Protein AF-0000000084611705 (afdb_homodimer)

Secondary structure (DSSP, 8-state):
----HHHHHHHHTT-GGGHHHHHHHHHHHHHHHHHHTB-STT-S-----HHHHHHHHHHHSSHHHHHHHHHHHHHT--SSEEEEEEEETTS-EEEEEEETT-BTTBGGG-GGG-TT--------TT----------------------TTS----TT-SEEEEEEEE-SGGGTHHHH-TT-HHHHHHHHGGGB-HHHHHHHHHHHHHH-/----HHHHHHHHTT-GGGHHHHHHHHHHHHHHHHHHTB-STT-S-----HHHHHHHHHHHSSHHHHHHHHHHHHHT--SSEEEEEEEETTS-EEEEEEETT-BTTBGGG-GGG-TT--------TT----------------------TTS----TT-SEEEEEEEE-SGGGTHHHH-TT-HHHHHHHHGGGB-HHHHHHHHHHHHHH-

Foldseek 3Di:
DPQQLLNQLVVQVPPPVCVVSNLVSLQVVVVVQAVVFWAPFQPAPPPCLVPVQVLCCVQQVHPVSVLVVQLLLLVLDDAWWKWFFWQFPVRHTDIAIAGRSDDLLDCPRSCPPPVSRDRDPPPPVRPPPDDDDPDPDDDDDDDDPPDPCSVPDSPPDRRIQTQHMDGSHCVVPCVPQNPPRSSVSSVSRVRTGNVVSSSVSSVVVVVVD/DPQQLLNQLVVQVPPPVCVVSNLVSLQVVVVVQAVVFWAPFQPAPPPCLVPVQVLCCVQQVHPVSVLVVQLLLLVLDDAWWKWFFWQFPVRHTDIAIAGRSDDLLDCPRSCPPPVSRDRDPPPPVPPPPDDDDPDPDDDDDDDPPPDPCSVPDSPPDRRIQTQHMDGSHCVVPCVPQNPPRSSVVSVSRVRTGNVVSSSVSSVVVVVVD

pLDDT: mean 72.91, std 26.92, range [18.22, 98.38]

Nearest PDB structures (foldseek):
  1isc-assembly1_B  TM=8.490E-01  e=1.105E-11  Escherichia coli
  2awp-assembly1_B  TM=8.761E-01  e=2.090E-11  Plasmodium knowlesi
  2a03-assembly1_A  TM=9.076E-01  e=9.429E-11  Plasmodium berghei
  2goj-assembly1_A  TM=8.507E-01  e=4.440E-11  Plasmodium falciparum HB3
  1uer-assembly1_B  TM=7.569E-01  e=3.004E-10  Porphyromonas gingivalis

Structure (mmCIF, N/CA/C/O backbone):
data_AF-0000000084611705-model_v1
#
loop_
_entity.id
_entity.type
_entity.pdbx_description
1 polymer 'Manganese/iron superoxide dismutase C-terminal domain-containing protein'
#
loop_
_atom_site.group_PDB
_atom_site.id
_atom_site.type_symbol
_atom_site.label_atom_id
_atom_site.label_alt_id
_atom_site.label_comp_id
_atom_site.label_asym_id
_atom_site.label_entity_id
_atom_site.label_seq_id
_atom_site.pdbx_PDB_ins_code
_atom_site.Cartn_x
_atom_site.Cartn_y
_atom_site.Cartn_z
_atom_site.occupancy
_atom_site.B_iso_or_equiv
_atom_site.auth_seq_id
_atom_site.auth_comp_id
_atom_site.auth_asym_id
_atom_site.auth_atom_id
_atom_site.pdbx_PDB_model_num
ATOM 1 N N . MET A 1 1 ? -28.859 6.301 13.805 1 31.84 1 MET A N 1
ATOM 2 C CA . MET A 1 1 ? -27.906 7.238 14.375 1 31.84 1 MET A CA 1
ATOM 3 C C . MET A 1 1 ? -26.75 7.504 13.406 1 31.84 1 MET A C 1
ATOM 5 O O . MET A 1 1 ? -26.156 6.566 12.883 1 31.84 1 MET A O 1
ATOM 9 N N . ASP A 1 2 ? -26.844 8.5 12.531 1 41.88 2 ASP A N 1
ATOM 10 C CA . ASP A 1 2 ? -25.922 8.922 11.469 1 41.88 2 ASP A CA 1
ATOM 11 C C . ASP A 1 2 ? -24.484 8.938 11.969 1 41.88 2 ASP A C 1
ATOM 13 O O . ASP A 1 2 ? -24.094 9.828 12.727 1 41.88 2 ASP A O 1
ATOM 17 N N . ASN A 1 3 ? -23.891 7.922 12.266 1 60.72 3 ASN A N 1
ATOM 18 C CA . ASN A 1 3 ? -22.516 7.883 12.773 1 60.72 3 ASN A CA 1
ATOM 19 C C . ASN A 1 3 ? -21.578 8.711 11.898 1 60.72 3 ASN A C 1
ATOM 21 O O . ASN A 1 3 ? -21.641 8.641 10.672 1 60.72 3 ASN A O 1
ATOM 25 N N . THR A 1 4 ? -21.047 9.812 12.555 1 83.38 4 THR A N 1
ATOM 26 C CA . THR A 1 4 ? -20.062 10.633 11.867 1 83.38 4 THR A CA 1
ATOM 27 C C . THR A 1 4 ? -18.891 9.781 11.383 1 83.38 4 THR A C 1
ATOM 29 O O . THR A 1 4 ? -18.75 8.625 11.797 1 83.38 4 THR A O 1
ATOM 32 N N . ILE A 1 5 ? -18.359 10.125 10.391 1 87.12 5 ILE A N 1
ATOM 33 C CA . ILE A 1 5 ? -17.188 9.445 9.836 1 87.12 5 ILE A CA 1
ATOM 34 C C . ILE A 1 5 ? -16.188 9.141 10.961 1 87.12 5 ILE A C 1
ATOM 36 O O . ILE A 1 5 ? -15.547 8.094 10.953 1 87.12 5 ILE A O 1
ATOM 40 N N . PHE A 1 6 ? -16.188 9.977 11.961 1 84.75 6 PHE A N 1
ATOM 41 C CA . PHE A 1 6 ? -15.281 9.789 13.086 1 84.75 6 PHE A CA 1
ATOM 42 C C . PHE A 1 6 ? -15.703 8.586 13.922 1 84.75 6 PHE A C 1
ATOM 44 O O . PHE A 1 6 ? -14.867 7.773 14.32 1 84.75 6 PHE A O 1
ATOM 51 N N . GLU A 1 7 ? -16.922 8.57 14.164 1 85.19 7 GLU A N 1
ATOM 52 C CA . GLU A 1 7 ? -17.453 7.453 14.945 1 85.19 7 GLU A CA 1
ATOM 53 C C . GLU A 1 7 ? -17.266 6.129 14.211 1 85.19 7 GLU A C 1
ATOM 55 O O . GLU A 1 7 ? -16.953 5.113 14.828 1 85.19 7 GLU A O 1
ATOM 60 N N . LEU A 1 8 ? -17.547 6.219 12.961 1 87.94 8 LEU A N 1
ATOM 61 C CA . LEU A 1 8 ? -17.375 5.02 12.141 1 87.94 8 LEU A CA 1
ATOM 62 C C . LEU A 1 8 ? -15.922 4.531 12.195 1 87.94 8 LEU A C 1
ATOM 64 O O . LEU A 1 8 ? -15.672 3.338 12.367 1 87.94 8 LEU A O 1
ATOM 68 N N . ILE A 1 9 ? -14.992 5.414 12.078 1 87.5 9 ILE A N 1
ATOM 69 C CA . ILE A 1 9 ? -13.57 5.078 12.109 1 87.5 9 ILE A CA 1
ATOM 70 C C . ILE A 1 9 ? -13.211 4.496 13.477 1 87.5 9 ILE A C 1
ATOM 72 O O . ILE A 1 9 ? -12.562 3.447 13.562 1 87.5 9 ILE A O 1
ATOM 76 N N . ASP A 1 10 ? -13.703 5.094 14.469 1 84 10 ASP A N 1
ATOM 77 C CA . ASP A 1 10 ? -13.383 4.668 15.828 1 84 10 ASP A CA 1
ATOM 78 C C . ASP A 1 10 ? -13.938 3.273 16.109 1 84 10 ASP A C 1
ATOM 80 O O . ASP A 1 10 ? -13.234 2.424 16.672 1 84 10 ASP A O 1
ATOM 84 N N . LYS A 1 11 ? -15.102 3.023 15.672 1 84.38 11 LYS A N 1
ATOM 85 C CA . LYS A 1 11 ? -15.797 1.781 15.992 1 84.38 11 LYS A CA 1
ATOM 86 C C . LYS A 1 11 ? -15.219 0.609 15.203 1 84.38 11 LYS A C 1
ATOM 88 O O . LYS A 1 11 ? -15.305 -0.541 15.641 1 84.38 11 LYS A O 1
ATOM 93 N N . THR A 1 12 ? -14.641 0.922 14.188 1 85.38 12 THR A N 1
ATOM 94 C CA . THR A 1 12 ? -14.266 -0.167 13.289 1 85.38 12 THR A CA 1
ATOM 95 C C . THR A 1 12 ? -12.75 -0.373 13.289 1 85.38 12 THR A C 1
ATOM 97 O O . THR A 1 12 ? -12.266 -1.406 12.828 1 85.38 12 THR A O 1
ATOM 100 N N . ALA A 1 13 ? -11.961 0.511 13.836 1 78.81 13 ALA A N 1
ATOM 101 C CA . ALA A 1 13 ? -10.5 0.505 13.75 1 78.81 13 ALA A CA 1
ATOM 102 C C . ALA A 1 13 ? -9.922 -0.761 14.375 1 78.81 13 ALA A C 1
ATOM 104 O O . ALA A 1 13 ? -8.922 -1.294 13.891 1 78.81 13 ALA A O 1
ATOM 105 N N . GLN A 1 14 ? -10.562 -1.332 15.297 1 74.88 14 GLN A N 1
ATOM 106 C CA . GLN A 1 14 ? -9.961 -2.465 16 1 74.88 14 GLN A CA 1
ATOM 107 C C . GLN A 1 14 ? -10.805 -3.725 15.828 1 74.88 14 GLN A C 1
ATOM 109 O O . GLN A 1 14 ? -10.75 -4.637 16.656 1 74.88 14 GLN A O 1
ATOM 114 N N . VAL A 1 15 ? -11.609 -3.758 14.82 1 74.94 15 VAL A N 1
ATOM 115 C CA . VAL A 1 15 ? -12.469 -4.898 14.547 1 74.94 15 VAL A CA 1
ATOM 116 C C . VAL A 1 15 ? -12.141 -5.477 13.172 1 74.94 15 VAL A C 1
ATOM 118 O O . VAL A 1 15 ? -12.625 -4.977 12.148 1 74.94 15 VAL A O 1
ATOM 121 N N . PRO A 1 16 ? -11.398 -6.527 13.18 1 73.88 16 PRO A N 1
ATOM 122 C CA . PRO A 1 16 ? -10.938 -7.094 11.914 1 73.88 16 PRO A CA 1
ATOM 123 C C . PRO A 1 16 ? -12.078 -7.375 10.945 1 73.88 16 PRO A C 1
ATOM 125 O O . PRO A 1 16 ? -11.922 -7.191 9.734 1 73.88 16 PRO A O 1
ATOM 128 N N . GLU A 1 17 ? -13.234 -7.719 11.469 1 76.81 17 GLU A N 1
ATOM 129 C CA . GLU A 1 17 ? -14.383 -8.039 10.625 1 76.81 17 GLU A CA 1
ATOM 130 C C . GLU A 1 17 ? -14.906 -6.797 9.906 1 76.81 17 GLU A C 1
ATOM 132 O O . GLU A 1 17 ? -15.641 -6.906 8.922 1 76.81 17 GLU A O 1
ATOM 137 N N . ASN A 1 18 ? -14.516 -5.691 10.469 1 82.25 18 ASN A N 1
ATOM 138 C CA . ASN A 1 18 ? -15 -4.441 9.891 1 82.25 18 ASN A CA 1
ATOM 139 C C . ASN A 1 18 ? -13.891 -3.705 9.148 1 82.25 18 ASN A C 1
ATOM 141 O O . ASN A 1 18 ? -13.969 -2.49 8.945 1 82.25 18 ASN A O 1
ATOM 145 N N . ALA A 1 19 ? -12.938 -4.418 8.688 1 82 19 ALA A N 1
ATOM 146 C CA . ALA A 1 19 ? -11.773 -3.807 8.062 1 82 19 ALA A CA 1
ATOM 147 C C . ALA A 1 19 ? -12.164 -3.025 6.812 1 82 19 ALA A C 1
ATOM 149 O O . ALA A 1 19 ? -11.641 -1.936 6.562 1 82 19 ALA A O 1
ATOM 150 N N . LEU A 1 20 ? -13.055 -3.562 6.098 1 84.69 20 LEU A N 1
ATOM 151 C CA . LEU A 1 20 ? -13.477 -2.906 4.863 1 84.69 20 LEU A CA 1
ATOM 152 C C . LEU A 1 20 ? -14.148 -1.569 5.156 1 84.69 20 LEU A C 1
ATOM 154 O O . LEU A 1 20 ? -13.875 -0.573 4.48 1 84.69 20 LEU A O 1
ATOM 158 N N . ILE A 1 21 ? -14.992 -1.549 6.145 1 88.19 21 ILE A N 1
ATOM 159 C CA . ILE A 1 21 ? -15.688 -0.323 6.527 1 88.19 21 ILE A CA 1
ATOM 160 C C . ILE A 1 21 ? -14.672 0.708 7.023 1 88.19 21 ILE A C 1
ATOM 162 O O . ILE A 1 21 ? -14.734 1.879 6.641 1 88.19 21 ILE A O 1
ATOM 166 N N . PHE A 1 22 ? -13.734 0.317 7.852 1 87.31 22 PHE A N 1
ATOM 167 C CA . PHE A 1 22 ? -12.688 1.205 8.344 1 87.31 22 PHE A CA 1
ATOM 168 C C . PHE A 1 22 ? -11.906 1.812 7.184 1 87.31 22 PHE A C 1
ATOM 170 O O . PHE A 1 22 ? -11.703 3.027 7.137 1 87.31 22 PHE A O 1
ATOM 177 N N . ASN A 1 23 ? -11.492 0.878 6.273 1 90.25 23 ASN A N 1
ATOM 178 C CA . ASN A 1 23 ? -10.656 1.319 5.16 1 90.25 23 ASN A CA 1
ATOM 179 C C . ASN A 1 23 ? -11.352 2.408 4.34 1 90.25 23 ASN A C 1
ATOM 181 O O . ASN A 1 23 ? -10.742 3.43 4.023 1 90.25 23 ASN A O 1
ATOM 185 N N . HIS A 1 24 ? -12.57 2.221 4.059 1 92 24 HIS A N 1
ATOM 186 C CA . HIS A 1 24 ? -13.289 3.195 3.246 1 92 24 HIS A CA 1
ATOM 187 C C . HIS A 1 24 ? -13.547 4.477 4.027 1 92 24 HIS A C 1
ATOM 189 O O . HIS A 1 24 ? -13.383 5.578 3.498 1 92 24 HIS A O 1
ATOM 195 N N . ALA A 1 25 ? -13.953 4.32 5.27 1 91.94 25 ALA A N 1
ATOM 196 C CA . ALA A 1 25 ? -14.234 5.492 6.09 1 91.94 25 ALA A CA 1
ATOM 197 C C . ALA A 1 25 ? -12.977 6.332 6.312 1 91.94 25 ALA A C 1
ATOM 199 O O . ALA A 1 25 ? -13.008 7.555 6.176 1 91.94 25 ALA A O 1
ATOM 200 N N . SER A 1 26 ? -11.914 5.664 6.652 1 91.44 26 SER A N 1
ATOM 201 C CA . SER A 1 26 ? -10.664 6.367 6.902 1 91.44 26 SER A CA 1
ATOM 202 C C . SER A 1 26 ? -10.141 7.035 5.633 1 91.44 26 SER A C 1
ATOM 204 O O . SER A 1 26 ? -9.664 8.172 5.676 1 91.44 26 SER A O 1
ATOM 206 N N . GLN A 1 27 ? -10.258 6.371 4.527 1 94.69 27 GLN A N 1
ATOM 207 C CA . GLN A 1 27 ? -9.781 6.934 3.27 1 94.69 27 GLN A CA 1
ATOM 208 C C . GLN A 1 27 ? -10.609 8.156 2.867 1 94.69 27 GLN A C 1
ATOM 210 O O . GLN A 1 27 ? -10.07 9.117 2.316 1 94.69 27 GLN A O 1
ATOM 215 N N . ILE A 1 28 ? -11.875 8.086 3.109 1 95.38 28 ILE A N 1
ATOM 216 C CA . ILE A 1 28 ? -12.727 9.242 2.836 1 95.38 28 ILE A CA 1
ATOM 217 C C . ILE A 1 28 ? -12.25 10.438 3.65 1 95.38 28 ILE A C 1
ATOM 219 O O . ILE A 1 28 ? -12.078 11.539 3.113 1 95.38 28 ILE A O 1
ATOM 223 N N . TRP A 1 29 ? -12.016 10.18 4.844 1 93.5 29 TRP A N 1
ATOM 224 C CA . TRP A 1 29 ? -11.578 11.266 5.719 1 93.5 29 TRP A CA 1
ATOM 225 C C . TRP A 1 29 ? -10.203 11.773 5.316 1 93.5 29 TRP A C 1
ATOM 227 O O . TRP A 1 29 ? -9.984 12.984 5.211 1 93.5 29 TRP A O 1
ATOM 237 N N . ASN A 1 30 ? -9.234 10.852 5.109 1 95.19 30 ASN A N 1
ATOM 238 C CA . ASN A 1 30 ? -7.879 11.227 4.719 1 95.19 30 ASN A CA 1
ATOM 239 C C . ASN A 1 30 ? -7.879 12.094 3.465 1 95.19 30 ASN A C 1
ATOM 241 O O . ASN A 1 30 ? -7.195 13.117 3.412 1 95.19 30 ASN A O 1
ATOM 245 N N . ASN A 1 31 ? -8.609 11.664 2.486 1 97.06 31 ASN A N 1
ATOM 246 C CA . ASN A 1 31 ? -8.641 12.383 1.218 1 97.06 31 ASN A CA 1
ATOM 247 C C . ASN A 1 31 ? -9.281 13.758 1.374 1 97.06 31 ASN A C 1
ATOM 249 O O . ASN A 1 31 ? -8.781 14.742 0.824 1 97.06 31 ASN A O 1
ATOM 253 N N . ASP A 1 32 ? -10.367 13.773 2.057 1 96 32 ASP A N 1
ATOM 254 C CA . ASP A 1 32 ? -11.008 15.062 2.297 1 96 32 ASP A CA 1
ATOM 255 C C . ASP A 1 32 ? -10.047 16.031 2.994 1 96 32 ASP A C 1
ATOM 257 O O . ASP A 1 32 ? -9.914 17.188 2.586 1 96 32 ASP A O 1
ATOM 261 N N . PHE A 1 33 ? -9.438 15.531 4.027 1 95 33 PHE A N 1
ATOM 262 C CA . PHE A 1 33 ? -8.469 16.328 4.77 1 95 33 PHE A CA 1
ATOM 263 C C . PHE A 1 33 ? -7.355 16.828 3.852 1 95 33 PHE A C 1
ATOM 265 O O . PHE A 1 33 ? -6.984 18 3.896 1 95 33 PHE A O 1
ATOM 272 N N . PHE A 1 34 ? -6.863 16.016 3.008 1 97.62 34 PHE A N 1
ATOM 273 C CA . PHE A 1 34 ? -5.797 16.328 2.059 1 97.62 34 PHE A CA 1
ATOM 274 C C . PHE A 1 34 ? -6.234 17.391 1.07 1 97.62 34 PHE A C 1
ATOM 276 O O . PHE A 1 34 ? -5.539 18.391 0.881 1 97.62 34 PHE A O 1
ATOM 283 N N . PHE A 1 35 ? -7.359 17.25 0.519 1 96.62 35 PHE A N 1
ATOM 284 C CA . PHE A 1 35 ? -7.82 18.156 -0.527 1 96.62 35 PHE A CA 1
ATOM 285 C C . PHE A 1 35 ? -8.117 19.531 0.046 1 96.62 35 PHE A C 1
ATOM 287 O O . PHE A 1 35 ? -7.918 20.547 -0.625 1 96.62 35 PHE A O 1
ATOM 294 N N . GLN A 1 36 ? -8.523 19.562 1.278 1 95.25 36 GLN A N 1
ATOM 295 C CA . GLN A 1 36 ? -8.836 20.828 1.922 1 95.25 36 GLN A CA 1
ATOM 296 C C . GLN A 1 36 ? -7.586 21.688 2.088 1 95.25 36 GLN A C 1
ATOM 298 O O . GLN A 1 36 ? -7.68 22.906 2.232 1 95.25 36 GLN A O 1
ATOM 303 N N . SER A 1 37 ? -6.461 21.047 2.047 1 95.06 37 SER A N 1
ATOM 304 C CA . SER A 1 37 ? -5.23 21.781 2.311 1 95.06 37 SER A CA 1
ATOM 305 C C . SER A 1 37 ? -4.547 22.188 1.013 1 95.06 37 SER A C 1
ATOM 307 O O . SER A 1 37 ? -3.416 22.688 1.031 1 95.06 37 SER A O 1
ATOM 309 N N . LEU A 1 38 ? -5.18 21.984 -0.08 1 95.5 38 LEU A N 1
ATOM 310 C CA . LEU A 1 38 ? -4.559 22.281 -1.361 1 95.5 38 LEU A CA 1
ATOM 311 C C . LEU A 1 38 ? -5.145 23.562 -1.96 1 95.5 38 LEU A C 1
ATOM 313 O O . LEU A 1 38 ? -6.301 23.906 -1.702 1 95.5 38 LEU A O 1
ATOM 317 N N . THR A 1 39 ? -4.301 24.234 -2.629 1 93.19 39 THR A N 1
ATOM 318 C CA . THR A 1 39 ? -4.68 25.406 -3.416 1 93.19 39 THR A CA 1
ATOM 319 C C . THR A 1 39 ? -3.959 25.406 -4.762 1 93.19 39 THR A C 1
ATOM 321 O O . THR A 1 39 ? -3.066 24.594 -4.996 1 93.19 39 THR A O 1
ATOM 324 N N . LYS A 1 40 ? -4.43 26.281 -5.645 1 88.75 40 LYS A N 1
ATOM 325 C CA . LYS A 1 40 ? -3.742 26.391 -6.926 1 88.75 40 LYS A CA 1
ATOM 326 C C . LYS A 1 40 ? -2.289 26.828 -6.734 1 88.75 40 LYS A C 1
ATOM 328 O O . LYS A 1 40 ? -1.979 27.594 -5.828 1 88.75 40 LYS A O 1
ATOM 333 N N . LYS A 1 41 ? -1.57 26.312 -7.645 1 83.62 41 LYS A N 1
ATOM 334 C CA . LYS A 1 41 ? -0.136 26.562 -7.543 1 83.62 41 LYS A CA 1
ATOM 335 C C . LYS A 1 41 ? 0.15 28.047 -7.395 1 83.62 41 LYS A C 1
ATOM 337 O O . LYS A 1 41 ? -0.38 28.875 -8.148 1 83.62 41 LYS A O 1
ATOM 342 N N . ASN A 1 42 ? 0.944 28.344 -6.445 1 71 42 ASN A N 1
ATOM 343 C CA . ASN A 1 42 ? 1.454 29.688 -6.191 1 71 42 ASN A CA 1
ATOM 344 C C . ASN A 1 42 ? 0.326 30.672 -5.859 1 71 42 ASN A C 1
ATOM 346 O O . ASN A 1 42 ? 0.43 31.859 -6.137 1 71 42 ASN A O 1
ATOM 350 N N . SER A 1 43 ? -0.825 30.078 -5.559 1 70.62 43 SER A N 1
ATOM 351 C CA . SER A 1 43 ? -1.938 30.969 -5.23 1 70.62 43 SER A CA 1
ATOM 352 C C . SER A 1 43 ? -1.98 31.281 -3.734 1 70.62 43 SER A C 1
ATOM 354 O O . SER A 1 43 ? -2.746 32.125 -3.293 1 70.62 43 SER A O 1
ATOM 356 N N . SER A 1 44 ? -1.24 30.438 -3.053 1 64.69 44 SER A N 1
ATOM 357 C CA . SER A 1 44 ? -1.304 30.688 -1.618 1 64.69 44 SER A CA 1
ATOM 358 C C . SER A 1 44 ? -0.72 32.062 -1.273 1 64.69 44 SER A C 1
ATOM 360 O O . SER A 1 44 ? 0.311 32.438 -1.821 1 64.69 44 SER A O 1
ATOM 362 N N . LYS A 1 45 ? -1.598 32.844 -0.754 1 57.66 45 LYS A N 1
ATOM 363 C CA . LYS A 1 45 ? -1.2 34.188 -0.334 1 57.66 45 LYS A CA 1
ATOM 364 C C . LYS A 1 45 ? -0.15 34.125 0.771 1 57.66 45 LYS A C 1
ATOM 366 O O . LYS A 1 45 ? -0.125 33.156 1.562 1 57.66 45 LYS A O 1
ATOM 371 N N . GLU A 1 46 ? 0.951 34.812 0.474 1 52.62 46 GLU A N 1
ATOM 372 C CA . GLU A 1 46 ? 1.934 35.031 1.529 1 52.62 46 GLU A CA 1
ATOM 373 C C . GLU A 1 46 ? 1.254 35.375 2.852 1 52.62 46 GLU A C 1
ATOM 375 O O . GLU A 1 46 ? 0.891 36.531 3.084 1 52.62 46 GLU A O 1
ATOM 380 N N . VAL A 1 47 ? 0.219 34.594 3.168 1 53.84 47 VAL A N 1
ATOM 381 C CA . VAL A 1 47 ? -0.359 34.969 4.461 1 53.84 47 VAL A CA 1
ATOM 382 C C . VAL A 1 47 ? 0.706 34.844 5.551 1 53.84 47 VAL A C 1
ATOM 384 O O . VAL A 1 47 ? 1.659 34.062 5.418 1 53.84 47 VAL A O 1
ATOM 387 N N . ASP A 1 48 ? 0.666 35.844 6.406 1 61.69 48 ASP A N 1
ATOM 388 C CA . ASP A 1 48 ? 1.527 35.906 7.582 1 61.69 48 ASP A CA 1
ATOM 389 C C . ASP A 1 48 ? 1.39 34.656 8.422 1 61.69 48 ASP A C 1
ATOM 391 O O . ASP A 1 48 ? 0.521 34.562 9.297 1 61.69 48 ASP A O 1
ATOM 395 N N . ILE A 1 49 ? 1.917 33.562 7.988 1 69.94 49 ILE A N 1
ATOM 396 C CA . ILE A 1 49 ? 1.923 32.281 8.664 1 69.94 49 ILE A CA 1
ATOM 397 C C . ILE A 1 49 ? 3.041 32.25 9.711 1 69.94 49 ILE A C 1
ATOM 399 O O . ILE A 1 49 ? 3.67 31.219 9.922 1 69.94 49 ILE A O 1
ATOM 403 N N . MET A 1 50 ? 3.104 33.531 10.32 1 72.38 50 MET A N 1
ATOM 404 C CA . MET A 1 50 ? 4.227 33.719 11.227 1 72.38 50 MET A CA 1
ATOM 405 C C . MET A 1 50 ? 4.172 32.75 12.391 1 72.38 50 MET A C 1
ATOM 407 O O . MET A 1 50 ? 5.188 32.156 12.766 1 72.38 50 MET A O 1
ATOM 411 N N . ASP A 1 51 ? 2.977 32.5 12.883 1 83.31 51 ASP A N 1
ATOM 412 C CA . ASP A 1 51 ? 2.873 31.625 14.047 1 83.31 51 ASP A CA 1
ATOM 413 C C . ASP A 1 51 ? 3.289 30.188 13.703 1 83.31 51 ASP A C 1
ATOM 415 O O . ASP A 1 51 ? 4.145 29.609 14.375 1 83.31 51 ASP A O 1
ATOM 419 N N . LEU A 1 52 ? 2.783 29.734 12.586 1 90 52 LEU A N 1
ATOM 420 C CA . LEU A 1 52 ? 3.127 28.375 12.188 1 90 52 LEU A CA 1
ATOM 421 C C . LEU A 1 52 ? 4.605 28.266 11.828 1 90 52 LEU A C 1
ATOM 423 O O . LEU A 1 52 ? 5.273 27.297 12.203 1 90 52 LEU A O 1
ATOM 427 N N . ASN A 1 53 ? 5.074 29.266 11.172 1 91 53 ASN A N 1
ATOM 428 C CA . ASN A 1 53 ? 6.488 29.281 10.812 1 91 53 ASN A CA 1
ATOM 429 C C . ASN A 1 53 ? 7.383 29.25 12.047 1 91 53 ASN A C 1
ATOM 431 O O . ASN A 1 53 ? 8.391 28.531 12.07 1 91 53 ASN A O 1
ATOM 435 N N . GLU A 1 54 ? 7.023 30.047 12.992 1 91.75 54 GLU A N 1
ATOM 436 C CA . GLU A 1 54 ? 7.797 30.078 14.234 1 91.75 54 GLU A CA 1
ATOM 437 C C . GLU A 1 54 ? 7.758 28.734 14.945 1 91.75 54 GLU A C 1
ATOM 439 O O . GLU A 1 54 ? 8.766 28.281 15.477 1 91.75 54 GLU A O 1
ATOM 444 N N . ARG A 1 55 ? 6.633 28.109 14.906 1 92 55 ARG A N 1
ATOM 445 C CA . ARG A 1 55 ? 6.492 26.797 15.531 1 92 55 ARG A CA 1
ATOM 446 C C . ARG A 1 55 ? 7.336 25.75 14.805 1 92 55 ARG A C 1
ATOM 448 O O . ARG A 1 55 ? 7.977 24.922 15.438 1 92 55 ARG A O 1
ATOM 455 N N . ILE A 1 56 ? 7.332 25.812 13.547 1 93.94 56 ILE A N 1
ATOM 456 C CA . ILE A 1 56 ? 8.117 24.891 12.734 1 93.94 56 ILE A CA 1
ATOM 457 C C . ILE A 1 56 ? 9.609 25.094 13.016 1 93.94 56 ILE A C 1
ATOM 459 O O . ILE A 1 56 ? 10.352 24.125 13.203 1 93.94 56 ILE A O 1
ATOM 463 N N . LYS A 1 57 ? 9.992 26.359 13.062 1 94.19 57 LYS A N 1
ATOM 464 C CA . LYS A 1 57 ? 11.398 26.656 13.352 1 94.19 57 LYS A CA 1
ATOM 465 C C . LYS A 1 57 ? 11.781 26.172 14.75 1 94.19 57 LYS A C 1
ATOM 467 O O . LYS A 1 57 ? 12.891 25.656 14.945 1 94.19 57 LYS A O 1
ATOM 472 N N . LYS A 1 58 ? 10.906 26.344 15.625 1 93.56 58 LYS A N 1
ATOM 473 C CA . LYS A 1 58 ? 11.148 25.906 17 1 93.56 58 LYS A CA 1
ATOM 474 C C . LYS A 1 58 ? 11.344 24.391 17.062 1 93.56 58 LYS A C 1
ATOM 476 O O . LYS A 1 58 ? 12.297 23.922 17.688 1 93.56 58 LYS A O 1
ATOM 481 N N . ASP A 1 59 ? 10.508 23.641 16.406 1 93.31 59 ASP A N 1
ATOM 482 C CA . ASP A 1 59 ? 10.469 22.188 16.594 1 93.31 59 ASP A CA 1
ATOM 483 C C . ASP A 1 59 ? 11.414 21.484 15.617 1 93.31 59 ASP A C 1
ATOM 485 O O . ASP A 1 59 ? 11.938 20.406 15.914 1 93.31 59 ASP A O 1
ATOM 489 N N . PHE A 1 60 ? 11.719 22.141 14.422 1 94.88 60 PHE A N 1
ATOM 490 C CA . PHE A 1 60 ? 12.531 21.469 13.406 1 94.88 60 PHE A CA 1
ATOM 491 C C . PHE A 1 60 ? 13.812 22.25 13.133 1 94.88 60 PHE A C 1
ATOM 493 O O . PHE A 1 60 ? 14.672 21.797 12.375 1 94.88 60 PHE A O 1
ATOM 500 N N . GLY A 1 61 ? 13.953 23.391 13.742 1 92.62 61 GLY A N 1
ATOM 501 C CA . GLY A 1 61 ? 15.148 24.219 13.594 1 92.62 61 GLY A CA 1
ATOM 502 C C . GLY A 1 61 ? 15.023 25.234 12.469 1 92.62 61 GLY A C 1
ATOM 503 O O . GLY A 1 61 ? 15.32 26.422 12.664 1 92.62 61 GLY A O 1
ATOM 504 N N . ALA A 1 62 ? 14.633 24.766 11.305 1 94.31 62 ALA A N 1
ATOM 505 C CA . ALA A 1 62 ? 14.445 25.609 10.125 1 94.31 62 ALA A CA 1
ATOM 506 C C . ALA A 1 62 ? 13.336 25.062 9.234 1 94.31 62 ALA A C 1
ATOM 508 O O . ALA A 1 62 ? 13.023 23.875 9.289 1 94.31 62 ALA A O 1
ATOM 509 N N . ILE A 1 63 ? 12.812 26 8.484 1 94 63 ILE A N 1
ATOM 510 C CA . ILE A 1 63 ? 11.758 25.594 7.559 1 94 63 ILE A CA 1
ATOM 511 C C . ILE A 1 63 ? 12.312 24.562 6.574 1 94 63 ILE A C 1
ATOM 513 O O . ILE A 1 63 ? 11.656 23.562 6.281 1 94 63 ILE A O 1
ATOM 517 N N . ASP A 1 64 ? 13.484 24.781 6.07 1 95.12 64 ASP A N 1
ATOM 518 C CA . ASP A 1 64 ? 14.102 23.859 5.125 1 95.12 64 ASP A CA 1
ATOM 519 C C . ASP A 1 64 ? 14.336 22.5 5.766 1 95.12 64 ASP A C 1
ATOM 521 O O . ASP A 1 64 ? 14.18 21.469 5.113 1 95.12 64 ASP A O 1
ATOM 525 N N . ASN A 1 65 ? 14.75 22.5 7.004 1 95 65 ASN A N 1
ATOM 526 C CA . ASN A 1 65 ? 14.906 21.25 7.734 1 95 65 ASN A CA 1
ATOM 527 C C . ASN A 1 65 ? 13.594 20.484 7.82 1 95 65 ASN A C 1
ATOM 529 O O . ASN A 1 65 ? 13.57 19.266 7.656 1 95 65 ASN A O 1
ATOM 533 N N . PHE A 1 66 ? 12.57 21.219 8.086 1 95.38 66 PHE A N 1
ATOM 534 C CA . PHE A 1 66 ? 11.242 20.625 8.156 1 95.38 66 PHE A CA 1
ATOM 535 C C . PHE A 1 66 ? 10.859 19.984 6.82 1 95.38 66 PHE A C 1
ATOM 537 O O . PHE A 1 66 ? 10.461 18.812 6.777 1 95.38 66 PHE A O 1
ATOM 544 N N . LYS A 1 67 ? 10.992 20.672 5.785 1 96.25 67 LYS A N 1
ATOM 545 C CA . LYS A 1 67 ? 10.625 20.188 4.461 1 96.25 67 LYS A CA 1
ATOM 546 C C . LYS A 1 67 ? 11.43 18.953 4.086 1 96.25 67 LYS A C 1
ATOM 548 O O . LYS A 1 67 ? 10.891 17.984 3.525 1 96.25 67 LYS A O 1
ATOM 553 N N . GLU A 1 68 ? 12.68 19 4.379 1 95.69 68 GLU A N 1
ATOM 554 C CA . GLU A 1 68 ? 13.547 17.859 4.094 1 95.69 68 GLU A CA 1
ATOM 555 C C . GLU A 1 68 ? 13.133 16.641 4.914 1 95.69 68 GLU A C 1
ATOM 557 O O . GLU A 1 68 ? 13.055 15.523 4.387 1 95.69 68 GLU A O 1
ATOM 562 N N . HIS A 1 69 ? 12.914 16.844 6.168 1 94.88 69 HIS A N 1
ATOM 563 C CA . HIS A 1 69 ? 12.461 15.766 7.039 1 94.88 69 HIS A CA 1
ATOM 564 C C . HIS A 1 69 ? 11.148 15.172 6.547 1 94.88 69 HIS A C 1
ATOM 566 O O . HIS A 1 69 ? 11.016 13.945 6.449 1 94.88 69 HIS A O 1
ATOM 572 N N . PHE A 1 70 ? 10.234 16.047 6.25 1 95.94 70 PHE A N 1
ATOM 573 C CA . PHE A 1 70 ? 8.938 15.625 5.727 1 95.94 70 PHE A CA 1
ATOM 574 C C . PHE A 1 70 ? 9.117 14.805 4.453 1 95.94 70 PHE A C 1
ATOM 576 O O . PHE A 1 70 ? 8.508 13.742 4.309 1 95.94 70 PHE A O 1
ATOM 583 N N . LYS A 1 71 ? 9.953 15.242 3.604 1 95.94 71 LYS A N 1
ATOM 584 C CA . LYS A 1 71 ? 10.227 14.547 2.352 1 95.94 71 LYS A CA 1
ATOM 585 C C . LYS A 1 71 ? 10.828 13.164 2.611 1 95.94 71 LYS A C 1
ATOM 587 O O . LYS A 1 71 ? 10.406 12.18 2.008 1 95.94 71 LYS A O 1
ATOM 592 N N . ASN A 1 72 ? 11.766 13.133 3.475 1 94.25 72 ASN A N 1
ATOM 593 C CA . ASN A 1 72 ? 12.398 11.852 3.799 1 94.25 72 ASN A CA 1
ATOM 594 C C . ASN A 1 72 ? 11.391 10.859 4.367 1 94.25 72 ASN A C 1
ATOM 596 O O . ASN A 1 72 ? 11.414 9.68 4.02 1 94.25 72 ASN A O 1
ATOM 600 N N . MET A 1 73 ? 10.539 11.328 5.227 1 93.88 73 MET A N 1
ATOM 601 C CA . MET A 1 73 ? 9.5 10.469 5.789 1 93.88 73 MET A CA 1
ATOM 602 C C . MET A 1 73 ? 8.562 9.961 4.695 1 93.88 73 MET A C 1
ATOM 604 O O . MET A 1 73 ? 8.219 8.781 4.664 1 93.88 73 MET A O 1
ATOM 608 N N . ALA A 1 74 ? 8.195 10.828 3.834 1 95.75 74 ALA A N 1
ATOM 609 C CA . ALA A 1 74 ? 7.309 10.453 2.736 1 95.75 74 ALA A CA 1
ATOM 610 C C . ALA A 1 74 ? 7.973 9.438 1.817 1 95.75 74 ALA A C 1
ATOM 612 O O . ALA A 1 74 ? 7.352 8.438 1.434 1 95.75 74 ALA A O 1
ATOM 613 N N . LEU A 1 75 ? 9.242 9.672 1.495 1 93.5 75 LEU A N 1
ATOM 614 C CA . LEU A 1 75 ? 9.984 8.766 0.629 1 93.5 75 LEU A CA 1
ATOM 615 C C . LEU A 1 75 ? 10.156 7.402 1.292 1 93.5 75 LEU A C 1
ATOM 617 O O . LEU A 1 75 ? 10.336 6.395 0.608 1 93.5 75 LEU A O 1
ATOM 621 N N . GLY A 1 76 ? 10.102 7.43 2.551 1 89.69 76 GLY A N 1
ATOM 622 C CA . GLY A 1 76 ? 10.312 6.207 3.309 1 89.69 76 GLY A CA 1
ATOM 623 C C . GLY A 1 76 ? 9.125 5.266 3.27 1 89.69 76 GLY A C 1
ATOM 624 O O . GLY A 1 76 ? 9.234 4.098 3.643 1 89.69 76 GLY A O 1
ATOM 625 N N . ILE A 1 77 ? 8.031 5.637 2.84 1 89.69 77 ILE A N 1
ATOM 626 C CA . ILE A 1 77 ? 6.852 4.789 2.748 1 89.69 77 ILE A CA 1
ATOM 627 C C . ILE A 1 77 ? 7.023 3.783 1.611 1 89.69 77 ILE A C 1
ATOM 629 O O . ILE A 1 77 ? 7.156 4.172 0.448 1 89.69 77 ILE A O 1
ATOM 633 N N . PHE A 1 78 ? 7.133 2.568 1.979 1 88.25 78 PHE A N 1
ATOM 634 C CA . PHE A 1 78 ? 7.078 1.495 0.992 1 88.25 78 PHE A CA 1
ATOM 635 C C . PHE A 1 78 ? 5.648 1.001 0.804 1 88.25 78 PHE A C 1
ATOM 637 O O . PHE A 1 78 ? 5.031 0.502 1.747 1 88.25 78 PHE A O 1
ATOM 644 N N . GLY A 1 79 ? 5.156 1.128 -0.411 1 88.94 79 GLY A N 1
ATOM 645 C CA . GLY A 1 79 ? 3.752 0.846 -0.662 1 88.94 79 GLY A CA 1
ATOM 646 C C . GLY A 1 79 ? 2.859 2.061 -0.496 1 88.94 79 GLY A C 1
ATOM 647 O O . GLY A 1 79 ? 3.238 3.172 -0.871 1 88.94 79 GLY A O 1
ATOM 648 N N . SER A 1 80 ? 1.628 1.846 0.044 1 91.62 80 SER A N 1
ATOM 649 C CA . SER A 1 80 ? 0.625 2.9 0.148 1 91.62 80 SER A CA 1
ATOM 650 C C . SER A 1 80 ? 0.569 3.473 1.561 1 91.62 80 SER A C 1
ATOM 652 O O . SER A 1 80 ? 0.72 2.738 2.539 1 91.62 80 SER A O 1
ATOM 654 N N . GLY A 1 81 ? 0.33 4.812 1.594 1 93 81 GLY A N 1
ATOM 655 C CA . GLY A 1 81 ? 0.195 5.438 2.9 1 93 81 GLY A CA 1
ATOM 656 C C . GLY A 1 81 ? 0.049 6.945 2.83 1 93 81 GLY A C 1
ATOM 657 O O . GLY A 1 81 ? -0.39 7.484 1.812 1 93 81 GLY A O 1
ATOM 658 N N . TRP A 1 82 ? 0.328 7.504 3.99 1 94.19 82 TRP A N 1
ATOM 659 C CA . TRP A 1 82 ? 0.162 8.938 4.172 1 94.19 82 TRP A CA 1
ATOM 660 C C . TRP A 1 82 ? 1.272 9.516 5.043 1 94.19 82 TRP A C 1
ATOM 662 O O . TRP A 1 82 ? 1.697 8.875 6.012 1 94.19 82 TRP A O 1
ATOM 672 N N . THR A 1 83 ? 1.731 10.664 4.723 1 95.69 83 THR A N 1
ATOM 673 C CA . THR A 1 83 ? 2.654 11.406 5.578 1 95.69 83 THR A CA 1
ATOM 674 C C . THR A 1 83 ? 1.97 12.625 6.176 1 95.69 83 THR A C 1
ATOM 676 O O . THR A 1 83 ? 1.339 13.406 5.461 1 95.69 83 THR A O 1
ATOM 679 N N . TRP A 1 84 ? 2.146 12.766 7.508 1 95.19 84 TRP A N 1
ATOM 680 C CA . TRP A 1 84 ? 1.379 13.781 8.219 1 95.19 84 TRP A CA 1
ATOM 681 C C . TRP A 1 84 ? 2.303 14.727 8.984 1 95.19 84 TRP A C 1
ATOM 683 O O . TRP A 1 84 ? 3.281 14.289 9.594 1 95.19 84 TRP A O 1
ATOM 693 N N . LEU A 1 85 ? 1.985 16.047 8.914 1 95.62 85 LEU A N 1
ATOM 694 C CA . LEU A 1 85 ? 2.377 16.969 9.977 1 95.62 85 LEU A CA 1
ATOM 695 C C . LEU A 1 85 ? 1.316 17.016 11.07 1 95.62 85 LEU A C 1
ATOM 697 O O . LEU A 1 85 ? 0.152 17.312 10.805 1 95.62 85 LEU A O 1
ATOM 701 N N . VAL A 1 86 ? 1.709 16.656 12.273 1 92.5 86 VAL A N 1
ATOM 702 C CA . VAL A 1 86 ? 0.751 16.625 13.375 1 92.5 86 VAL A CA 1
ATOM 703 C C . VAL A 1 86 ? 1.279 17.438 14.547 1 92.5 86 VAL A C 1
ATOM 705 O O . VAL A 1 86 ? 2.477 17.719 14.625 1 92.5 86 VAL A O 1
ATOM 708 N N . GLU A 1 87 ? 0.388 17.891 15.312 1 90.31 87 GLU A N 1
ATOM 709 C CA . GLU A 1 87 ? 0.717 18.438 16.625 1 90.31 87 GLU A CA 1
ATOM 710 C C . GLU A 1 87 ? 0.375 17.438 17.734 1 90.31 87 GLU A C 1
ATOM 712 O O . GLU A 1 87 ? -0.744 16.922 17.781 1 90.31 87 GLU A O 1
ATOM 717 N N . THR A 1 88 ? 1.379 17.203 18.594 1 83.94 88 THR A N 1
ATOM 718 C CA . THR A 1 88 ? 1.157 16.25 19.672 1 83.94 88 THR A CA 1
ATOM 719 C C . THR A 1 88 ? 0.386 16.906 20.812 1 83.94 88 THR A C 1
ATOM 721 O O . THR A 1 88 ? 0.137 18.109 20.797 1 83.94 88 THR A O 1
ATOM 724 N N . GLU A 1 89 ? 0.057 16.062 21.797 1 78.44 89 GLU A N 1
ATOM 725 C CA . GLU A 1 89 ? -0.644 16.562 22.969 1 78.44 89 GLU A CA 1
ATOM 726 C C . GLU A 1 89 ? 0.226 17.531 23.766 1 78.44 89 GLU A C 1
ATOM 728 O O . GLU A 1 89 ? -0.284 18.328 24.562 1 78.44 89 GLU A O 1
ATOM 733 N N . PHE A 1 90 ? 1.505 17.531 23.5 1 81.44 90 PHE A N 1
ATOM 734 C CA . PHE A 1 90 ? 2.439 18.406 24.188 1 81.44 90 PHE A CA 1
ATOM 735 C C . PHE A 1 90 ? 2.768 19.625 23.344 1 81.44 90 PHE A C 1
ATOM 737 O O . PHE A 1 90 ? 3.775 20.297 23.578 1 81.44 90 PHE A O 1
ATOM 744 N N . HIS A 1 91 ? 2.033 19.766 22.266 1 86.5 91 HIS A N 1
ATOM 745 C CA . HIS A 1 91 ? 2.127 20.938 21.406 1 86.5 91 HIS A CA 1
ATOM 746 C C . HIS A 1 91 ? 3.449 20.953 20.641 1 86.5 91 HIS A C 1
ATOM 748 O O . HIS A 1 91 ? 4.016 22.016 20.391 1 86.5 91 HIS A O 1
ATOM 754 N N . ILE A 1 92 ? 3.918 19.75 20.438 1 87.44 92 ILE A N 1
ATOM 755 C CA . ILE A 1 92 ? 5.109 19.578 19.609 1 87.44 92 ILE A CA 1
ATOM 756 C C . ILE A 1 92 ? 4.707 19.109 18.203 1 87.44 92 ILE A C 1
ATOM 758 O O . ILE A 1 92 ? 3.836 18.25 18.062 1 87.44 92 ILE A O 1
ATOM 762 N N . LEU A 1 93 ? 5.324 19.75 17.234 1 92.75 93 LEU A N 1
ATOM 763 C CA . LEU A 1 93 ? 5.07 19.328 15.859 1 92.75 93 LEU A CA 1
ATOM 764 C C . LEU A 1 93 ? 5.91 18.094 15.508 1 92.75 93 LEU A C 1
ATOM 766 O O . LEU A 1 93 ? 7.082 18.016 15.875 1 92.75 93 LEU A O 1
ATOM 770 N N . ARG A 1 94 ? 5.266 17.125 14.875 1 91.75 94 ARG A N 1
ATOM 771 C CA . ARG A 1 94 ? 5.934 15.906 14.422 1 91.75 94 ARG A CA 1
ATOM 772 C C . ARG A 1 94 ? 5.445 15.5 13.039 1 91.75 94 ARG A C 1
ATOM 774 O O . ARG A 1 94 ? 4.344 15.867 12.625 1 91.75 94 ARG A O 1
ATOM 781 N N . VAL A 1 95 ? 6.324 14.812 12.375 1 94 95 VAL A N 1
ATOM 782 C CA . VAL A 1 95 ? 5.93 14.156 11.133 1 94 95 VAL A CA 1
ATOM 783 C C . VAL A 1 95 ? 5.746 12.664 11.367 1 94 95 VAL A C 1
ATOM 785 O O . VAL A 1 95 ? 6.605 12.008 11.961 1 94 95 VAL A O 1
ATOM 788 N N . VAL A 1 96 ? 4.582 12.148 10.945 1 90.19 96 VAL A N 1
ATOM 789 C CA . VAL A 1 96 ? 4.316 10.727 11.148 1 90.19 96 VAL A CA 1
ATOM 790 C C . VAL A 1 96 ? 3.783 10.109 9.852 1 90.19 96 VAL A C 1
ATOM 792 O O . VAL A 1 96 ? 3.18 10.805 9.031 1 90.19 96 VAL A O 1
ATOM 795 N N . ASN A 1 97 ? 4.102 8.836 9.688 1 90 97 ASN A N 1
ATOM 796 C CA . ASN A 1 97 ? 3.541 8.086 8.57 1 90 97 ASN A CA 1
ATOM 797 C C . ASN A 1 97 ? 2.451 7.125 9.031 1 90 97 ASN A C 1
ATOM 799 O O . ASN A 1 97 ? 2.537 6.555 10.117 1 90 97 ASN A O 1
ATOM 803 N N . THR A 1 98 ? 1.393 7.055 8.289 1 88.5 98 THR A N 1
ATOM 804 C CA . THR A 1 98 ? 0.424 5.973 8.398 1 88.5 98 THR A CA 1
ATOM 805 C C . THR A 1 98 ? 0.365 5.16 7.109 1 88.5 98 THR A C 1
ATOM 807 O O . THR A 1 98 ? 0.616 5.688 6.027 1 88.5 98 THR A O 1
ATOM 810 N N . TYR A 1 99 ? 0.067 3.953 7.23 1 85.44 99 TYR A N 1
ATOM 811 C CA . TYR A 1 99 ? 0.151 3.07 6.074 1 85.44 99 TYR A CA 1
ATOM 812 C C . TYR A 1 99 ? -1.235 2.629 5.621 1 85.44 99 TYR A C 1
ATOM 814 O O . TYR A 1 99 ? -2.16 2.541 6.434 1 85.44 99 TYR A O 1
ATOM 822 N N . ASN A 1 100 ? -1.336 2.381 4.297 1 89.06 100 ASN A N 1
ATOM 823 C CA . ASN A 1 100 ? -2.621 2.053 3.689 1 89.06 100 ASN A CA 1
ATOM 824 C C . ASN A 1 100 ? -3.707 3.037 4.113 1 89.06 100 ASN A C 1
ATOM 826 O O . ASN A 1 100 ? -3.561 4.246 3.934 1 89.06 100 ASN A O 1
ATOM 830 N N . ALA A 1 101 ? -4.758 2.498 4.805 1 89.88 101 ALA A N 1
ATOM 831 C CA . ALA A 1 101 ? -5.863 3.383 5.168 1 89.88 101 ALA A CA 1
ATOM 832 C C . ALA A 1 101 ? -5.668 3.955 6.57 1 89.88 101 ALA A C 1
ATOM 834 O O . ALA A 1 101 ? -6.586 4.555 7.133 1 89.88 101 ALA A O 1
ATOM 835 N N . GLY A 1 102 ? -4.48 3.775 7.082 1 88.56 102 GLY A N 1
ATOM 836 C CA . GLY A 1 102 ? -4.207 4.34 8.398 1 88.56 102 GLY A CA 1
ATOM 837 C C . GLY A 1 102 ? -4.414 5.84 8.453 1 88.56 102 GLY A C 1
ATOM 838 O O . GLY A 1 102 ? -4.16 6.547 7.477 1 88.56 102 GLY A O 1
ATOM 839 N N . THR A 1 103 ? -4.82 6.285 9.641 1 91.12 103 THR A N 1
ATOM 840 C CA . THR A 1 103 ? -5.094 7.703 9.836 1 91.12 103 THR A CA 1
ATOM 841 C C . THR A 1 103 ? -4.641 8.148 11.227 1 91.12 103 THR A C 1
ATOM 843 O O . THR A 1 103 ? -4.422 7.324 12.109 1 91.12 103 THR A O 1
ATOM 846 N N . THR A 1 104 ? -4.469 9.398 11.383 1 88.69 104 THR A N 1
ATOM 847 C CA . THR A 1 104 ? -4.004 9.938 12.656 1 88.69 104 THR A CA 1
ATOM 848 C C . THR A 1 104 ? -5.117 9.891 13.695 1 88.69 104 THR A C 1
ATOM 850 O O . THR A 1 104 ? -4.867 10.062 14.891 1 88.69 104 THR A O 1
ATOM 853 N N . LEU A 1 105 ? -6.328 9.617 13.258 1 84.19 105 LEU A N 1
ATOM 854 C CA . LEU A 1 105 ? -7.465 9.531 14.164 1 84.19 105 LEU A CA 1
ATOM 855 C C . LEU A 1 105 ? -7.406 8.25 14.984 1 84.19 105 LEU A C 1
ATOM 857 O O . LEU A 1 105 ? -8.062 8.141 16.031 1 84.19 105 LEU A O 1
ATOM 861 N N . ASP A 1 106 ? -6.812 7.262 14.414 1 72.94 106 ASP A N 1
ATOM 862 C CA . ASP A 1 106 ? -6.613 5.996 15.117 1 72.94 106 ASP A CA 1
ATOM 863 C C . ASP A 1 106 ? -5.18 5.492 14.945 1 72.94 106 ASP A C 1
ATOM 865 O O . ASP A 1 106 ? -4.758 5.168 13.836 1 72.94 106 ASP A O 1
ATOM 869 N N . VAL A 1 107 ? -4.48 5.609 16.094 1 58.22 107 VAL A N 1
ATOM 870 C CA . VAL A 1 107 ? -3.055 5.305 16.016 1 58.22 107 VAL A CA 1
ATOM 871 C C . VAL A 1 107 ? -2.846 3.793 16.094 1 58.22 107 VAL A C 1
ATOM 873 O O . VAL A 1 107 ? -1.708 3.316 16.078 1 58.22 107 VAL A O 1
ATOM 876 N N . THR A 1 108 ? -3.914 3.105 16.219 1 55.94 108 THR A N 1
ATOM 877 C CA . THR A 1 108 ? -3.734 1.674 16.438 1 55.94 108 THR A CA 1
ATOM 878 C C . THR A 1 108 ? -3.225 0.997 15.164 1 55.94 108 THR A C 1
ATOM 880 O O . THR A 1 108 ? -2.65 -0.094 15.227 1 55.94 108 THR A O 1
ATOM 883 N N . ARG A 1 109 ? -3.59 1.559 14.117 1 50.56 109 ARG A N 1
ATOM 884 C CA . ARG A 1 109 ? -3.119 0.938 12.883 1 50.56 109 ARG A CA 1
ATOM 885 C C . ARG A 1 109 ? -1.82 1.581 12.406 1 50.56 109 ARG A C 1
ATOM 887 O O . ARG A 1 109 ? -1.423 1.41 11.258 1 50.56 109 ARG A O 1
ATOM 894 N N . THR A 1 110 ? -1.377 2.721 13.195 1 42.66 110 THR A N 1
ATOM 895 C CA . THR A 1 110 ? -0.068 3.26 12.844 1 42.66 110 THR A CA 1
ATOM 896 C C . THR A 1 110 ? 0.96 2.139 12.711 1 42.66 110 THR A C 1
ATOM 898 O O . THR A 1 110 ? 1.11 1.318 13.617 1 42.66 110 THR A O 1
ATOM 901 N N . GLN A 1 111 ? 0.758 1.313 11.758 1 41.03 111 GLN A N 1
ATOM 902 C CA . GLN A 1 111 ? 1.772 0.277 11.594 1 41.03 111 GLN A CA 1
ATOM 903 C C . GLN A 1 111 ? 3.146 0.781 12.023 1 41.03 111 GLN A C 1
ATOM 905 O O . GLN A 1 111 ? 3.865 1.396 11.234 1 41.03 111 GLN A O 1
ATOM 910 N N . GLU A 1 112 ? 3.311 1.482 13.18 1 37.69 112 GLU A N 1
ATOM 911 C CA . GLU A 1 112 ? 4.688 1.631 13.641 1 37.69 112 GLU A CA 1
ATOM 912 C C . GLU A 1 112 ? 5.559 0.474 13.156 1 37.69 112 GLU A C 1
ATOM 914 O O . GLU A 1 112 ? 6.742 0.659 12.875 1 37.69 112 GLU A O 1
ATOM 919 N N . LYS A 1 113 ? 4.988 -0.719 13.219 1 38.12 113 LYS A N 1
ATOM 920 C CA . LYS A 1 113 ? 5.887 -1.834 12.93 1 38.12 113 LYS A CA 1
ATOM 921 C C . LYS A 1 113 ? 5.68 -2.359 11.516 1 38.12 113 LYS A C 1
ATOM 923 O O . LYS A 1 113 ? 4.906 -3.293 11.305 1 38.12 113 LYS A O 1
ATOM 928 N N . ASP A 1 114 ? 5.164 -1.578 10.75 1 38.66 114 ASP A N 1
ATOM 929 C CA . ASP A 1 114 ? 5.328 -2.219 9.453 1 38.66 114 ASP A CA 1
ATOM 930 C C . ASP A 1 114 ? 6.797 -2.51 9.164 1 38.66 114 ASP A C 1
ATOM 932 O O . ASP A 1 114 ? 7.598 -1.586 9 1 38.66 114 ASP A O 1
ATOM 936 N N . PRO A 1 115 ? 7.191 -3.623 9.602 1 37.78 115 PRO A N 1
ATOM 937 C CA . PRO A 1 115 ? 8.609 -3.951 9.453 1 37.78 115 PRO A CA 1
ATOM 938 C C . PRO A 1 115 ? 9.195 -3.471 8.125 1 37.78 115 PRO A C 1
ATOM 940 O O . PRO A 1 115 ? 10.414 -3.453 7.949 1 37.78 115 PRO A O 1
ATOM 943 N N . ASN A 1 116 ? 8.242 -3.156 7.305 1 38.41 116 ASN A N 1
ATOM 944 C CA . ASN A 1 116 ? 8.758 -2.795 5.992 1 38.41 116 ASN A CA 1
ATOM 945 C C . ASN A 1 116 ? 9.125 -1.316 5.918 1 38.41 116 ASN A C 1
ATOM 947 O O . ASN A 1 116 ? 9.695 -0.861 4.926 1 38.41 116 ASN A O 1
ATOM 951 N N . ASN A 1 117 ? 8.586 -0.563 6.93 1 38.59 117 ASN A N 1
ATOM 952 C CA . ASN A 1 117 ? 8.797 0.88 6.906 1 38.59 117 ASN A CA 1
ATOM 953 C C . ASN A 1 117 ? 9.641 1.346 8.086 1 38.59 117 ASN A C 1
ATOM 955 O O . ASN A 1 117 ? 9.32 1.061 9.242 1 38.59 117 ASN A O 1
ATOM 959 N N . HIS A 1 118 ? 10.93 1.066 8.164 1 35.16 118 HIS A N 1
ATOM 960 C CA . HIS A 1 118 ? 11.695 1.661 9.25 1 35.16 118 HIS A CA 1
ATOM 961 C C . HIS A 1 118 ? 12.289 3.006 8.836 1 35.16 118 HIS A C 1
ATOM 963 O O . HIS A 1 118 ? 13.117 3.072 7.926 1 35.16 118 HIS A O 1
ATOM 969 N N . PRO A 1 119 ? 11.578 4.094 9.148 1 33.72 119 PRO A N 1
ATOM 970 C CA . PRO A 1 119 ? 12.438 5.266 8.953 1 33.72 119 PRO A CA 1
ATOM 971 C C . PRO A 1 119 ? 13.812 5.109 9.609 1 33.72 119 PRO A C 1
ATOM 973 O O . PRO A 1 119 ? 13.945 4.398 10.609 1 33.72 119 PRO A O 1
ATOM 976 N N . MET A 1 120 ? 14.812 5.176 8.945 1 32.25 120 MET A N 1
ATOM 977 C CA . MET A 1 120 ? 16.062 5.336 9.672 1 32.25 120 MET A CA 1
ATOM 978 C C . MET A 1 120 ? 15.891 6.254 10.875 1 32.25 120 MET A C 1
ATOM 980 O O . MET A 1 120 ? 15.172 7.254 10.797 1 32.25 120 MET A O 1
ATOM 984 N N . PRO A 1 121 ? 16.219 5.719 12.023 1 29.47 121 PRO A N 1
ATOM 985 C CA . PRO A 1 121 ? 16.25 6.641 13.164 1 29.47 121 PRO A CA 1
ATOM 986 C C . PRO A 1 121 ? 16.922 7.973 12.82 1 29.47 121 PRO A C 1
ATOM 988 O O . PRO A 1 121 ? 18.047 7.996 12.32 1 29.47 121 PRO A O 1
ATOM 991 N N . TYR A 1 122 ? 16.391 8.852 12.203 1 27.7 122 TYR A N 1
ATOM 992 C CA . TYR A 1 122 ? 17.062 10.133 12.398 1 27.7 122 TYR A CA 1
ATOM 993 C C . TYR A 1 122 ? 17.312 10.398 13.883 1 27.7 122 TYR A C 1
ATOM 995 O O . TYR A 1 122 ? 16.391 10.281 14.695 1 27.7 122 TYR A O 1
ATOM 1003 N N . ASN A 1 123 ? 18.453 10.102 14.352 1 28.06 123 ASN A N 1
ATOM 1004 C CA . ASN A 1 123 ? 18.922 10.742 15.578 1 28.06 123 ASN A CA 1
ATOM 1005 C C . ASN A 1 123 ? 18.547 12.219 15.625 1 28.06 123 ASN A C 1
ATOM 1007 O O . ASN A 1 123 ? 19.188 13.055 14.977 1 28.06 123 ASN A O 1
ATOM 1011 N N . SER A 1 124 ? 17.422 12.602 15.305 1 26.81 124 SER A N 1
ATOM 1012 C CA . SER A 1 124 ? 17.297 13.992 15.734 1 26.81 124 SER A CA 1
ATOM 1013 C C . SER A 1 124 ? 17.516 14.125 17.234 1 26.81 124 SER A C 1
ATOM 1015 O O . SER A 1 124 ? 16.891 13.422 18.031 1 26.81 124 SER A O 1
ATOM 1017 N N . PRO A 1 125 ? 18.609 14.703 17.656 1 25.55 125 PRO A N 1
ATOM 1018 C CA . PRO A 1 125 ? 18.828 15.148 19.031 1 25.55 125 PRO A CA 1
ATOM 1019 C C . PRO A 1 125 ? 17.594 15.828 19.625 1 25.55 125 PRO A C 1
ATOM 1021 O O . PRO A 1 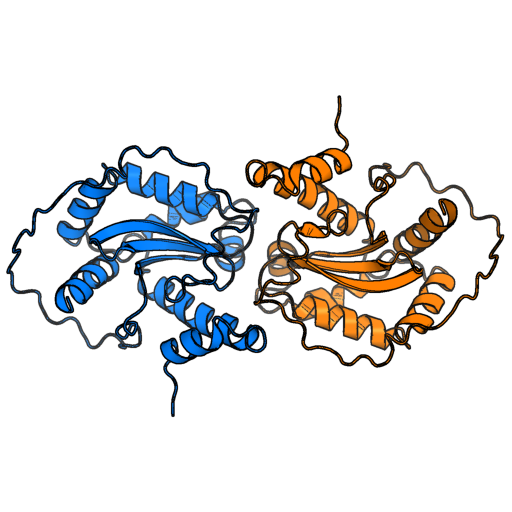125 ? 17.578 16.141 20.828 1 25.55 125 PRO A O 1
ATOM 1024 N N . PHE A 1 126 ? 16.812 16.438 18.672 1 25.39 126 PHE A N 1
ATOM 1025 C CA . PHE A 1 126 ? 15.977 17.484 19.266 1 25.39 126 PHE A CA 1
ATOM 1026 C C . PHE A 1 126 ? 14.828 16.875 20.062 1 25.39 126 PHE A C 1
ATOM 1028 O O . PHE A 1 126 ? 13.953 17.594 20.547 1 25.39 126 PHE A O 1
ATOM 1035 N N . LEU A 1 127 ? 14.578 15.57 19.938 1 27.5 127 LEU A N 1
ATOM 1036 C CA . LEU A 1 127 ? 13.516 15.188 20.859 1 27.5 127 LEU A CA 1
ATOM 1037 C C . LEU A 1 127 ? 13.914 15.461 22.312 1 27.5 127 LEU A C 1
ATOM 1039 O O . LEU A 1 127 ? 13.5 14.742 23.219 1 27.5 127 LEU A O 1
ATOM 1043 N N . THR A 1 128 ? 14.852 16.422 22.375 1 20.95 128 THR A N 1
ATOM 1044 C CA . THR A 1 128 ? 15.008 16.703 23.797 1 20.95 128 THR A CA 1
ATOM 1045 C C . THR A 1 128 ? 13.734 17.312 24.375 1 20.95 128 THR A C 1
ATOM 1047 O O . THR A 1 128 ? 13.039 18.062 23.688 1 20.95 128 THR A O 1
ATOM 1050 N N . SER A 1 129 ? 13.117 16.781 25.312 1 22.36 129 SER A N 1
ATOM 1051 C CA . SER A 1 129 ? 12.031 17.109 26.219 1 22.36 129 SER A CA 1
ATOM 1052 C C . SER A 1 129 ? 12.125 18.562 26.688 1 22.36 129 SER A C 1
ATOM 1054 O O . SER A 1 129 ? 11.695 18.891 27.797 1 22.36 129 SER A O 1
ATOM 1056 N N . SER A 1 130 ? 12.367 19.578 25.75 1 20.92 130 SER A N 1
ATOM 1057 C CA . SER A 1 130 ? 12.445 20.812 26.516 1 20.92 130 SER A CA 1
ATOM 1058 C C . SER A 1 130 ? 11.102 21.156 27.156 1 20.92 130 SER A C 1
ATOM 1060 O O . SER A 1 130 ? 10.047 20.797 26.641 1 20.92 130 SER A O 1
ATOM 1062 N N . LYS A 1 131 ? 11.078 21.844 28.422 1 21.27 131 LYS A N 1
ATOM 1063 C CA . LYS A 1 131 ? 10.227 22.281 29.516 1 21.27 131 LYS A CA 1
ATOM 1064 C C . LYS A 1 131 ? 9.109 23.188 29 1 21.27 131 LYS A C 1
ATOM 1066 O O . LYS A 1 131 ? 9.164 23.672 27.859 1 21.27 131 LYS A O 1
ATOM 1071 N N . ASN A 1 132 ? 8.469 24.188 29.797 1 18.81 132 ASN A N 1
ATOM 1072 C CA . ASN A 1 132 ? 7.277 24.766 30.422 1 18.81 132 ASN A CA 1
ATOM 1073 C C . ASN A 1 132 ? 6.773 25.984 29.641 1 18.81 132 ASN A C 1
ATOM 1075 O O . ASN 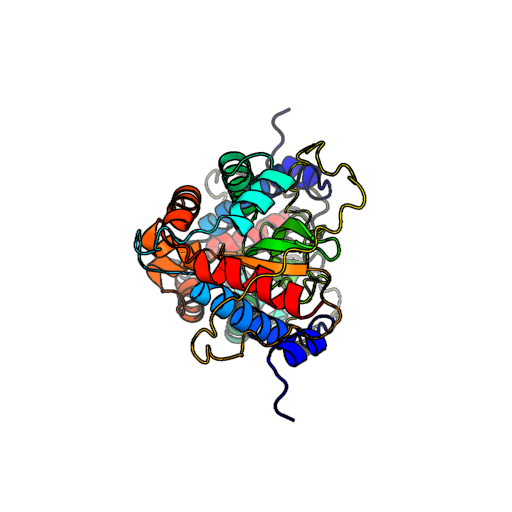A 1 132 ? 5.805 26.625 30.047 1 18.81 132 ASN A O 1
ATOM 1079 N N . ASN A 1 133 ? 7.434 26.641 28.625 1 18.22 133 ASN A N 1
ATOM 1080 C CA . ASN A 1 133 ? 7.023 28.031 28.734 1 18.22 133 ASN A CA 1
ATOM 1081 C C . ASN A 1 133 ? 5.695 28.297 28.031 1 18.22 133 ASN A C 1
ATOM 1083 O O . ASN A 1 133 ? 5.574 28.047 26.828 1 18.22 133 ASN A O 1
ATOM 1087 N N . VAL A 1 134 ? 4.484 28.422 28.688 1 19.86 134 VAL A N 1
ATOM 1088 C CA . VAL A 1 134 ? 3.072 28.75 28.531 1 19.86 134 VAL A CA 1
ATOM 1089 C C . VAL A 1 134 ? 2.93 30.125 27.875 1 19.86 134 VAL A C 1
ATOM 1091 O O . VAL A 1 134 ? 3.176 31.141 28.516 1 19.86 134 VAL A O 1
ATOM 1094 N N . LEU A 1 135 ? 3.516 30.438 26.703 1 19.91 135 LEU A N 1
ATOM 1095 C CA . LEU A 1 135 ? 3.279 31.844 26.406 1 19.91 135 LEU A CA 1
ATOM 1096 C C . LEU A 1 135 ? 1.81 32.094 26.078 1 19.91 135 LEU A C 1
ATOM 1098 O O . LEU A 1 135 ? 1.163 31.25 25.438 1 19.91 135 LEU A O 1
ATOM 1102 N N . ASP A 1 136 ? 1.014 33.062 26.547 1 19.03 136 ASP A N 1
ATOM 1103 C CA . ASP A 1 136 ? -0.278 33.719 26.703 1 19.03 136 ASP A CA 1
ATOM 1104 C C . ASP A 1 136 ? -0.693 34.406 25.406 1 19.03 136 ASP A C 1
ATOM 1106 O O . ASP A 1 136 ? -1.157 35.562 25.422 1 19.03 136 ASP A O 1
ATOM 1110 N N . VAL A 1 137 ? -0.498 33.906 24.188 1 19.77 137 VAL A N 1
ATOM 1111 C CA . VAL A 1 137 ? -0.684 34.906 23.141 1 19.77 137 VAL A CA 1
ATOM 1112 C C . VAL A 1 137 ? -2.172 35.188 22.953 1 19.77 137 VAL A C 1
ATOM 1114 O O . VAL A 1 137 ? -2.973 34.25 22.812 1 19.77 137 VAL A O 1
ATOM 1117 N N . GLY A 1 138 ? -2.912 36.312 23.141 1 19.44 138 GLY A N 1
ATOM 1118 C CA . GLY A 1 138 ? -4.195 37 23.266 1 19.44 138 GLY A CA 1
ATOM 1119 C C . GLY A 1 138 ? -4.945 37.094 21.953 1 19.44 138 GLY A C 1
ATOM 1120 O O . GLY A 1 138 ? -6.176 37.188 21.938 1 19.44 138 GLY A O 1
ATOM 1121 N N . ALA A 1 139 ? -4.453 37.5 20.688 1 23.44 139 ALA A N 1
ATOM 1122 C CA . ALA A 1 139 ? -5.191 38.531 20 1 23.44 139 ALA A CA 1
ATOM 1123 C C . ALA A 1 139 ? -6.375 37.969 19.219 1 23.44 139 ALA A C 1
ATOM 1125 O O . ALA A 1 139 ? -6.43 36.75 18.969 1 23.44 139 ALA A O 1
ATOM 1126 N N . ASN A 1 140 ? -7.258 38.719 18.344 1 20.73 140 ASN A N 1
ATOM 1127 C CA . ASN A 1 140 ? -8.562 39.031 17.781 1 20.73 140 ASN A CA 1
ATOM 1128 C C . ASN A 1 140 ? -8.781 38.344 16.438 1 20.73 140 ASN A C 1
ATOM 1130 O O . ASN A 1 140 ? -8.312 38.812 15.398 1 20.73 140 ASN A O 1
ATOM 1134 N N . LYS A 1 141 ? -8.719 37.094 16.156 1 25.12 141 LYS A N 1
ATOM 1135 C CA . LYS A 1 141 ? -8.648 36.531 14.812 1 25.12 141 LYS A CA 1
ATOM 1136 C C . LYS A 1 141 ? -10.023 36.531 14.156 1 25.12 141 LYS A C 1
ATOM 1138 O O . LYS A 1 141 ? -11.008 36.094 14.766 1 25.12 141 LYS A O 1
ATOM 1143 N N . PRO A 1 142 ? -10.266 36.969 12.961 1 23.12 142 PRO A N 1
ATOM 1144 C CA . PRO A 1 142 ? -11.547 37.125 12.266 1 23.12 142 PRO A CA 1
ATOM 1145 C C . PRO A 1 142 ? -12.148 35.781 11.836 1 23.12 142 PRO A C 1
ATOM 1147 O O . PRO A 1 142 ? -11.414 34.812 11.664 1 23.12 142 PRO A O 1
ATOM 1150 N N . SER A 1 143 ? -13.578 35.562 11.781 1 24.09 143 SER A N 1
ATOM 1151 C CA . SER A 1 143 ? -14.508 34.438 11.719 1 24.09 143 SER A CA 1
ATOM 1152 C C . SER A 1 143 ? -14.492 33.781 10.344 1 24.09 143 SER A C 1
ATOM 1154 O O . SER A 1 143 ? -14.773 34.438 9.336 1 24.09 143 SER A O 1
ATOM 1156 N N . PRO A 1 144 ? -13.672 33 9.836 1 26.22 144 PRO A N 1
ATOM 1157 C CA . PRO A 1 144 ? -13.734 32.531 8.445 1 26.22 144 PRO A CA 1
ATOM 1158 C C . PRO A 1 144 ? -15.062 31.859 8.094 1 26.22 144 PRO A C 1
ATOM 1160 O O . PRO A 1 144 ? -15.789 31.422 8.992 1 26.22 144 PRO A O 1
ATOM 1163 N N . PRO A 1 145 ? -15.531 31.875 6.82 1 26.08 145 PRO A N 1
ATOM 1164 C CA . PRO A 1 145 ? -16.844 31.391 6.363 1 26.08 145 PRO A CA 1
ATOM 1165 C C . PRO A 1 145 ? -17.109 29.938 6.758 1 26.08 145 PRO A C 1
ATOM 1167 O O . PRO A 1 145 ? -16.172 29.188 7.008 1 26.08 145 PRO A O 1
ATOM 1170 N N . PRO A 1 146 ? -18.453 29.469 6.887 1 25.41 146 PRO A N 1
ATOM 1171 C CA . PRO A 1 146 ? -18.891 28.188 7.438 1 25.41 146 PRO A CA 1
ATOM 1172 C C . PRO A 1 146 ? -18.25 26.984 6.734 1 25.41 146 PRO A C 1
ATOM 1174 O O . PRO A 1 146 ? -18.484 26.781 5.543 1 25.41 146 PRO A O 1
ATOM 1177 N N . PHE A 1 147 ? -17.094 26.828 6.621 1 28.06 147 PHE A N 1
ATOM 1178 C CA . PHE A 1 147 ? -16.297 25.703 6.145 1 28.06 147 PHE A CA 1
ATOM 1179 C C . PHE A 1 147 ? -16.906 24.391 6.617 1 28.06 147 PHE A C 1
ATOM 1181 O O . PHE A 1 147 ? -17.344 24.266 7.762 1 28.06 147 PHE A O 1
ATOM 1188 N N . ILE A 1 148 ? -17.562 23.703 5.73 1 28.27 148 ILE A N 1
ATOM 1189 C CA . ILE A 1 148 ? -18.203 22.438 6.039 1 28.27 148 ILE A CA 1
ATOM 1190 C C . ILE A 1 148 ? -17.406 21.688 7.094 1 28.27 148 ILE A C 1
ATOM 1192 O O . ILE A 1 148 ? -16.219 21.422 6.895 1 28.27 148 ILE A O 1
ATOM 1196 N N . LYS A 1 149 ? -17.766 21.766 8.344 1 31.5 149 LYS A N 1
ATOM 1197 C CA . LYS A 1 149 ? -17.406 21.25 9.664 1 31.5 149 LYS A CA 1
ATOM 1198 C C . LYS A 1 149 ? -17.031 19.766 9.602 1 31.5 149 LYS A C 1
ATOM 1200 O O . LYS A 1 149 ? -17.141 19.062 10.602 1 31.5 149 LYS A O 1
ATOM 1205 N N . LEU A 1 150 ? -17.141 19.25 8.43 1 31.59 150 LEU A N 1
ATOM 1206 C CA . LEU A 1 150 ? -16.812 17.844 8.594 1 31.59 150 LEU A CA 1
ATOM 1207 C C . LEU A 1 150 ? -15.492 17.672 9.336 1 31.59 150 LEU A C 1
ATOM 1209 O O . LEU A 1 150 ? -15.055 16.547 9.594 1 31.59 150 LEU A O 1
ATOM 1213 N N . ALA A 1 151 ? -14.547 18.625 9.031 1 35.75 151 ALA A N 1
ATOM 1214 C CA . ALA A 1 151 ? -13.352 18.562 9.859 1 35.75 151 ALA A CA 1
ATOM 1215 C C . ALA A 1 151 ? -13.703 18.625 11.344 1 35.75 151 ALA A C 1
ATOM 1217 O O . ALA A 1 151 ? -13.438 19.641 12.008 1 35.75 151 ALA A O 1
ATOM 1218 N N . LEU A 1 152 ? -15.008 18.375 11.664 1 34.84 152 LEU A N 1
ATOM 1219 C CA . LEU A 1 152 ? -15.461 18.422 13.047 1 34.84 152 LEU A CA 1
ATOM 1220 C C . LEU A 1 152 ? -14.406 17.844 13.984 1 34.84 152 LEU A C 1
ATOM 1222 O O . LEU A 1 152 ? -13.539 17.078 13.555 1 34.84 152 LEU A O 1
ATOM 1226 N N . GLN A 1 153 ? -14.375 18.375 15.289 1 36.78 153 GLN A N 1
ATOM 1227 C CA . GLN A 1 153 ? -13.555 18.078 16.453 1 36.78 153 GLN A CA 1
ATOM 1228 C C . GLN A 1 153 ? -13.32 16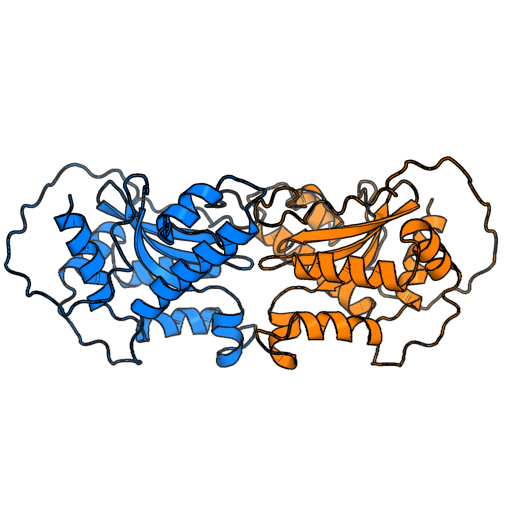.578 16.594 1 36.78 153 GLN A C 1
ATOM 1230 O O . GLN A 1 153 ? -14.273 15.797 16.656 1 36.78 153 GLN A O 1
ATOM 1235 N N . PRO A 1 154 ? -12.305 16.062 15.961 1 41.5 154 PRO A N 1
ATOM 1236 C CA . PRO A 1 154 ? -12.031 14.672 16.359 1 41.5 154 PRO A CA 1
ATOM 1237 C C . PRO A 1 154 ? -12.477 14.375 17.781 1 41.5 154 PRO A C 1
ATOM 1239 O O . PRO A 1 154 ? -12.406 15.242 18.656 1 41.5 154 PRO A O 1
ATOM 1242 N N . SER A 1 155 ? -13.492 13.758 18.062 1 38.28 155 SER A N 1
ATOM 1243 C CA . SER A 1 155 ? -13.688 13.406 19.469 1 38.28 155 SER A CA 1
ATOM 1244 C C . SER A 1 155 ? -12.359 13.32 20.203 1 38.28 155 SER A C 1
ATOM 1246 O O . SER A 1 155 ? -11.297 13.266 19.578 1 38.28 155 SER A O 1
ATOM 1248 N N . HIS A 1 156 ? -12.234 12.977 21.578 1 39.88 156 HIS A N 1
ATOM 1249 C CA . HIS A 1 156 ? -11.25 12.93 22.656 1 39.88 156 HIS A CA 1
ATOM 1250 C C . HIS A 1 156 ? -9.938 12.312 22.172 1 39.88 156 HIS A C 1
ATOM 1252 O O . HIS A 1 156 ? -8.867 12.891 22.359 1 39.88 156 HIS A O 1
ATOM 1258 N N . LYS A 1 157 ? -9.875 10.938 21.922 1 46.78 157 LYS A N 1
ATOM 1259 C CA . LYS A 1 157 ? -8.719 10.125 22.297 1 46.78 157 LYS A CA 1
ATOM 1260 C C . LYS A 1 157 ? -7.613 10.234 21.25 1 46.78 157 LYS A C 1
ATOM 1262 O O . LYS A 1 157 ? -6.695 9.414 21.219 1 46.78 157 LYS A O 1
ATOM 1267 N N . SER A 1 158 ? -7.742 11.234 20.297 1 57.72 158 SER A N 1
ATOM 1268 C CA . SER A 1 158 ? -6.633 11.133 19.359 1 57.72 158 SER A CA 1
ATOM 1269 C C . SER A 1 158 ? -5.387 11.828 19.891 1 57.72 158 SER A C 1
ATOM 1271 O O . SER A 1 158 ? -5.453 12.984 20.312 1 57.72 158 SER A O 1
ATOM 1273 N N . ARG A 1 159 ? -4.309 11.164 20.047 1 65.12 159 ARG A N 1
ATOM 1274 C CA . ARG A 1 159 ? -3 11.609 20.531 1 65.12 159 ARG A CA 1
ATOM 1275 C C . ARG A 1 159 ? -2.393 12.641 19.578 1 65.12 159 ARG A C 1
ATOM 1277 O O . ARG A 1 159 ? -1.627 13.508 20.016 1 65.12 159 ARG A O 1
ATOM 1284 N N . PHE A 1 160 ? -2.92 12.734 18.281 1 81.56 160 PHE A N 1
ATOM 1285 C CA . PHE A 1 160 ? -2.336 13.656 17.312 1 81.56 160 PHE A CA 1
ATOM 1286 C C . PHE A 1 160 ? -3.396 14.602 16.75 1 81.56 160 PHE A C 1
ATOM 1288 O O . PHE A 1 160 ? -4.527 14.18 16.5 1 81.56 160 PHE A O 1
ATOM 1295 N N . ASN A 1 161 ? -3.129 15.875 16.766 1 89.56 161 ASN A N 1
ATOM 1296 C CA . ASN A 1 161 ? -3.885 16.828 15.969 1 89.56 161 ASN A CA 1
ATOM 1297 C C . ASN A 1 161 ? -3.299 16.984 14.57 1 89.56 161 ASN A C 1
ATOM 1299 O O . ASN A 1 161 ? -2.238 17.578 14.398 1 89.56 161 ASN A O 1
ATOM 1303 N N . PRO A 1 162 ? -3.967 16.469 13.539 1 94.12 162 PRO A N 1
ATOM 1304 C CA . PRO A 1 162 ? -3.41 16.578 12.188 1 94.12 162 PRO A CA 1
ATOM 1305 C C . PRO A 1 162 ? -3.467 18 11.648 1 94.12 162 PRO A C 1
ATOM 1307 O O . PRO A 1 162 ? -4.469 18.703 11.828 1 94.12 162 PRO A O 1
ATOM 1310 N N . LEU A 1 163 ? -2.41 18.438 10.961 1 95.31 163 LEU A N 1
ATOM 1311 C CA . LEU A 1 163 ? -2.33 19.781 10.414 1 95.31 163 LEU A CA 1
ATOM 1312 C C . LEU A 1 163 ? -2.223 19.75 8.891 1 95.31 163 LEU A C 1
ATOM 1314 O O . LEU A 1 163 ? -2.811 20.578 8.203 1 95.31 163 LEU A O 1
ATOM 1318 N N . LEU A 1 164 ? -1.462 18.859 8.391 1 96.62 164 LEU A N 1
ATOM 1319 C CA . LEU A 1 164 ? -1.177 18.688 6.973 1 96.62 164 LEU A CA 1
ATOM 1320 C C . LEU A 1 164 ? -0.93 17.219 6.633 1 96.62 164 LEU A C 1
ATOM 1322 O O . LEU A 1 164 ? -0.395 16.469 7.453 1 96.62 164 LEU A O 1
ATOM 1326 N N . CYS A 1 165 ? -1.332 16.766 5.43 1 97.5 165 CYS A N 1
ATOM 1327 C CA . CYS A 1 165 ? -0.962 15.414 5.027 1 97.5 165 CYS A CA 1
ATOM 1328 C C . CYS A 1 165 ? -0.701 15.344 3.529 1 97.5 165 CYS A C 1
ATOM 1330 O O . CYS A 1 165 ? -1.183 16.188 2.768 1 97.5 165 CYS A O 1
ATOM 1332 N N . LEU A 1 166 ? 0.081 14.453 3.17 1 98.31 166 LEU A N 1
ATOM 1333 C CA . LEU A 1 166 ? 0.394 14.141 1.778 1 98.31 166 LEU A CA 1
ATOM 1334 C C . LEU A 1 166 ? -0.031 12.719 1.433 1 98.31 166 LEU A C 1
ATOM 1336 O O . LEU A 1 166 ? 0.317 11.773 2.143 1 98.31 166 LEU A O 1
ATOM 1340 N N . ASN A 1 167 ? -0.881 12.617 0.402 1 98.38 167 ASN A N 1
ATOM 1341 C CA . ASN A 1 167 ? -1.29 11.32 -0.125 1 98.38 167 ASN A CA 1
ATOM 1342 C C . ASN A 1 167 ? -0.147 10.625 -0.863 1 98.38 167 ASN A C 1
ATOM 1344 O O . ASN A 1 167 ? 0.303 11.109 -1.906 1 98.38 167 ASN A O 1
ATOM 1348 N N . MET A 1 168 ? 0.29 9.445 -0.371 1 96.38 168 MET A N 1
ATOM 1349 C CA . MET A 1 168 ? 1.439 8.773 -0.965 1 96.38 168 MET A CA 1
ATOM 1350 C C . MET A 1 168 ? 1.009 7.496 -1.686 1 96.38 168 MET A C 1
ATOM 1352 O O . MET A 1 168 ? 1.84 6.641 -1.988 1 96.38 168 MET A O 1
ATOM 1356 N N . TRP A 1 169 ? -0.244 7.398 -1.966 1 95.94 169 TRP A N 1
ATOM 1357 C CA . TRP A 1 169 ? -0.71 6.336 -2.852 1 95.94 169 TRP A CA 1
ATOM 1358 C C . TRP A 1 169 ? -0.255 6.582 -4.285 1 95.94 169 TRP A C 1
ATOM 1360 O O . TRP A 1 169 ? -0.229 7.727 -4.746 1 95.94 169 TRP A O 1
ATOM 1370 N N . GLU A 1 170 ? -0.048 5.469 -4.984 1 95.12 170 GLU A N 1
ATOM 1371 C CA . GLU A 1 170 ? 0.487 5.59 -6.336 1 95.12 170 GLU A CA 1
ATOM 1372 C C . GLU A 1 170 ? -0.48 6.344 -7.246 1 95.12 170 GLU A C 1
ATOM 1374 O O . GLU A 1 170 ? -0.055 7.105 -8.117 1 95.12 170 GLU A O 1
ATOM 1379 N N . HIS A 1 171 ? -1.731 6.168 -7.062 1 94.88 171 HIS A N 1
ATOM 1380 C CA . HIS A 1 171 ? -2.691 6.824 -7.945 1 94.88 171 HIS A CA 1
ATOM 1381 C C . HIS A 1 171 ? -2.664 8.336 -7.758 1 94.88 171 HIS A C 1
ATOM 1383 O O . HIS A 1 171 ? -3.217 9.078 -8.57 1 94.88 171 HIS A O 1
ATOM 1389 N N . ALA A 1 172 ? -2.096 8.797 -6.699 1 95.44 172 ALA A N 1
ATOM 1390 C CA . ALA A 1 172 ? -2.039 10.227 -6.434 1 95.44 172 ALA A CA 1
ATOM 1391 C C . ALA A 1 172 ? -1.021 10.914 -7.34 1 95.44 172 ALA A C 1
ATOM 1393 O O . ALA A 1 172 ? -1.109 12.125 -7.582 1 95.44 172 ALA A O 1
ATOM 1394 N N . TYR A 1 173 ? -0.037 10.148 -7.875 1 94.62 173 TYR A N 1
ATOM 1395 C CA . TYR A 1 173 ? 1.018 10.914 -8.531 1 94.62 173 TYR A CA 1
ATOM 1396 C C . TYR A 1 173 ? 1.442 10.242 -9.836 1 94.62 173 TYR A C 1
ATOM 1398 O O . TYR A 1 173 ? 2.084 10.875 -10.68 1 94.62 173 TYR A O 1
ATOM 1406 N N . ILE A 1 174 ? 1.078 9.016 -10.07 1 92.44 174 ILE A N 1
ATOM 1407 C CA . ILE A 1 174 ? 1.624 8.289 -11.211 1 92.44 174 ILE A CA 1
ATOM 1408 C C . ILE A 1 174 ? 1.127 8.914 -12.516 1 92.44 174 ILE A C 1
ATOM 1410 O O . ILE A 1 174 ? 1.869 8.992 -13.492 1 92.44 174 ILE A O 1
ATOM 1414 N N . LYS A 1 175 ? -0.054 9.328 -12.516 1 89.38 175 LYS A N 1
ATOM 1415 C CA . LYS A 1 175 ? -0.61 9.898 -13.742 1 89.38 175 LYS A CA 1
ATOM 1416 C C . LYS A 1 175 ? 0.167 11.133 -14.18 1 89.38 175 LYS A C 1
ATOM 1418 O O . LYS A 1 175 ? 0.513 11.273 -15.359 1 89.38 175 LYS A O 1
ATOM 1423 N N . ASP A 1 176 ? 0.495 11.953 -13.297 1 90.56 176 ASP A N 1
ATOM 1424 C CA . ASP A 1 176 ? 1.098 13.242 -13.609 1 90.56 176 ASP A CA 1
ATOM 1425 C C . ASP A 1 176 ? 2.621 13.156 -13.602 1 90.56 176 ASP A C 1
ATOM 1427 O O . ASP A 1 176 ? 3.291 13.836 -14.391 1 90.56 176 ASP A O 1
ATOM 1431 N N . PHE A 1 177 ? 3.176 12.227 -12.789 1 94 177 PHE A N 1
ATOM 1432 C CA . PHE A 1 177 ? 4.617 12.281 -12.562 1 94 177 PHE A CA 1
ATOM 1433 C C . PHE A 1 177 ? 5.285 10.992 -13.008 1 94 177 PHE A C 1
ATOM 1435 O O . PHE A 1 177 ? 6.512 10.93 -13.125 1 94 177 PHE A O 1
ATOM 1442 N N . GLY A 1 178 ? 4.504 9.938 -13.273 1 90.81 178 GLY A N 1
ATOM 1443 C CA . GLY A 1 178 ? 5.062 8.664 -13.688 1 90.81 178 GLY A CA 1
ATOM 1444 C C . GLY A 1 178 ? 5.457 7.781 -12.516 1 90.81 178 GLY A C 1
ATOM 1445 O O . GLY A 1 178 ? 5.441 8.219 -11.367 1 90.81 178 GLY A O 1
ATOM 1446 N N . ILE A 1 179 ? 5.91 6.547 -12.758 1 88.94 179 ILE A N 1
ATOM 1447 C CA . ILE A 1 179 ? 6.219 5.523 -11.766 1 88.94 179 ILE A CA 1
ATOM 1448 C C . ILE A 1 179 ? 7.457 5.934 -10.969 1 88.94 179 ILE A C 1
ATOM 1450 O O . ILE A 1 179 ? 7.578 5.609 -9.789 1 88.94 179 ILE A O 1
ATOM 1454 N N . ARG A 1 180 ? 8.344 6.738 -11.602 1 89.06 180 ARG A N 1
ATOM 1455 C CA . ARG A 1 180 ? 9.57 7.172 -10.93 1 89.06 180 ARG A CA 1
ATOM 1456 C C . ARG A 1 180 ? 9.445 8.617 -10.453 1 89.06 180 ARG A C 1
ATOM 1458 O O . ARG A 1 180 ? 10.453 9.258 -10.156 1 89.06 180 ARG A O 1
ATOM 1465 N N . GLY A 1 181 ? 8.227 9.164 -10.406 1 94.25 181 GLY A N 1
ATOM 1466 C CA . GLY A 1 181 ? 8.047 10.586 -10.164 1 94.25 181 GLY A CA 1
ATOM 1467 C C . GLY A 1 181 ? 7.695 10.906 -8.727 1 94.25 181 GLY A C 1
ATOM 1468 O O . GLY A 1 181 ? 7.191 11.992 -8.43 1 94.25 181 GLY A O 1
ATOM 1469 N N . LYS A 1 182 ? 7.91 9.961 -7.863 1 94.44 182 LYS A N 1
ATOM 1470 C CA . LYS A 1 182 ? 7.559 10.102 -6.453 1 94.44 182 LYS A CA 1
ATOM 1471 C C . LYS A 1 182 ? 8.242 11.32 -5.84 1 94.44 182 LYS A C 1
ATOM 1473 O O . LYS A 1 182 ? 7.59 12.141 -5.184 1 94.44 182 LYS A O 1
ATOM 1478 N N . GLU A 1 183 ? 9.508 11.461 -6.074 1 96.44 183 GLU A N 1
ATOM 1479 C CA . GLU A 1 183 ? 10.266 12.57 -5.512 1 96.44 183 GLU A CA 1
ATOM 1480 C C . GLU A 1 183 ? 9.773 13.906 -6.062 1 96.44 183 GLU A C 1
ATOM 1482 O O . GLU A 1 183 ? 9.578 14.859 -5.305 1 96.44 183 GLU A O 1
ATOM 1487 N N . ASP A 1 184 ? 9.531 14.008 -7.336 1 96.94 184 ASP A N 1
ATOM 1488 C CA . ASP A 1 184 ? 9.039 15.227 -7.969 1 96.94 184 ASP A CA 1
ATOM 1489 C C . ASP A 1 184 ? 7.652 15.602 -7.438 1 96.94 184 ASP A C 1
ATOM 1491 O O . ASP A 1 184 ? 7.344 16.781 -7.254 1 96.94 184 ASP A O 1
ATOM 1495 N N . TYR A 1 185 ? 6.848 14.641 -7.258 1 97.44 185 TYR A N 1
ATOM 1496 C CA . TYR A 1 185 ? 5.516 14.82 -6.699 1 97.44 185 TYR A CA 1
ATOM 1497 C C . TYR A 1 185 ? 5.586 15.461 -5.316 1 97.44 185 TYR A C 1
ATOM 1499 O O . TYR A 1 185 ? 4.898 16.453 -5.047 1 97.44 185 TYR A O 1
ATOM 1507 N N . ILE A 1 186 ? 6.508 14.969 -4.449 1 97.25 186 ILE A N 1
ATOM 1508 C CA . ILE A 1 186 ? 6.664 15.492 -3.096 1 97.25 186 ILE A CA 1
ATOM 1509 C C . ILE A 1 186 ? 7.176 16.938 -3.152 1 97.25 186 ILE A C 1
ATOM 1511 O O . ILE A 1 186 ? 6.676 17.797 -2.438 1 97.25 186 ILE A O 1
ATOM 1515 N N . ASP A 1 187 ? 8.102 17.141 -4.039 1 96.25 187 ASP A N 1
ATOM 1516 C CA . ASP A 1 187 ? 8.672 18.484 -4.168 1 96.25 187 ASP A CA 1
ATOM 1517 C C . ASP A 1 187 ? 7.621 19.469 -4.672 1 96.25 187 ASP A C 1
ATOM 1519 O O . ASP A 1 187 ? 7.594 20.625 -4.238 1 96.25 187 ASP A O 1
ATOM 1523 N N . GLY A 1 188 ? 6.801 19.047 -5.562 1 94.75 188 GLY A N 1
ATOM 1524 C CA . GLY A 1 188 ? 5.758 19.906 -6.105 1 94.75 188 GLY A CA 1
ATOM 1525 C C . GLY A 1 188 ? 4.641 20.188 -5.121 1 94.75 188 GLY A C 1
ATOM 1526 O O . GLY A 1 188 ? 3.891 21.156 -5.281 1 94.75 188 GLY A O 1
ATOM 1527 N N . PHE A 1 189 ? 4.52 19.391 -4.164 1 95.88 189 PHE A N 1
ATOM 1528 C CA . PHE A 1 189 ? 3.48 19.484 -3.143 1 95.88 189 PHE A CA 1
ATOM 1529 C C . PHE A 1 189 ? 3.559 20.828 -2.42 1 95.88 189 PHE A C 1
ATOM 1531 O O . PHE A 1 189 ? 2.533 21.453 -2.164 1 95.88 189 PHE A O 1
ATOM 1538 N N . TRP A 1 190 ? 4.727 21.391 -2.17 1 94.12 190 TRP A N 1
ATOM 1539 C CA . TRP A 1 190 ? 4.945 22.578 -1.354 1 94.12 190 TRP A CA 1
ATOM 1540 C C . TRP A 1 190 ? 4.375 23.812 -2.035 1 94.12 190 TRP A C 1
ATOM 1542 O O . TRP A 1 190 ? 3.988 24.781 -1.366 1 94.12 190 TRP A O 1
ATOM 1552 N N . ASP A 1 191 ? 4.223 23.688 -3.324 1 92.5 191 ASP A N 1
ATOM 1553 C CA . ASP A 1 191 ? 3.736 24.828 -4.086 1 92.5 191 ASP A CA 1
ATOM 1554 C C . ASP A 1 191 ? 2.211 24.859 -4.129 1 92.5 191 ASP A C 1
ATOM 1556 O O . ASP A 1 191 ? 1.611 25.828 -4.578 1 92.5 191 ASP A O 1
ATOM 1560 N N . CYS A 1 192 ? 1.61 23.844 -3.59 1 94.81 192 CYS A N 1
ATOM 1561 C CA . CYS A 1 192 ? 0.165 23.719 -3.738 1 94.81 192 CYS A CA 1
ATOM 1562 C C . CYS A 1 192 ? -0.526 23.734 -2.381 1 94.81 192 CYS A C 1
ATOM 1564 O O . CYS A 1 192 ? -1.733 23.5 -2.291 1 94.81 192 CYS A O 1
ATOM 1566 N N . ILE A 1 193 ? 0.18 24 -1.338 1 94.94 193 ILE A N 1
ATOM 1567 C CA . ILE A 1 193 ? -0.387 23.938 0.005 1 94.94 193 ILE A CA 1
ATOM 1568 C C . ILE A 1 193 ? -1.062 25.266 0.338 1 94.94 193 ILE A C 1
ATOM 1570 O O . ILE A 1 193 ? -0.489 26.344 0.112 1 94.94 193 ILE A O 1
ATOM 1574 N N . ASN A 1 194 ? -2.246 25.203 0.87 1 93.25 194 ASN A N 1
ATOM 1575 C CA . ASN A 1 194 ? -2.92 26.344 1.485 1 93.25 194 ASN A CA 1
ATOM 1576 C C . ASN A 1 194 ? -2.531 26.484 2.953 1 93.25 194 ASN A C 1
ATOM 1578 O O . ASN A 1 194 ? -3.221 25.984 3.84 1 93.25 194 ASN A O 1
ATOM 1582 N N . TRP A 1 195 ? -1.605 27.266 3.156 1 91.88 195 TRP A N 1
ATOM 1583 C CA . TRP A 1 195 ? -1.015 27.359 4.488 1 91.88 195 TRP A CA 1
ATOM 1584 C C . TRP A 1 195 ? -1.965 28.062 5.453 1 91.88 195 TRP A C 1
ATOM 1586 O O . TRP A 1 195 ? -1.823 27.938 6.672 1 91.88 195 TRP A O 1
ATOM 1596 N N . GLU A 1 196 ? -2.869 28.828 4.969 1 89.19 196 GLU A N 1
ATOM 1597 C CA . GLU A 1 196 ? -3.881 29.438 5.832 1 89.19 196 GLU A CA 1
ATOM 1598 C C . GLU A 1 196 ? -4.727 28.359 6.52 1 89.19 196 GLU A C 1
ATOM 1600 O O . GLU A 1 196 ? -5.02 28.469 7.711 1 89.19 196 GLU A O 1
ATOM 1605 N N . VAL A 1 197 ? -5.07 27.422 5.723 1 91.69 197 VAL A N 1
ATOM 1606 C CA . VAL A 1 197 ? -5.863 26.312 6.262 1 91.69 197 VAL A CA 1
ATOM 1607 C C . VAL A 1 197 ? -5.051 25.562 7.309 1 91.69 197 VAL A C 1
ATOM 1609 O O . VAL A 1 197 ? -5.566 25.219 8.375 1 91.69 197 VAL A O 1
ATOM 1612 N N . VAL A 1 198 ? -3.805 25.312 7.047 1 93.44 198 VAL A N 1
ATOM 1613 C CA . VAL A 1 198 ? -2.932 24.578 7.953 1 93.44 198 VAL A CA 1
ATOM 1614 C C . VAL A 1 198 ? -2.783 25.344 9.266 1 93.44 198 VAL A C 1
ATOM 1616 O O . VAL A 1 198 ? -2.887 24.75 10.352 1 93.44 198 VAL A O 1
ATOM 1619 N N . GLN A 1 199 ? -2.615 26.656 9.172 1 90.5 199 GLN A N 1
ATOM 1620 C CA . GLN A 1 199 ? -2.451 27.484 10.359 1 90.5 199 GLN A CA 1
ATOM 1621 C C . GLN A 1 199 ? -3.732 27.516 11.195 1 90.5 199 GLN A C 1
ATOM 1623 O O . GLN A 1 199 ? -3.678 27.5 12.422 1 90.5 199 GLN A O 1
ATOM 1628 N N . ARG A 1 200 ? -4.828 27.578 10.508 1 89.12 200 ARG A N 1
ATOM 1629 C CA . ARG A 1 200 ? -6.109 27.609 11.195 1 89.12 200 ARG A CA 1
ATOM 1630 C C . ARG A 1 200 ? -6.316 26.344 12.031 1 89.12 200 ARG A C 1
ATOM 1632 O O . ARG A 1 200 ? -6.918 26.391 13.109 1 89.12 200 ARG A O 1
ATOM 1639 N N . ARG A 1 201 ? -5.758 25.25 11.625 1 90.12 201 ARG A N 1
ATOM 1640 C CA . ARG A 1 201 ? -5.922 23.984 12.336 1 90.12 201 ARG A CA 1
ATOM 1641 C C . ARG A 1 201 ? -5.121 23.984 13.633 1 90.12 201 ARG A C 1
ATOM 1643 O O . ARG A 1 201 ? -5.434 23.219 14.555 1 90.12 201 ARG A O 1
ATOM 1650 N N . ILE A 1 202 ? -4.129 24.75 13.672 1 83.69 202 ILE A N 1
ATOM 1651 C CA . ILE A 1 202 ? -3.348 24.891 14.898 1 83.69 202 ILE A CA 1
ATOM 1652 C C . ILE A 1 202 ? -4.117 25.734 15.906 1 83.69 202 ILE A C 1
ATOM 1654 O O . ILE A 1 202 ? -4.156 25.406 17.094 1 83.69 202 ILE A O 1
ATOM 1658 N N . ILE A 1 203 ? -4.703 26.828 15.398 1 74.44 203 ILE A N 1
ATOM 1659 C CA . ILE A 1 203 ? -5.379 27.797 16.25 1 74.44 203 ILE A CA 1
ATOM 1660 C C . ILE A 1 203 ? -6.664 27.203 16.812 1 74.44 203 ILE A C 1
ATOM 1662 O O . ILE A 1 203 ? -7.008 27.422 17.969 1 74.44 203 ILE A O 1
ATOM 1666 N N . GLN A 1 204 ? -7.387 26.453 15.977 1 64.75 204 GLN A N 1
ATOM 1667 C CA . GLN A 1 204 ? -8.656 25.875 16.406 1 64.75 204 GLN A CA 1
ATOM 1668 C C . GLN A 1 204 ? -8.453 24.922 17.594 1 64.75 204 GLN A C 1
ATOM 1670 O O . GLN A 1 204 ? -9.281 24.891 18.5 1 64.75 204 GLN A O 1
ATOM 1675 N N . ARG A 1 205 ? -7.516 24.109 17.547 1 60.62 205 ARG A N 1
ATOM 1676 C CA . ARG A 1 205 ? -7.344 23.219 18.688 1 60.62 205 ARG A CA 1
ATOM 1677 C C . ARG A 1 205 ? -6.879 23.984 19.922 1 60.62 205 ARG A C 1
ATOM 1679 O O . ARG A 1 205 ? -7.293 23.688 21.047 1 60.62 205 ARG A O 1
ATOM 1686 N N . ASN A 1 206 ? -5.973 24.953 19.672 1 50.22 206 ASN A N 1
ATOM 1687 C CA . ASN A 1 206 ? -5.562 25.734 20.828 1 50.22 206 ASN A CA 1
ATOM 1688 C C . ASN A 1 206 ? -6.742 26.469 21.453 1 50.22 206 ASN A C 1
ATOM 1690 O O . ASN A 1 206 ? -6.723 26.781 22.656 1 50.22 206 ASN A O 1
ATOM 1694 N N . SER A 1 207 ? -7.711 26.641 20.547 1 43.22 207 SER A N 1
ATOM 1695 C CA . SER A 1 207 ? -8.875 27.281 21.125 1 43.22 207 SER A CA 1
ATOM 1696 C C . SER A 1 207 ? -9.719 26.297 21.938 1 43.22 207 SER A C 1
ATOM 1698 O O . SER A 1 207 ? -10.555 26.703 22.734 1 43.22 207 SER A O 1
ATOM 1700 N N . PHE A 1 208 ? -9.633 25.047 21.5 1 39.56 208 PHE A N 1
ATOM 1701 C CA . PHE A 1 208 ? -10.414 24.094 22.297 1 39.56 208 PHE A CA 1
ATOM 1702 C C . PHE A 1 208 ? -9.625 23.641 23.516 1 39.56 208 PHE A C 1
ATOM 1704 O O . PHE A 1 208 ? -10.141 22.875 24.344 1 39.56 208 PHE A O 1
ATOM 1711 N N . MET A 1 209 ? -8.367 23.797 23.516 1 35.97 209 MET A N 1
ATOM 1712 C CA . MET A 1 209 ? -7.703 23.516 24.797 1 35.97 209 MET A CA 1
ATOM 1713 C C . MET A 1 209 ? -7.812 24.719 25.734 1 35.97 209 MET A C 1
ATOM 1715 O O . MET A 1 209 ? -7.738 25.859 25.297 1 35.97 209 MET A O 1
ATOM 1719 N N . MET B 1 1 ? 30.391 -13.547 -0.792 1 32.44 1 MET B N 1
ATOM 1720 C CA . MET B 1 1 ? 29.469 -14.656 -1.015 1 32.44 1 MET B CA 1
ATOM 1721 C C . MET B 1 1 ? 28.188 -14.164 -1.672 1 32.44 1 MET B C 1
ATOM 1723 O O . MET B 1 1 ? 27.578 -13.188 -1.221 1 32.44 1 MET B O 1
ATOM 1727 N N . ASP B 1 2 ? 28.094 -14.164 -2.998 1 41.88 2 ASP B N 1
ATOM 1728 C CA . ASP B 1 2 ? 27.016 -13.695 -3.863 1 41.88 2 ASP B CA 1
ATOM 1729 C C . ASP B 1 2 ? 25.656 -14.172 -3.352 1 41.88 2 ASP B C 1
ATOM 1731 O O . ASP B 1 2 ? 25.312 -15.352 -3.482 1 41.88 2 ASP B O 1
ATOM 1735 N N . ASN B 1 3 ? 25.172 -13.781 -2.297 1 61.06 3 ASN B N 1
ATOM 1736 C CA . ASN B 1 3 ? 23.891 -14.219 -1.752 1 61.06 3 ASN B CA 1
ATOM 1737 C C . ASN B 1 3 ? 22.781 -14.141 -2.797 1 61.06 3 ASN B C 1
ATOM 1739 O O . ASN B 1 3 ? 22.688 -13.156 -3.533 1 61.06 3 ASN B O 1
ATOM 1743 N N . THR B 1 4 ? 22.281 -15.383 -3.137 1 83.38 4 THR B N 1
ATOM 1744 C CA . THR B 1 4 ? 21.156 -15.453 -4.055 1 83.38 4 THR B CA 1
ATOM 1745 C C . THR B 1 4 ? 19.984 -14.609 -3.539 1 83.38 4 THR B C 1
ATOM 1747 O O . THR B 1 4 ? 19.984 -14.195 -2.379 1 83.38 4 THR B O 1
ATOM 1750 N N . ILE B 1 5 ? 19.297 -14.102 -4.352 1 86.88 5 ILE B N 1
ATOM 1751 C CA . ILE B 1 5 ? 18.109 -13.328 -4.012 1 86.88 5 ILE B CA 1
ATOM 1752 C C . ILE B 1 5 ? 17.297 -14.055 -2.932 1 86.88 5 ILE B C 1
ATOM 1754 O O . ILE B 1 5 ? 16.734 -13.422 -2.037 1 86.88 5 ILE B O 1
ATOM 1758 N N . PHE B 1 6 ? 17.375 -15.352 -2.939 1 84.5 6 PHE B N 1
ATOM 1759 C CA . PHE B 1 6 ? 16.656 -16.156 -1.953 1 84.5 6 PHE B CA 1
ATOM 1760 C C . PHE B 1 6 ? 17.281 -15.992 -0.572 1 84.5 6 PHE B C 1
ATOM 1762 O O . PHE B 1 6 ? 16.578 -15.828 0.421 1 84.5 6 PHE B O 1
ATOM 1769 N N . GLU B 1 7 ? 18.516 -16.094 -0.585 1 85 7 GLU B N 1
ATOM 1770 C CA . GLU B 1 7 ? 19.234 -15.93 0.681 1 85 7 GLU B CA 1
ATOM 1771 C C . GLU B 1 7 ? 19.031 -14.531 1.257 1 85 7 GLU B C 1
ATOM 1773 O O . GLU B 1 7 ? 18.875 -14.375 2.469 1 85 7 GLU B O 1
ATOM 1778 N N . LEU B 1 8 ? 19.109 -13.617 0.361 1 87.88 8 LEU B N 1
ATOM 1779 C CA . LEU B 1 8 ? 18.906 -12.234 0.787 1 87.88 8 LEU B CA 1
ATOM 1780 C C . LEU B 1 8 ? 17.531 -12.055 1.4 1 87.88 8 LEU B C 1
ATOM 1782 O O . LEU B 1 8 ? 17.391 -11.438 2.461 1 87.88 8 LEU B O 1
ATOM 1786 N N . ILE B 1 9 ? 16.531 -12.602 0.795 1 87.5 9 ILE B N 1
ATOM 1787 C CA . ILE B 1 9 ? 15.156 -12.508 1.28 1 87.5 9 ILE B CA 1
ATOM 1788 C C . ILE B 1 9 ? 15.039 -13.203 2.635 1 87.5 9 ILE B C 1
ATOM 1790 O O . ILE B 1 9 ? 14.484 -12.641 3.582 1 87.5 9 ILE B O 1
ATOM 1794 N N . ASP B 1 10 ? 15.625 -14.305 2.729 1 84 10 ASP B N 1
ATOM 1795 C CA . ASP B 1 10 ? 15.531 -15.086 3.955 1 84 10 ASP B CA 1
ATOM 1796 C C . ASP B 1 10 ? 16.219 -14.375 5.117 1 84 10 ASP B C 1
ATOM 1798 O O . ASP B 1 10 ? 15.664 -14.305 6.223 1 84 10 ASP B O 1
ATOM 1802 N N . LYS B 1 11 ? 17.328 -13.797 4.863 1 84.38 11 LYS B N 1
ATOM 1803 C CA . LYS B 1 11 ? 18.141 -13.203 5.914 1 84.38 11 LYS B CA 1
ATOM 1804 C C . LYS B 1 11 ? 17.547 -11.883 6.398 1 84.38 11 LYS B C 1
ATOM 1806 O O . LYS B 1 11 ? 17.766 -11.484 7.543 1 84.38 11 LYS B O 1
ATOM 1811 N N . THR B 1 12 ? 16.797 -11.352 5.594 1 85.31 12 THR B N 1
ATOM 1812 C CA . THR B 1 12 ? 16.375 -9.992 5.918 1 85.31 12 THR B CA 1
ATOM 1813 C C . THR B 1 12 ? 14.898 -9.953 6.293 1 85.31 12 THR B C 1
ATOM 1815 O O . THR B 1 12 ? 14.422 -8.969 6.863 1 85.31 12 THR B O 1
ATOM 1818 N N . ALA B 1 13 ? 14.133 -10.992 6.082 1 78.62 13 ALA B N 1
ATOM 1819 C CA . ALA B 1 13 ? 12.688 -11.023 6.246 1 78.62 13 ALA B CA 1
ATOM 1820 C C . ALA B 1 13 ? 12.289 -10.727 7.691 1 78.62 13 ALA B C 1
ATOM 1822 O O . ALA B 1 13 ? 11.273 -10.078 7.941 1 78.62 13 ALA B O 1
ATOM 1823 N N . GLN B 1 14 ? 13.094 -11.016 8.609 1 74.88 14 GLN B N 1
ATOM 1824 C CA . GLN B 1 14 ? 12.688 -10.867 10 1 74.88 14 GLN B CA 1
ATOM 1825 C C . GLN B 1 14 ? 13.586 -9.867 10.734 1 74.88 14 GLN B C 1
ATOM 1827 O O . GLN B 1 14 ? 13.711 -9.922 11.961 1 74.88 14 GLN B O 1
ATOM 1832 N N . VAL B 1 15 ? 14.234 -9.031 10.008 1 74.88 15 VAL B N 1
ATOM 1833 C CA . VAL B 1 15 ? 15.125 -8.031 10.586 1 74.88 15 VAL B CA 1
ATOM 1834 C C . VAL B 1 15 ? 14.641 -6.629 10.211 1 74.88 15 VAL B C 1
ATOM 1836 O O . VAL B 1 15 ? 14.938 -6.137 9.117 1 74.88 15 VAL B O 1
ATOM 1839 N N . PRO B 1 16 ? 13.961 -6.016 11.125 1 73.88 16 PRO B N 1
ATOM 1840 C CA . PRO B 1 16 ? 13.359 -4.715 10.828 1 73.88 16 PRO B CA 1
ATOM 1841 C C . PRO B 1 16 ? 14.359 -3.713 10.266 1 73.88 16 PRO B C 1
ATOM 1843 O O . PRO B 1 16 ? 14.023 -2.916 9.383 1 73.88 16 PRO B O 1
ATOM 1846 N N . GLU B 1 17 ? 15.609 -3.816 10.695 1 76.88 17 GLU B N 1
ATOM 1847 C CA . GLU B 1 17 ? 16.641 -2.889 10.242 1 76.88 17 GLU B CA 1
ATOM 1848 C C . GLU B 1 17 ? 16.969 -3.104 8.766 1 76.88 17 GLU B C 1
ATOM 1850 O O . GLU B 1 17 ? 17.562 -2.232 8.117 1 76.88 17 GLU B O 1
ATOM 1855 N N . ASN B 1 18 ? 16.594 -4.262 8.328 1 82.31 18 ASN B N 1
ATOM 1856 C CA . ASN B 1 18 ? 16.891 -4.59 6.945 1 82.31 18 ASN B CA 1
ATOM 1857 C C . ASN B 1 18 ? 15.641 -4.57 6.074 1 82.31 18 ASN B C 1
ATOM 1859 O O . ASN B 1 18 ? 15.617 -5.188 5.008 1 82.31 18 ASN B O 1
ATOM 1863 N N . ALA B 1 19 ? 14.688 -3.838 6.48 1 82 19 ALA B N 1
ATOM 1864 C CA . ALA B 1 19 ? 13.398 -3.834 5.789 1 82 19 ALA B CA 1
ATOM 1865 C C . ALA B 1 19 ? 13.555 -3.354 4.348 1 82 19 ALA B C 1
ATOM 1867 O O . ALA B 1 19 ? 12.93 -3.898 3.434 1 82 19 ALA B O 1
ATOM 1868 N N . LEU B 1 20 ? 14.375 -2.4 4.18 1 84.75 20 LEU B N 1
ATOM 1869 C CA . LEU B 1 20 ? 14.562 -1.848 2.842 1 84.75 20 LEU B CA 1
ATOM 1870 C C . LEU B 1 20 ? 15.172 -2.887 1.906 1 84.75 20 LEU B C 1
ATOM 1872 O O . LEU B 1 20 ? 14.742 -3.029 0.761 1 84.75 20 LEU B O 1
ATOM 1876 N N . ILE B 1 21 ? 16.156 -3.592 2.383 1 88.25 21 ILE B N 1
ATOM 1877 C CA . ILE B 1 21 ? 16.812 -4.621 1.585 1 88.25 21 ILE B CA 1
ATOM 1878 C C . ILE B 1 21 ? 15.805 -5.73 1.259 1 88.25 21 ILE B C 1
ATOM 1880 O O . ILE B 1 21 ? 15.734 -6.188 0.115 1 88.25 21 ILE B O 1
ATOM 1884 N N . PHE B 1 22 ? 15.031 -6.176 2.219 1 87.38 22 PHE B N 1
ATOM 1885 C CA . PHE B 1 22 ? 14.008 -7.195 2.004 1 87.38 22 PHE B CA 1
ATOM 1886 C C . PHE B 1 22 ? 13.023 -6.75 0.927 1 87.38 22 PHE B C 1
ATOM 1888 O O . PHE B 1 22 ? 12.734 -7.508 -0.001 1 87.38 22 PHE B O 1
ATOM 1895 N N . ASN B 1 23 ? 12.547 -5.492 1.128 1 90.31 23 ASN B N 1
ATOM 1896 C CA . ASN B 1 23 ? 11.531 -4.984 0.212 1 90.31 23 ASN B CA 1
ATOM 1897 C C . ASN B 1 23 ? 12.016 -5.012 -1.234 1 90.31 23 ASN B C 1
ATOM 1899 O O . ASN B 1 23 ? 11.297 -5.465 -2.127 1 90.31 23 ASN B O 1
ATOM 1903 N N . HIS B 1 24 ? 13.195 -4.59 -1.449 1 92 24 HIS B N 1
ATOM 1904 C CA . HIS B 1 24 ? 13.719 -4.543 -2.811 1 92 24 HIS B CA 1
ATOM 1905 C C . HIS B 1 24 ? 14 -5.945 -3.338 1 92 24 HIS B C 1
ATOM 1907 O O . HIS B 1 24 ? 13.672 -6.262 -4.484 1 92 24 HIS B O 1
ATOM 1913 N N . ALA B 1 25 ? 14.594 -6.766 -2.494 1 91.88 25 ALA B N 1
ATOM 1914 C CA . ALA B 1 25 ? 14.914 -8.125 -2.916 1 91.88 25 ALA B CA 1
ATOM 1915 C C . ALA B 1 25 ? 13.648 -8.914 -3.229 1 91.88 25 ALA B C 1
ATOM 1917 O O . ALA B 1 25 ? 13.57 -9.594 -4.254 1 91.88 25 ALA B O 1
ATOM 1918 N N . SER B 1 26 ? 12.695 -8.828 -2.35 1 91.44 26 SER B N 1
ATOM 1919 C CA . SER B 1 26 ? 11.445 -9.555 -2.543 1 91.44 26 SER B CA 1
ATOM 1920 C C . SER B 1 26 ? 10.703 -9.055 -3.773 1 91.44 26 SER B C 1
ATOM 1922 O O . SER B 1 26 ? 10.156 -9.844 -4.543 1 91.44 26 SER B O 1
ATOM 1924 N N . GLN B 1 27 ? 10.695 -7.773 -3.979 1 94.75 27 GLN B N 1
ATOM 1925 C CA . GLN B 1 27 ? 10 -7.203 -5.129 1 94.75 27 GLN B CA 1
ATOM 1926 C C . GLN B 1 27 ? 10.672 -7.621 -6.438 1 94.75 27 GLN B C 1
ATOM 1928 O O . GLN B 1 27 ? 9.992 -7.859 -7.438 1 94.75 27 GLN B O 1
ATOM 1933 N N . ILE B 1 28 ? 11.961 -7.676 -6.422 1 95.31 28 ILE B N 1
ATOM 1934 C CA . ILE B 1 28 ? 12.68 -8.148 -7.598 1 95.31 28 ILE B CA 1
ATOM 1935 C C . ILE B 1 28 ? 12.242 -9.57 -7.938 1 95.31 28 ILE B C 1
ATOM 1937 O O . ILE B 1 28 ? 11.922 -9.875 -9.086 1 95.31 28 ILE B O 1
ATOM 1941 N N . TRP B 1 29 ? 12.203 -10.328 -6.953 1 93.31 29 TRP B N 1
ATOM 1942 C CA . TRP B 1 29 ? 11.828 -11.727 -7.168 1 93.31 29 TRP B CA 1
ATOM 1943 C C . TRP B 1 29 ? 10.375 -11.836 -7.609 1 93.31 29 TRP B C 1
ATOM 1945 O O . TRP B 1 29 ? 10.062 -12.547 -8.57 1 93.31 29 TRP B O 1
ATOM 1955 N N . ASN B 1 30 ? 9.461 -11.156 -6.895 1 95.19 30 ASN B N 1
ATOM 1956 C CA . ASN B 1 30 ? 8.039 -11.195 -7.23 1 95.19 30 ASN B CA 1
ATOM 1957 C C . ASN B 1 30 ? 7.801 -10.789 -8.68 1 95.19 30 ASN B C 1
ATOM 1959 O O . ASN B 1 30 ? 7.047 -11.453 -9.398 1 95.19 30 ASN B O 1
ATOM 1963 N N . ASN B 1 31 ? 8.406 -9.711 -9.062 1 97 31 ASN B N 1
ATOM 1964 C CA . ASN B 1 31 ? 8.211 -9.203 -10.422 1 97 31 ASN B CA 1
ATOM 1965 C C . ASN B 1 31 ? 8.758 -10.164 -11.469 1 97 31 ASN B C 1
ATOM 1967 O O . ASN B 1 31 ? 8.117 -10.406 -12.492 1 97 31 ASN B O 1
ATOM 1971 N N . ASP B 1 32 ? 9.938 -10.625 -11.211 1 95.88 32 ASP B N 1
ATOM 1972 C CA . ASP B 1 32 ? 10.508 -11.594 -12.141 1 95.88 32 ASP B CA 1
ATOM 1973 C C . ASP B 1 32 ? 9.602 -12.805 -12.297 1 95.88 32 ASP B C 1
ATOM 1975 O O . ASP B 1 32 ? 9.336 -13.25 -13.414 1 95.88 32 ASP B O 1
ATOM 1979 N N . PHE B 1 33 ? 9.172 -13.32 -11.18 1 94.88 33 PHE B N 1
ATOM 1980 C CA . PHE B 1 33 ? 8.266 -14.461 -11.18 1 94.88 33 PHE B CA 1
ATOM 1981 C C . PHE B 1 33 ? 7.008 -14.156 -11.977 1 94.88 33 PHE B C 1
ATOM 1983 O O . PHE B 1 33 ? 6.566 -14.969 -12.789 1 94.88 33 PHE B O 1
ATOM 1990 N N . PHE B 1 34 ? 6.449 -13.031 -11.812 1 97.56 34 PHE B N 1
ATOM 1991 C CA . PHE B 1 34 ? 5.238 -12.57 -12.477 1 97.56 34 PHE B CA 1
ATOM 1992 C C . PHE B 1 34 ? 5.453 -12.469 -13.984 1 97.56 34 PHE B C 1
ATOM 1994 O O . PHE B 1 34 ? 4.664 -13.016 -14.766 1 97.56 34 PHE B O 1
ATOM 2001 N N . PHE B 1 35 ? 6.5 -11.883 -14.391 1 96.5 35 PHE B N 1
ATOM 2002 C CA . PHE B 1 35 ? 6.734 -11.633 -15.805 1 96.5 35 PHE B CA 1
ATOM 2003 C C . PHE B 1 35 ? 7.02 -12.93 -16.547 1 96.5 35 PHE B C 1
ATOM 2005 O O . PHE B 1 35 ? 6.648 -13.086 -17.719 1 96.5 35 PHE B O 1
ATOM 2012 N N . GLN B 1 36 ? 7.594 -13.859 -15.852 1 95.12 36 GLN B N 1
ATOM 2013 C CA . GLN B 1 36 ? 7.91 -15.148 -16.469 1 95.12 36 GLN B CA 1
ATOM 2014 C C . GLN B 1 36 ? 6.645 -15.906 -16.844 1 95.12 36 GLN B C 1
ATOM 2016 O O . GLN B 1 36 ? 6.672 -16.797 -17.688 1 95.12 36 GLN B O 1
ATOM 2021 N N . SER B 1 37 ? 5.574 -15.547 -16.203 1 95 37 SER B N 1
ATOM 2022 C CA . SER B 1 37 ? 4.344 -16.312 -16.422 1 95 37 SER B CA 1
ATOM 2023 C C . SER B 1 37 ? 3.449 -15.633 -17.453 1 95 37 SER B C 1
ATOM 2025 O O . SER B 1 37 ? 2.305 -16.047 -17.656 1 95 37 SER B O 1
ATOM 2027 N N . LEU B 1 38 ? 3.932 -14.617 -18.078 1 95.44 38 LEU B N 1
ATOM 2028 C CA . LEU B 1 38 ? 3.104 -13.883 -19.016 1 95.44 38 LEU B CA 1
ATOM 2029 C C . LEU B 1 38 ? 3.504 -14.203 -20.453 1 95.44 38 LEU B C 1
ATOM 2031 O O . LEU B 1 38 ? 4.66 -14.531 -20.719 1 95.44 38 LEU B O 1
ATOM 2035 N N . THR B 1 39 ? 2.527 -14.18 -21.266 1 93 39 THR B N 1
ATOM 2036 C CA . THR B 1 39 ? 2.701 -14.297 -22.703 1 93 39 THR B CA 1
ATOM 2037 C C . THR B 1 39 ? 1.799 -13.312 -23.438 1 93 39 THR B C 1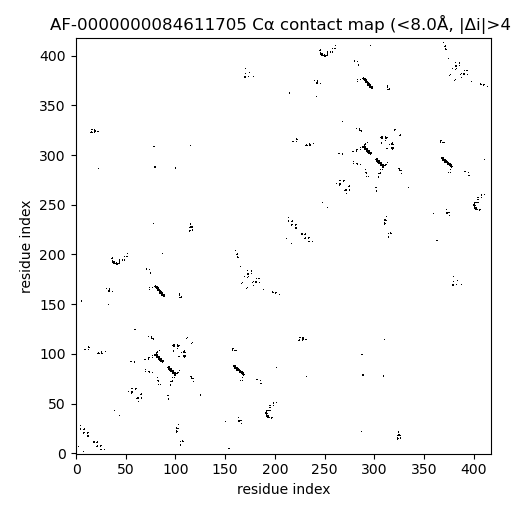
ATOM 2039 O O . THR B 1 39 ? 0.942 -12.672 -22.828 1 93 39 THR B O 1
ATOM 2042 N N . LYS B 1 40 ? 2.08 -13.172 -24.734 1 88.31 40 LYS B N 1
ATOM 2043 C CA . LYS B 1 40 ? 1.205 -12.305 -25.531 1 88.31 40 LYS B CA 1
ATOM 2044 C C . LYS B 1 40 ? -0.231 -12.82 -25.516 1 88.31 40 LYS B C 1
ATOM 2046 O O . LYS B 1 40 ? -0.46 -14.031 -25.5 1 88.31 40 LYS B O 1
ATOM 2051 N N . LYS B 1 41 ? -1.047 -11.844 -25.594 1 83.31 41 LYS B N 1
ATOM 2052 C CA . LYS B 1 41 ? -2.465 -12.18 -25.516 1 83.31 41 LYS B CA 1
ATOM 2053 C C . LYS B 1 41 ? -2.828 -13.266 -26.516 1 83.31 41 LYS B C 1
ATOM 2055 O O . LYS B 1 41 ? -2.475 -13.172 -27.688 1 83.31 41 LYS B O 1
ATOM 2060 N N . ASN B 1 42 ? -3.492 -14.227 -26.031 1 70.44 42 ASN B N 1
ATOM 2061 C CA . ASN B 1 42 ? -4.047 -15.312 -26.828 1 70.44 42 ASN B CA 1
ATOM 2062 C C . ASN B 1 42 ? -2.953 -16.109 -27.516 1 70.44 42 ASN B C 1
ATOM 2064 O O . ASN B 1 42 ? -3.176 -16.672 -28.594 1 70.44 42 ASN B O 1
ATOM 2068 N N . SER B 1 43 ? -1.739 -15.906 -27.047 1 70 43 SER B N 1
ATOM 2069 C CA . SER B 1 43 ? -0.653 -16.656 -27.688 1 70 43 SER B CA 1
ATOM 2070 C C . SER B 1 43 ? -0.417 -17.984 -26.984 1 70 43 SER B C 1
ATOM 2072 O O . SER B 1 43 ? 0.336 -18.828 -27.484 1 70 43 SER B O 1
ATOM 2074 N N . SER B 1 44 ? -0.981 -18.016 -25.797 1 64.38 44 SER B N 1
ATOM 2075 C CA . SER B 1 44 ? -0.727 -19.281 -25.109 1 64.38 44 SER B CA 1
ATOM 2076 C C . SER B 1 44 ? -1.359 -20.453 -25.844 1 64.38 44 SER B C 1
ATOM 2078 O O . SER B 1 44 ? -2.486 -20.344 -26.328 1 64.38 44 SER B O 1
ATOM 2080 N N . LYS B 1 45 ? -0.468 -21.281 -26.266 1 57.47 45 LYS B N 1
ATOM 2081 C CA . LYS B 1 45 ? -0.897 -22.5 -26.953 1 57.47 45 LYS B CA 1
ATOM 2082 C C . LYS B 1 45 ? -1.763 -23.375 -26.062 1 57.47 45 LYS B C 1
ATOM 2084 O O . LYS B 1 45 ? -1.596 -23.375 -24.844 1 57.47 45 LYS B O 1
ATOM 2089 N N . GLU B 1 46 ? -2.945 -23.656 -26.609 1 52.56 46 GLU B N 1
ATOM 2090 C CA . GLU B 1 46 ? -3.775 -24.672 -25.969 1 52.56 46 GLU B CA 1
ATOM 2091 C C . GLU B 1 46 ? -2.936 -25.859 -25.516 1 52.56 46 GLU B C 1
ATOM 2093 O O . GLU B 1 46 ? -2.631 -26.75 -26.312 1 52.56 46 GLU B O 1
ATOM 2098 N N . VAL B 1 47 ? -1.81 -25.531 -24.891 1 53.62 47 VAL B N 1
ATOM 2099 C CA . VAL B 1 47 ? -1.08 -26.719 -24.438 1 53.62 47 VAL B CA 1
ATOM 2100 C C . VAL B 1 47 ? -1.966 -27.547 -23.516 1 53.62 47 VAL B C 1
ATOM 2102 O O . VAL B 1 47 ? -2.869 -27.016 -22.859 1 53.62 47 VAL B O 1
ATOM 2105 N N . ASP B 1 48 ? -1.896 -28.844 -23.766 1 61.31 48 ASP B N 1
ATOM 2106 C CA . ASP B 1 48 ? -2.574 -29.844 -22.953 1 61.31 48 ASP B CA 1
ATOM 2107 C C . ASP B 1 48 ? -2.221 -29.656 -21.469 1 61.31 48 ASP B C 1
ATOM 2109 O O . ASP B 1 48 ? -1.229 -30.219 -21 1 61.31 48 ASP B O 1
ATOM 2113 N N . ILE B 1 49 ? -2.707 -28.672 -20.859 1 69.25 49 ILE B N 1
ATOM 2114 C CA . ILE B 1 49 ? -2.52 -28.375 -19.438 1 69.25 49 ILE B CA 1
ATOM 2115 C C . ILE B 1 49 ? -3.459 -29.234 -18.594 1 69.25 49 ILE B C 1
ATOM 2117 O O . ILE B 1 49 ? -3.979 -28.781 -17.578 1 69.25 49 ILE B O 1
ATOM 2121 N N . MET B 1 50 ? -3.514 -30.516 -19.156 1 72.06 50 MET B N 1
ATOM 2122 C CA . MET B 1 50 ? -4.5 -31.422 -18.578 1 72.06 50 MET B CA 1
ATOM 2123 C C . MET B 1 50 ? -4.203 -31.688 -17.109 1 72.06 50 MET B C 1
ATOM 2125 O O . MET B 1 50 ? -5.109 -31.656 -16.281 1 72.06 50 MET B O 1
ATOM 2129 N N . ASP B 1 51 ? -2.93 -31.812 -16.781 1 82.94 51 ASP B N 1
ATOM 2130 C CA . ASP B 1 51 ? -2.596 -32.125 -15.391 1 82.94 51 ASP B CA 1
ATOM 2131 C C . ASP B 1 51 ? -2.963 -30.984 -14.453 1 82.94 51 ASP B C 1
ATOM 2133 O O . ASP B 1 51 ? -3.672 -31.188 -13.469 1 82.94 51 ASP B O 1
ATOM 2137 N N . LEU B 1 52 ? -2.6 -29.797 -14.883 1 89.81 52 LEU B N 1
ATOM 2138 C CA . LEU B 1 52 ? -2.902 -28.656 -14.039 1 89.81 52 LEU B CA 1
ATOM 2139 C C . LEU B 1 52 ? -4.406 -28.406 -13.969 1 89.81 52 LEU B C 1
ATOM 2141 O O . LEU B 1 52 ? -4.945 -28.125 -12.898 1 89.81 52 LEU B O 1
ATOM 2145 N N . ASN B 1 53 ? -5.035 -28.578 -15.078 1 90.81 53 ASN B N 1
ATOM 2146 C CA . ASN B 1 53 ? -6.484 -28.422 -15.109 1 90.81 53 ASN B CA 1
ATOM 2147 C C . ASN B 1 53 ? -7.184 -29.406 -14.172 1 90.81 53 ASN B C 1
ATOM 2149 O O . ASN B 1 53 ? -8.125 -29.031 -13.469 1 90.81 53 ASN B O 1
ATOM 2153 N N . GLU B 1 54 ? -6.75 -30.609 -14.25 1 91.62 54 GLU B N 1
ATOM 2154 C CA . GLU B 1 54 ? -7.336 -31.625 -13.391 1 91.62 54 GLU B CA 1
ATOM 2155 C C . GLU B 1 54 ? -7.098 -31.312 -11.914 1 91.62 54 GLU B C 1
ATOM 2157 O O . GLU B 1 54 ? -7.988 -31.5 -11.086 1 91.62 54 GLU B O 1
ATOM 2162 N N . ARG B 1 55 ? -5.961 -30.797 -11.633 1 91.75 55 ARG B N 1
ATOM 2163 C CA . ARG B 1 55 ? -5.641 -30.422 -10.258 1 91.75 55 ARG B CA 1
ATOM 2164 C C . ARG B 1 55 ? -6.504 -29.266 -9.789 1 91.75 55 ARG B C 1
ATOM 2166 O O . ARG B 1 55 ? -6.984 -29.25 -8.656 1 91.75 55 ARG B O 1
ATOM 2173 N N . ILE B 1 56 ? -6.691 -28.344 -10.625 1 93.88 56 ILE B N 1
ATOM 2174 C CA . ILE B 1 56 ? -7.52 -27.188 -10.312 1 93.88 56 ILE B CA 1
ATOM 2175 C C . ILE B 1 56 ? -8.961 -27.641 -10.07 1 93.88 56 ILE B C 1
ATOM 2177 O O . ILE B 1 56 ? -9.602 -27.203 -9.109 1 93.88 56 ILE B O 1
ATOM 2181 N N . LYS B 1 57 ? -9.422 -28.5 -10.953 1 94.12 57 LYS B N 1
ATOM 2182 C CA . LYS B 1 57 ? -10.781 -29.016 -10.789 1 94.12 57 LYS B CA 1
ATOM 2183 C C . LYS B 1 57 ? -10.922 -29.797 -9.477 1 94.12 57 LYS B C 1
ATOM 2185 O O . LYS B 1 57 ? -11.945 -29.703 -8.805 1 94.12 57 LYS B O 1
ATOM 2190 N N . LYS B 1 58 ? -9.93 -30.516 -9.195 1 93.44 58 LYS B N 1
ATOM 2191 C CA . LYS B 1 58 ? -9.945 -31.297 -7.961 1 93.44 58 LYS B CA 1
ATOM 2192 C C . LYS B 1 58 ? -10.016 -30.391 -6.734 1 93.44 58 LYS B C 1
ATOM 2194 O O . LYS B 1 58 ? -10.836 -30.625 -5.84 1 93.44 58 LYS B O 1
ATOM 2199 N N . ASP B 1 59 ? -9.242 -29.344 -6.691 1 93.25 59 ASP B N 1
ATOM 2200 C CA . ASP B 1 59 ? -9.078 -28.562 -5.477 1 93.25 59 ASP B CA 1
ATOM 2201 C C . ASP B 1 59 ? -10.102 -27.422 -5.414 1 93.25 59 ASP B C 1
ATOM 2203 O O . ASP B 1 59 ? -10.492 -27 -4.324 1 93.25 59 ASP B O 1
ATOM 2207 N N . PHE B 1 60 ? -10.641 -26.969 -6.625 1 94.88 60 PHE B N 1
ATOM 2208 C CA . PHE B 1 60 ? -11.539 -25.812 -6.633 1 94.88 60 PHE B CA 1
ATOM 2209 C C . PHE B 1 60 ? -12.898 -26.188 -7.207 1 94.88 60 PHE B C 1
ATOM 2211 O O . PHE B 1 60 ? -13.82 -25.375 -7.211 1 94.88 60 PHE B O 1
ATOM 2218 N N . GLY B 1 61 ? -13.023 -27.406 -7.672 1 92.19 61 GLY B N 1
ATOM 2219 C CA . GLY B 1 61 ? -14.273 -27.891 -8.219 1 92.19 61 GLY B CA 1
ATOM 2220 C C . GLY B 1 61 ? -14.398 -27.672 -9.719 1 92.19 61 GLY B C 1
ATOM 2221 O O . GLY B 1 61 ? -14.75 -28.594 -10.453 1 92.19 61 GLY B O 1
ATOM 2222 N N . ALA B 1 62 ? -14.141 -26.469 -10.156 1 94.25 62 ALA B N 1
ATOM 2223 C CA . ALA B 1 62 ? -14.18 -26.094 -11.562 1 94.25 62 ALA B CA 1
ATOM 2224 C C . ALA B 1 62 ? -13.188 -24.969 -11.867 1 94.25 62 ALA B C 1
ATOM 2226 O O . ALA B 1 62 ? -12.781 -24.234 -10.969 1 94.25 62 ALA B O 1
ATOM 2227 N N . ILE B 1 63 ? -12.836 -24.969 -13.133 1 93.94 63 ILE B N 1
ATOM 2228 C CA . ILE B 1 63 ? -11.914 -23.922 -13.555 1 93.94 63 ILE B CA 1
ATOM 2229 C C . ILE B 1 63 ? -12.531 -22.547 -13.305 1 93.94 63 ILE B C 1
ATOM 2231 O O . ILE B 1 63 ? -11.852 -21.641 -12.82 1 93.94 63 ILE B O 1
ATOM 2235 N N . ASP B 1 64 ? -13.781 -22.375 -13.633 1 95.12 64 ASP B N 1
ATOM 2236 C CA . ASP B 1 64 ? -14.461 -21.109 -13.422 1 95.12 64 ASP B CA 1
ATOM 2237 C C . ASP B 1 64 ? -14.508 -20.75 -11.945 1 95.12 64 ASP B C 1
ATOM 2239 O O . ASP B 1 64 ? -14.383 -19.578 -11.586 1 95.12 64 ASP B O 1
ATOM 2243 N N . ASN B 1 65 ? -14.734 -21.719 -11.102 1 94.81 65 ASN B N 1
ATOM 2244 C CA . ASN B 1 65 ? -14.695 -21.5 -9.656 1 94.81 65 ASN B CA 1
ATOM 2245 C C . ASN B 1 65 ? -13.328 -20.984 -9.211 1 94.81 65 ASN B C 1
ATOM 2247 O O . ASN B 1 65 ? -13.25 -20.062 -8.383 1 94.81 65 ASN B O 1
ATOM 2251 N N . PHE B 1 66 ? -12.328 -21.578 -9.758 1 95.25 66 PHE B N 1
ATOM 2252 C CA . PHE B 1 66 ? -10.961 -21.156 -9.453 1 95.25 66 PHE B CA 1
ATOM 2253 C C . PHE B 1 66 ? -10.742 -19.703 -9.852 1 95.25 66 PHE B C 1
ATOM 2255 O O . PHE B 1 66 ? -10.273 -18.891 -9.047 1 95.25 66 PHE B O 1
ATOM 2262 N N . LYS B 1 67 ? -11.078 -19.359 -11.016 1 96.25 67 LYS B N 1
ATOM 2263 C CA . LYS B 1 67 ? -10.875 -18 -11.531 1 96.25 67 LYS B CA 1
ATOM 2264 C C . LYS B 1 67 ? -11.641 -16.984 -10.703 1 96.25 67 LYS B C 1
ATOM 2266 O O . LYS B 1 67 ? -11.125 -15.906 -10.398 1 96.25 67 LYS B O 1
ATOM 2271 N N . GLU B 1 68 ? -12.828 -17.328 -10.367 1 95.62 68 GLU B N 1
ATOM 2272 C CA . GLU B 1 68 ? -13.641 -16.438 -9.547 1 95.62 68 GLU B CA 1
ATOM 2273 C C . GLU B 1 68 ? -13.031 -16.25 -8.164 1 95.62 68 GLU B C 1
ATOM 2275 O O . GLU B 1 68 ? -12.961 -15.133 -7.656 1 95.62 68 GLU B O 1
ATOM 2280 N N . HIS B 1 69 ? -12.641 -17.344 -7.574 1 94.81 69 HIS B N 1
ATOM 2281 C CA . HIS B 1 69 ? -12 -17.281 -6.266 1 94.81 69 HIS B CA 1
ATOM 2282 C C . HIS B 1 69 ? -10.734 -16.422 -6.312 1 94.81 69 HIS B C 1
ATOM 2284 O O . HIS B 1 69 ? -10.523 -15.562 -5.457 1 94.81 69 HIS B O 1
ATOM 2290 N N . PHE B 1 70 ? -9.938 -16.703 -7.297 1 96 70 PHE B N 1
ATOM 2291 C CA . PHE B 1 70 ? -8.703 -15.938 -7.496 1 96 70 PHE B CA 1
ATOM 2292 C C . PHE B 1 70 ? -9.008 -14.453 -7.645 1 96 70 PHE B C 1
ATOM 2294 O O . PHE B 1 70 ? -8.359 -13.617 -7.012 1 96 70 PHE B O 1
ATOM 2301 N N . LYS B 1 71 ? -9.992 -14.141 -8.391 1 96 71 LYS B N 1
ATOM 2302 C CA . LYS B 1 71 ? -10.391 -12.75 -8.602 1 96 71 LYS B CA 1
ATOM 2303 C C . LYS B 1 71 ? -10.852 -12.109 -7.297 1 96 71 LYS B C 1
ATOM 2305 O O . LYS B 1 71 ? -10.453 -10.984 -6.984 1 96 71 LYS B O 1
ATOM 2310 N N . ASN B 1 72 ? -11.641 -12.805 -6.586 1 94.31 72 ASN B N 1
ATOM 2311 C CA . ASN B 1 72 ? -12.125 -12.281 -5.316 1 94.31 72 ASN B CA 1
ATOM 2312 C C . ASN B 1 72 ? -10.984 -12.008 -4.344 1 94.31 72 ASN B C 1
ATOM 2314 O O . ASN B 1 72 ? -10.977 -10.992 -3.652 1 94.31 72 ASN B O 1
ATOM 2318 N N . MET B 1 73 ? -10.055 -12.906 -4.289 1 93.88 73 MET B N 1
ATOM 2319 C CA . MET B 1 73 ? -8.891 -12.711 -3.436 1 93.88 73 MET B CA 1
ATOM 2320 C C . MET B 1 73 ? -8.086 -11.492 -3.873 1 93.88 73 MET B C 1
ATOM 2322 O O . MET B 1 73 ? -7.672 -10.688 -3.037 1 93.88 73 MET B O 1
ATOM 2326 N N . ALA B 1 74 ? -7.918 -11.367 -5.129 1 95.81 74 ALA B N 1
ATOM 2327 C CA . ALA B 1 74 ? -7.18 -10.227 -5.664 1 95.81 74 ALA B CA 1
ATOM 2328 C C . ALA B 1 74 ? -7.898 -8.914 -5.359 1 95.81 74 ALA B C 1
ATOM 2330 O O . ALA B 1 74 ? -7.273 -7.938 -4.934 1 95.81 74 ALA B O 1
ATOM 2331 N N . LEU B 1 75 ? -9.211 -8.906 -5.551 1 93.44 75 LEU B N 1
ATOM 2332 C CA . LEU B 1 75 ? -10.008 -7.715 -5.293 1 93.44 75 LEU B CA 1
ATOM 2333 C C . LEU B 1 75 ? -9.992 -7.363 -3.809 1 93.44 75 LEU B C 1
ATOM 2335 O O . LEU B 1 75 ? -10.195 -6.203 -3.439 1 93.44 75 LEU B O 1
ATOM 2339 N N . GLY B 1 76 ? -9.742 -8.344 -3.045 1 89.81 76 GLY B N 1
ATOM 2340 C CA . GLY B 1 76 ? -9.75 -8.156 -1.603 1 89.81 76 GLY B CA 1
ATOM 2341 C C . GLY B 1 76 ? -8.523 -7.438 -1.086 1 89.81 76 GLY B C 1
ATOM 2342 O O . GLY B 1 76 ? -8.492 -6.98 0.059 1 89.81 76 GLY B O 1
ATOM 2343 N N . ILE B 1 77 ? -7.539 -7.262 -1.809 1 89.81 77 ILE B N 1
ATOM 2344 C CA . ILE B 1 77 ? -6.328 -6.57 -1.392 1 89.81 77 ILE B CA 1
ATOM 2345 C C . ILE B 1 77 ? -6.594 -5.066 -1.312 1 89.81 77 ILE B C 1
ATOM 2347 O O . ILE B 1 77 ? -6.914 -4.434 -2.318 1 89.81 77 ILE B O 1
ATOM 2351 N N . PHE B 1 78 ? -6.559 -4.562 -0.136 1 88.12 78 PHE B N 1
ATOM 2352 C CA . PHE B 1 78 ? -6.578 -3.117 0.058 1 88.12 78 PHE B CA 1
ATOM 2353 C C . PHE B 1 78 ? -5.164 -2.559 0.115 1 88.12 78 PHE B C 1
ATOM 2355 O O . PHE B 1 78 ? -4.387 -2.91 1.007 1 88.12 78 PHE B O 1
ATOM 2362 N N . GLY B 1 79 ? -4.863 -1.689 -0.811 1 89 79 GLY B N 1
ATOM 2363 C CA . GLY B 1 79 ? -3.494 -1.224 -0.956 1 89 79 GLY B CA 1
ATOM 2364 C C . GLY B 1 79 ? -2.678 -2.062 -1.921 1 89 79 GLY B C 1
ATOM 2365 O O . GLY B 1 79 ? -3.188 -2.5 -2.955 1 89 79 GLY B O 1
ATOM 2366 N N . SER B 1 80 ? -1.364 -2.258 -1.598 1 91.75 80 SER B N 1
ATOM 2367 C CA . SER B 1 80 ? -0.436 -2.943 -2.49 1 91.75 80 SER B CA 1
ATOM 2368 C C . SER B 1 80 ? -0.21 -4.387 -2.051 1 91.75 80 SER B C 1
ATOM 2370 O O . SER B 1 80 ? -0.15 -4.676 -0.854 1 91.75 80 SER B O 1
ATOM 2372 N N . GLY B 1 81 ? -0.076 -5.254 -3.09 1 93.06 81 GLY B N 1
ATOM 2373 C CA . GLY B 1 81 ? 0.208 -6.641 -2.766 1 93.06 81 GLY B CA 1
ATOM 2374 C C . GLY B 1 81 ? 0.234 -7.543 -3.984 1 93.06 81 GLY B C 1
ATOM 2375 O O . GLY B 1 81 ? 0.477 -7.082 -5.102 1 93.06 81 GLY B O 1
ATOM 2376 N N . TRP B 1 82 ? 0.098 -8.812 -3.633 1 94.31 82 TRP B N 1
ATOM 2377 C CA . TRP B 1 82 ? 0.19 -9.859 -4.645 1 94.31 82 TRP B CA 1
ATOM 2378 C C . TRP B 1 82 ? -0.819 -10.969 -4.371 1 94.31 82 TRP B C 1
ATOM 2380 O O . TRP B 1 82 ? -1.046 -11.336 -3.215 1 94.31 82 TRP B O 1
ATOM 2390 N N . THR B 1 83 ? -1.407 -11.492 -5.391 1 95.69 83 THR B N 1
ATOM 2391 C CA . THR B 1 83 ? -2.242 -12.688 -5.285 1 95.69 83 THR B CA 1
ATOM 2392 C C . THR B 1 83 ? -1.566 -13.883 -5.945 1 95.69 83 THR B C 1
ATOM 2394 O O . THR B 1 83 ? -1.103 -13.789 -7.082 1 95.69 83 THR B O 1
ATOM 2397 N N . TRP B 1 84 ? -1.553 -15 -5.188 1 95.19 84 TRP B N 1
ATOM 2398 C CA . TRP B 1 84 ? -0.761 -16.141 -5.629 1 95.19 84 TRP B CA 1
ATOM 2399 C C . TRP B 1 84 ? -1.624 -17.391 -5.734 1 95.19 84 TRP B C 1
ATOM 2401 O O . TRP B 1 84 ? -2.469 -17.641 -4.875 1 95.19 84 TRP B O 1
ATOM 2411 N N . LEU B 1 85 ? -1.415 -18.172 -6.84 1 95.56 85 LEU B N 1
ATOM 2412 C CA . LEU B 1 85 ? -1.709 -19.594 -6.816 1 95.56 85 LEU B CA 1
ATOM 2413 C C . LEU B 1 85 ? -0.505 -20.391 -6.324 1 95.56 85 LEU B C 1
ATOM 2415 O O . LEU B 1 85 ? 0.583 -20.297 -6.895 1 95.56 85 LEU B O 1
ATOM 2419 N N . VAL B 1 86 ? -0.691 -21.109 -5.234 1 92.44 86 VAL B N 1
ATOM 2420 C CA . VAL B 1 86 ? 0.419 -21.859 -4.66 1 92.44 86 VAL B CA 1
ATOM 2421 C C . VAL B 1 86 ? 0.012 -23.328 -4.477 1 92.44 86 VAL B C 1
ATOM 2423 O O . VAL B 1 86 ? -1.178 -23.641 -4.473 1 92.44 86 VAL B O 1
ATOM 2426 N N . GLU B 1 87 ? 0.98 -24.141 -4.465 1 90.19 87 GLU B N 1
ATOM 2427 C CA . GLU B 1 87 ? 0.811 -25.516 -3.998 1 90.19 87 GLU B CA 1
ATOM 2428 C C . GLU B 1 87 ? 1.378 -25.688 -2.594 1 90.19 87 GLU B C 1
ATOM 2430 O O . GLU B 1 87 ? 2.525 -25.328 -2.33 1 90.19 87 GLU B O 1
ATOM 2435 N N . THR B 1 88 ? 0.515 -26.266 -1.735 1 83.62 88 THR B N 1
ATOM 2436 C CA . THR B 1 88 ? 0.958 -26.469 -0.36 1 83.62 88 THR B CA 1
ATOM 2437 C C . THR B 1 88 ? 1.841 -27.703 -0.256 1 83.62 88 THR B C 1
ATOM 2439 O O . THR B 1 88 ? 2.002 -28.438 -1.23 1 83.62 88 THR B O 1
ATOM 2442 N N . GLU B 1 89 ? 2.371 -27.906 0.95 1 78.38 89 GLU B N 1
ATOM 2443 C CA . GLU B 1 89 ? 3.201 -29.078 1.211 1 78.38 89 GLU B CA 1
ATOM 2444 C C . GLU B 1 89 ? 2.393 -30.359 1.089 1 78.38 89 GLU B C 1
ATOM 2446 O O . GLU B 1 89 ? 2.959 -31.453 0.9 1 78.38 89 GLU B O 1
ATOM 2451 N N . PHE B 1 90 ? 1.084 -30.25 1.127 1 81.12 90 PHE B N 1
ATOM 2452 C CA . PHE B 1 90 ? 0.205 -31.406 1.029 1 81.12 90 PHE B CA 1
ATOM 2453 C C . PHE B 1 90 ? -0.325 -31.562 -0.391 1 81.12 90 PHE B C 1
ATOM 2455 O O . PHE B 1 90 ? -1.329 -32.25 -0.611 1 81.12 90 PHE B O 1
ATOM 2462 N N . HIS B 1 91 ? 0.242 -30.781 -1.285 1 86.19 91 HIS B N 1
ATOM 2463 C CA . HIS B 1 91 ? -0.056 -30.859 -2.711 1 86.19 91 HIS B CA 1
ATOM 2464 C C . HIS B 1 91 ? -1.472 -30.391 -3.008 1 86.19 91 HIS B C 1
ATOM 2466 O O . HIS B 1 91 ? -2.139 -30.922 -3.898 1 86.19 91 HIS B O 1
ATOM 2472 N N . ILE B 1 92 ? -1.889 -29.484 -2.154 1 87.19 92 ILE B N 1
ATOM 2473 C CA . ILE B 1 92 ? -3.172 -28.828 -2.365 1 87.19 92 ILE B CA 1
ATOM 2474 C C . ILE B 1 92 ? -2.947 -27.438 -2.945 1 87.19 92 ILE B C 1
ATOM 2476 O O . ILE B 1 92 ? -2.049 -26.719 -2.508 1 87.19 92 ILE B O 1
ATOM 2480 N N . LEU B 1 93 ? -3.744 -27.141 -3.961 1 92.75 93 LEU B N 1
ATOM 2481 C CA . LEU B 1 93 ? -3.664 -25.797 -4.535 1 92.75 93 LEU B CA 1
ATOM 2482 C C . LEU B 1 93 ? -4.461 -24.797 -3.701 1 92.75 93 LEU B C 1
ATOM 2484 O O . LEU B 1 93 ? -5.559 -25.109 -3.232 1 92.75 93 LEU B O 1
ATOM 2488 N N . ARG B 1 94 ? -3.85 -23.641 -3.441 1 91.69 94 ARG B N 1
ATOM 2489 C CA . ARG B 1 94 ? -4.488 -22.562 -2.693 1 91.69 94 ARG B CA 1
ATOM 2490 C C . ARG B 1 94 ? -4.184 -21.219 -3.32 1 91.69 94 ARG B C 1
ATOM 2492 O O . ARG B 1 94 ? -3.178 -21.062 -4.02 1 91.69 94 ARG B O 1
ATOM 2499 N N . VAL B 1 95 ? -5.105 -20.328 -3.092 1 93.94 95 VAL B N 1
ATOM 2500 C CA . VAL B 1 95 ? -4.855 -18.922 -3.432 1 93.94 95 VAL B CA 1
ATOM 2501 C C . VAL B 1 95 ? -4.535 -18.141 -2.164 1 93.94 95 VAL B C 1
ATOM 2503 O O . VAL B 1 95 ? -5.254 -18.234 -1.166 1 93.94 95 VAL B O 1
ATOM 2506 N N . VAL B 1 96 ? -3.41 -17.406 -2.193 1 90.25 96 VAL B N 1
ATOM 2507 C CA . VAL B 1 96 ? -3.021 -16.625 -1.021 1 90.25 96 VAL B CA 1
ATOM 2508 C C . VAL B 1 96 ? -2.639 -15.211 -1.441 1 90.25 96 VAL B C 1
ATOM 2510 O O . VAL B 1 96 ? -2.223 -14.984 -2.58 1 90.25 96 VAL B O 1
ATOM 2513 N N . ASN B 1 97 ? -2.887 -14.281 -0.523 1 90.12 97 ASN B N 1
ATOM 2514 C CA . ASN B 1 97 ? -2.443 -12.906 -0.739 1 90.12 97 ASN B CA 1
ATOM 2515 C C . ASN B 1 97 ? -1.233 -12.57 0.125 1 90.12 97 ASN B C 1
ATOM 2517 O O . ASN B 1 97 ? -1.114 -13.047 1.253 1 90.12 97 ASN B O 1
ATOM 2521 N N . THR B 1 98 ? -0.298 -11.883 -0.434 1 88.62 98 THR B N 1
ATOM 2522 C CA . THR B 1 98 ? 0.751 -11.203 0.324 1 88.62 98 THR B CA 1
ATOM 2523 C C . THR B 1 98 ? 0.676 -9.695 0.128 1 88.62 98 THR B C 1
ATOM 2525 O O . THR B 1 98 ? 0.234 -9.219 -0.92 1 88.62 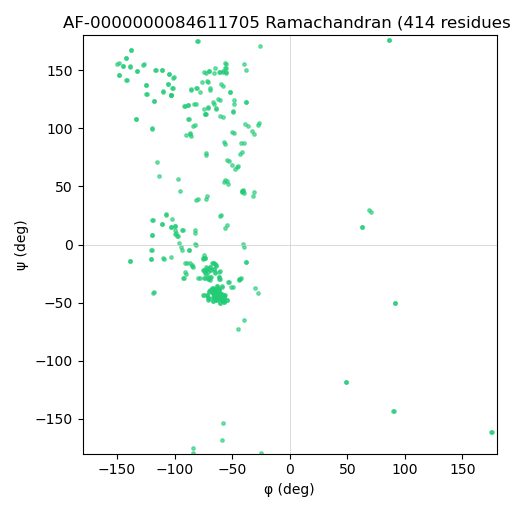98 THR B O 1
ATOM 2528 N N . TYR B 1 99 ? 1.071 -8.992 1.073 1 85.38 99 TYR B N 1
ATOM 2529 C CA . TYR B 1 99 ? 0.883 -7.543 1.032 1 85.38 99 TYR B CA 1
ATOM 2530 C C . TYR B 1 99 ? 2.217 -6.824 0.88 1 85.38 99 TYR B C 1
ATOM 2532 O O . TYR B 1 99 ? 3.254 -7.328 1.317 1 85.38 99 TYR B O 1
ATOM 2540 N N . ASN B 1 100 ? 2.133 -5.648 0.231 1 89.12 100 ASN B N 1
ATOM 2541 C CA . ASN B 1 100 ? 3.334 -4.883 -0.091 1 89.12 100 ASN B CA 1
ATOM 2542 C C . ASN B 1 100 ? 4.398 -5.758 -0.74 1 89.12 100 ASN B C 1
ATOM 2544 O O . ASN B 1 100 ? 4.145 -6.406 -1.757 1 89.12 100 ASN B O 1
ATOM 2548 N N . ALA B 1 101 ? 5.582 -5.863 -0.046 1 90.06 101 ALA B N 1
ATOM 2549 C CA . ALA B 1 101 ? 6.664 -6.629 -0.663 1 90.06 101 ALA B CA 1
ATOM 2550 C C . ALA B 1 101 ? 6.637 -8.086 -0.2 1 90.06 101 ALA B C 1
ATOM 2552 O O . ALA B 1 101 ? 7.574 -8.844 -0.456 1 90.06 101 ALA B O 1
ATOM 2553 N N . GLY B 1 102 ? 5.547 -8.445 0.439 1 88.62 102 GLY B N 1
ATOM 2554 C CA . GLY B 1 102 ? 5.434 -9.828 0.872 1 88.62 102 GLY B CA 1
ATOM 2555 C C . GLY B 1 102 ? 5.543 -10.828 -0.269 1 88.62 102 GLY B C 1
ATOM 2556 O O . GLY B 1 102 ? 5.105 -10.547 -1.387 1 88.62 102 GLY B O 1
ATOM 2557 N N . THR B 1 103 ? 6.074 -11.984 0.08 1 91.19 103 THR B N 1
ATOM 2558 C CA . THR B 1 103 ? 6.277 -13.031 -0.919 1 91.19 103 THR B CA 1
ATOM 2559 C C . THR B 1 103 ? 6 -14.406 -0.325 1 91.19 103 THR B C 1
ATOM 2561 O O . THR B 1 103 ? 5.969 -14.57 0.896 1 91.19 103 THR B O 1
ATOM 2564 N N . THR B 1 104 ? 5.766 -15.344 -1.16 1 88.75 104 THR B N 1
ATOM 2565 C CA . THR B 1 104 ? 5.457 -16.703 -0.703 1 88.75 104 THR B CA 1
ATOM 2566 C C . THR B 1 104 ? 6.711 -17.391 -0.179 1 88.75 104 THR B C 1
ATOM 2568 O O . THR B 1 104 ? 6.625 -18.438 0.473 1 88.75 104 THR B O 1
ATOM 2571 N N . LEU B 1 105 ? 7.867 -16.797 -0.422 1 84.12 105 LEU B N 1
ATOM 2572 C CA . LEU B 1 105 ? 9.125 -17.359 0.05 1 84.12 105 LEU B CA 1
ATOM 2573 C C . LEU B 1 105 ? 9.281 -17.156 1.555 1 84.12 105 LEU B C 1
ATOM 2575 O O . LEU B 1 105 ? 10.086 -17.844 2.193 1 84.12 105 LEU B O 1
ATOM 2579 N N . ASP B 1 106 ? 8.688 -16.125 2.037 1 72.94 106 ASP B N 1
ATOM 2580 C CA . ASP B 1 106 ? 8.672 -15.852 3.471 1 72.94 106 ASP B CA 1
ATOM 2581 C C . ASP B 1 106 ? 7.273 -15.484 3.953 1 72.94 106 ASP B C 1
ATOM 2583 O O . ASP B 1 106 ? 6.727 -14.453 3.557 1 72.94 106 ASP B O 1
ATOM 2587 N N . VAL B 1 107 ? 6.727 -16.469 4.695 1 58.22 107 VAL B N 1
ATOM 2588 C CA . VAL B 1 107 ? 5.328 -16.297 5.078 1 58.22 107 VAL B CA 1
ATOM 2589 C C . VAL B 1 107 ? 5.238 -15.406 6.309 1 58.22 107 VAL B C 1
ATOM 2591 O O . VAL B 1 107 ? 4.145 -15.156 6.824 1 58.22 107 VAL B O 1
ATOM 2594 N N . THR B 1 108 ? 6.348 -14.984 6.758 1 55.91 108 THR B N 1
ATOM 2595 C CA . THR B 1 108 ? 6.301 -14.234 8.008 1 55.91 108 THR B CA 1
ATOM 2596 C C . THR B 1 108 ? 5.668 -12.859 7.797 1 55.91 108 THR B C 1
ATOM 2598 O O . THR B 1 108 ? 5.211 -12.227 8.75 1 55.91 108 THR B O 1
ATOM 2601 N N . ARG B 1 109 ? 5.812 -12.406 6.648 1 50.72 109 ARG B N 1
ATOM 2602 C CA . ARG B 1 109 ? 5.215 -11.094 6.418 1 50.72 109 ARG B CA 1
ATOM 2603 C C . ARG B 1 109 ? 3.814 -11.227 5.828 1 50.72 109 ARG B C 1
ATOM 2605 O O . ARG B 1 109 ? 3.279 -10.266 5.27 1 50.72 109 ARG B O 1
ATOM 2612 N N . THR B 1 110 ? 3.385 -12.586 5.57 1 42.62 110 THR B N 1
ATOM 2613 C CA . THR B 1 110 ? 2.004 -12.742 5.125 1 42.62 110 THR B CA 1
ATOM 2614 C C . THR B 1 110 ? 1.052 -11.984 6.043 1 42.62 110 THR B C 1
ATOM 2616 O O . THR B 1 110 ? 1.13 -12.109 7.27 1 42.62 110 THR B O 1
ATOM 2619 N N . GLN B 1 111 ? 1.134 -10.711 5.992 1 41.19 111 GLN B N 1
ATOM 2620 C CA . GLN B 1 111 ? 0.195 -9.969 6.828 1 41.19 111 GLN B CA 1
ATOM 2621 C C . GLN B 1 111 ? -1.125 -10.719 6.973 1 41.19 111 GLN B C 1
ATOM 2623 O O . GLN B 1 111 ? -2.033 -10.547 6.156 1 41.19 111 GLN B O 1
ATOM 2628 N N . GLU B 1 112 ? -1.143 -12.047 7.172 1 38.12 112 GLU B N 1
ATOM 2629 C CA . GLU B 1 112 ? -2.428 -12.594 7.598 1 38.12 112 GLU B CA 1
ATOM 2630 C C . GLU B 1 112 ? -3.219 -11.57 8.414 1 38.12 112 GLU B C 1
ATOM 2632 O O . GLU B 1 112 ? -4.449 -11.547 8.359 1 38.12 112 GLU B O 1
ATOM 2637 N N . LYS B 1 113 ? -2.504 -10.836 9.211 1 37.97 113 LYS B N 1
ATOM 2638 C CA . LYS B 1 113 ? -3.285 -9.992 10.109 1 37.97 113 LYS B CA 1
ATOM 2639 C C . LYS B 1 113 ? -3.363 -8.555 9.586 1 37.97 113 LYS B C 1
ATOM 2641 O O . LYS B 1 113 ? -2.734 -7.652 10.141 1 37.97 113 LYS B O 1
ATOM 2646 N N . ASP B 1 114 ? -2.99 -8.422 8.422 1 38.03 114 ASP B N 1
ATOM 2647 C CA . ASP B 1 114 ? -3.379 -7.047 8.117 1 38.03 114 ASP B CA 1
ATOM 2648 C C . ASP B 1 114 ? -4.875 -6.836 8.344 1 38.03 114 ASP B C 1
ATOM 2650 O O . ASP B 1 114 ? -5.703 -7.414 7.637 1 38.03 114 ASP B O 1
ATOM 2654 N N . PRO B 1 115 ? -5.176 -6.523 9.531 1 37.59 115 PRO B N 1
ATOM 2655 C CA . PRO B 1 115 ? -6.594 -6.379 9.867 1 37.59 115 PRO B CA 1
ATOM 2656 C C . PRO B 1 115 ? -7.406 -5.742 8.742 1 37.59 115 PRO B C 1
ATOM 2658 O O . PRO B 1 115 ? -8.641 -5.77 8.773 1 37.59 115 PRO B O 1
ATOM 2661 N N . ASN B 1 116 ? -6.629 -5.195 7.887 1 38.28 116 ASN B N 1
ATOM 2662 C CA . ASN B 1 116 ? -7.379 -4.48 6.859 1 38.28 116 ASN B CA 1
ATOM 2663 C C . ASN B 1 116 ? -7.809 -5.414 5.727 1 38.28 116 ASN B C 1
ATOM 2665 O O . ASN B 1 116 ? -8.57 -5.016 4.844 1 38.28 116 ASN B O 1
ATOM 2669 N N . ASN B 1 117 ? -7.125 -6.582 5.672 1 38 117 ASN B N 1
ATOM 2670 C CA . ASN B 1 117 ? -7.387 -7.496 4.566 1 38 117 ASN B CA 1
ATOM 2671 C C . ASN B 1 117 ? -8.047 -8.789 5.047 1 38 117 ASN B C 1
ATOM 2673 O O . ASN B 1 117 ? -7.438 -9.555 5.793 1 38 117 ASN B O 1
ATOM 2677 N N . HIS B 1 118 ? -9.203 -8.719 5.68 1 34.94 118 HIS B N 1
ATOM 2678 C CA . HIS B 1 118 ? -9.797 -10.023 5.969 1 34.94 118 HIS B CA 1
ATOM 2679 C C . HIS B 1 118 ? -10.641 -10.516 4.793 1 34.94 118 HIS B C 1
ATOM 2681 O O . HIS B 1 118 ? -11.633 -9.883 4.426 1 34.94 118 HIS B O 1
ATOM 2687 N N . PRO B 1 119 ? -10.055 -11.352 3.939 1 33.59 119 PRO B N 1
ATOM 2688 C CA . PRO B 1 119 ? -11.078 -11.93 3.066 1 33.59 119 PRO B CA 1
ATOM 2689 C C . PRO B 1 119 ? -12.289 -12.453 3.842 1 33.59 119 PRO B C 1
ATOM 2691 O O . PRO B 1 119 ? -12.156 -12.844 5.004 1 33.59 119 PRO B O 1
ATOM 2694 N N . MET B 1 120 ? -13.398 -12.047 3.576 1 32.47 120 MET B N 1
ATOM 2695 C CA . MET B 1 120 ? -14.523 -12.805 4.117 1 32.47 120 MET B CA 1
ATOM 2696 C C . MET B 1 120 ? -14.242 -14.305 4.086 1 32.47 120 MET B C 1
ATOM 2698 O O . MET B 1 120 ? -13.633 -14.805 3.137 1 32.47 120 MET B O 1
ATOM 2702 N N . PRO B 1 121 ? -14.312 -14.898 5.234 1 29.36 121 PRO B N 1
ATOM 2703 C CA . PRO B 1 121 ? -14.242 -16.359 5.215 1 29.36 121 PRO B CA 1
ATOM 2704 C C . PRO B 1 121 ? -15.055 -16.984 4.074 1 29.36 121 PRO B C 1
ATOM 2706 O O . PRO B 1 121 ? -16.25 -16.688 3.932 1 29.36 121 PRO B O 1
ATOM 2709 N N . TYR B 1 122 ? -14.664 -17.047 2.941 1 27.61 122 TYR B N 1
ATOM 2710 C CA . TYR B 1 122 ? -15.406 -18.031 2.172 1 27.61 122 TYR B CA 1
ATOM 2711 C C . TYR B 1 122 ? -15.469 -19.359 2.914 1 27.61 122 TYR B C 1
ATOM 2713 O O . TYR B 1 122 ? -14.445 -19.875 3.379 1 27.61 122 TYR B O 1
ATOM 2721 N N . ASN B 1 123 ? -16.516 -19.609 3.609 1 28.11 123 ASN B N 1
ATOM 2722 C CA . ASN B 1 123 ? -16.859 -20.984 3.969 1 28.11 123 ASN B CA 1
ATOM 2723 C C . ASN B 1 123 ? -16.609 -21.953 2.814 1 28.11 123 ASN B C 1
ATOM 2725 O O . ASN B 1 123 ? -17.391 -22.031 1.876 1 28.11 123 ASN B O 1
ATOM 2729 N N . SER B 1 124 ? -15.547 -21.922 2.178 1 26.56 124 SER B N 1
ATOM 2730 C CA . SER B 1 124 ? -15.469 -23.125 1.372 1 26.56 124 SER B CA 1
ATOM 2731 C C . SER B 1 124 ? -15.484 -24.375 2.25 1 26.56 124 SER B C 1
ATOM 2733 O O . SER B 1 124 ? -14.703 -24.484 3.199 1 26.56 124 SER B O 1
ATOM 2735 N N . PRO B 1 125 ? -16.531 -25.156 2.229 1 25.36 125 PRO B N 1
ATOM 2736 C CA . PRO B 1 125 ? -16.578 -26.5 2.82 1 25.36 125 PRO B CA 1
ATOM 2737 C C . PRO B 1 125 ? -15.336 -27.328 2.529 1 25.36 125 PRO B C 1
ATOM 2739 O O . PRO B 1 125 ? -15.164 -28.406 3.09 1 25.36 125 PRO B O 1
ATOM 2742 N N . PHE B 1 126 ? -14.742 -27 1.327 1 25.34 126 PHE B N 1
ATOM 2743 C CA . PHE B 1 126 ? -13.914 -28.078 0.803 1 25.34 126 PHE B CA 1
ATOM 2744 C C . PHE B 1 126 ? -12.617 -28.188 1.588 1 25.34 126 PHE B C 1
ATOM 2746 O O . PHE B 1 126 ? -11.727 -28.953 1.216 1 25.34 126 PHE B O 1
ATOM 2753 N N . LEU B 1 127 ? -12.305 -27.25 2.471 1 27.2 127 LEU B N 1
ATOM 2754 C CA . LEU B 1 127 ? -11.078 -27.594 3.172 1 27.2 127 LEU B CA 1
ATOM 2755 C C . LEU B 1 127 ? -11.234 -28.922 3.92 1 27.2 127 LEU B C 1
ATOM 2757 O O . LEU B 1 127 ? -10.758 -29.062 5.051 1 27.2 127 LEU B O 1
ATOM 2761 N N . THR B 1 128 ? -12.164 -29.688 3.357 1 20.81 128 THR B N 1
ATOM 2762 C CA . THR B 1 128 ? -12.094 -30.969 4.059 1 20.81 128 THR B CA 1
ATOM 2763 C C . THR B 1 128 ? -10.773 -31.672 3.764 1 20.81 128 THR B C 1
ATOM 2765 O O . THR B 1 128 ? -10.242 -31.562 2.658 1 20.81 128 THR B O 1
ATOM 2768 N N . SER B 1 129 ? -9.984 -32 4.66 1 22.03 129 SER B N 1
ATOM 2769 C CA . SER B 1 129 ? -8.766 -32.781 4.832 1 22.03 129 SER B CA 1
ATOM 2770 C C . SER B 1 129 ? -8.812 -34.094 4.016 1 22.03 129 SER B C 1
ATOM 2772 O O . SER B 1 129 ? -8.945 -35.156 4.57 1 22.03 129 SER B O 1
ATOM 2774 N N . SER B 1 130 ? -9.258 -34.031 2.672 1 21.11 130 SER B N 1
ATOM 2775 C CA . SER B 1 130 ? -9.25 -35.406 2.207 1 21.11 130 SER B CA 1
ATOM 2776 C C . SER B 1 130 ? -7.836 -35.969 2.18 1 21.11 130 SER B C 1
ATOM 2778 O O . SER B 1 130 ? -6.863 -35.25 2.023 1 21.11 130 SER B O 1
ATOM 2780 N N . LYS B 1 131 ? -7.648 -37.406 2.363 1 20.48 131 LYS B N 1
ATOM 2781 C CA . LYS B 1 131 ? -6.668 -38.469 2.576 1 20.48 131 LYS B CA 1
ATOM 2782 C C . LYS B 1 131 ? -5.66 -38.5 1.435 1 20.48 131 LYS B C 1
ATOM 2784 O O . LYS B 1 131 ? -5.898 -37.938 0.36 1 20.48 131 LYS B O 1
ATOM 2789 N N . ASN B 1 132 ? -4.73 -39.594 1.236 1 19.11 132 ASN B N 1
ATOM 2790 C CA . ASN B 1 132 ? -3.416 -40.156 1.006 1 19.11 132 ASN B CA 1
ATOM 2791 C C . ASN B 1 132 ? -3.18 -40.438 -0.476 1 19.11 132 ASN B C 1
ATOM 2793 O O . ASN B 1 132 ? -2.178 -41.062 -0.843 1 19.11 132 ASN B O 1
ATOM 2797 N N . ASN B 1 133 ? -4.039 -40.188 -1.519 1 18.22 133 ASN B N 1
ATOM 2798 C CA . ASN B 1 133 ? -3.684 -41.156 -2.549 1 18.22 133 ASN B CA 1
ATOM 2799 C C . ASN B 1 133 ? -2.498 -40.688 -3.381 1 18.22 133 ASN B C 1
ATOM 2801 O O . ASN B 1 133 ? -2.547 -39.594 -3.984 1 18.22 133 ASN B O 1
ATOM 2805 N N . VAL B 1 134 ? -1.221 -41.156 -3.232 1 20.05 134 VAL B N 1
ATOM 2806 C CA . VAL B 1 134 ? 0.141 -41.156 -3.756 1 20.05 134 VAL B CA 1
ATOM 2807 C C . VAL B 1 134 ? 0.132 -41.531 -5.23 1 20.05 134 VAL B C 1
ATOM 2809 O O . VAL B 1 134 ? -0.066 -42.719 -5.566 1 20.05 134 VAL B O 1
ATOM 2812 N N . LEU B 1 135 ? -0.651 -40.906 -6.137 1 19.81 135 LEU B N 1
ATOM 2813 C CA . LEU B 1 135 ? -0.518 -41.594 -7.418 1 19.81 135 LEU B CA 1
ATOM 2814 C C . LEU B 1 135 ? 0.868 -41.375 -8.016 1 19.81 135 LEU B C 1
ATOM 2816 O O . LEU B 1 135 ? 1.442 -40.281 -7.863 1 19.81 135 LEU B O 1
ATOM 2820 N N . ASP B 1 136 ? 1.672 -42.281 -8.57 1 19.17 136 ASP B N 1
ATOM 2821 C CA . ASP B 1 136 ? 2.938 -42.719 -9.164 1 19.17 136 ASP B CA 1
ATOM 2822 C C . ASP B 1 136 ? 3.113 -42.125 -10.562 1 19.17 136 ASP B C 1
ATOM 2824 O O . ASP B 1 136 ? 3.074 -42.875 -11.555 1 19.17 136 ASP B O 1
ATOM 2828 N N . VAL B 1 137 ? 2.818 -40.875 -10.875 1 19.77 137 VAL B N 1
ATOM 2829 C CA . VAL B 1 137 ? 2.785 -40.625 -12.312 1 19.77 137 VAL B CA 1
ATOM 2830 C C . VAL B 1 137 ? 4.207 -40.594 -12.867 1 19.77 137 VAL B C 1
ATOM 2832 O O . VAL B 1 137 ? 5.074 -39.906 -12.336 1 19.77 137 VAL B O 1
ATOM 2835 N N . GLY B 1 138 ? 4.848 -41.438 -13.711 1 19.62 138 GLY B N 1
ATOM 2836 C CA . GLY B 1 138 ? 6.074 -41.906 -14.344 1 19.62 138 GLY B CA 1
ATOM 2837 C C . GLY B 1 138 ? 6.617 -40.906 -15.367 1 19.62 138 GLY B C 1
ATOM 2838 O O . GLY B 1 138 ? 7.812 -40.906 -15.664 1 19.62 138 GLY B O 1
ATOM 2839 N N . ALA B 1 139 ? 5.906 -40.219 -16.344 1 23.06 139 ALA B N 1
ATOM 2840 C CA . ALA B 1 139 ? 6.418 -40.312 -17.719 1 23.06 139 ALA B CA 1
ATOM 2841 C C . ALA B 1 139 ? 7.527 -39.281 -17.953 1 23.06 139 ALA B C 1
ATOM 2843 O O . ALA B 1 139 ? 7.656 -38.312 -17.219 1 23.06 139 ALA B O 1
ATOM 2844 N N . ASN B 1 140 ? 8.242 -39.094 -19.203 1 20.7 140 ASN B N 1
ATOM 2845 C CA . ASN B 1 140 ? 9.43 -38.781 -19.984 1 20.7 140 ASN B CA 1
ATOM 2846 C C . ASN B 1 140 ? 9.453 -37.312 -20.406 1 20.7 140 ASN B C 1
ATOM 2848 O O . ASN B 1 140 ? 8.922 -36.938 -21.453 1 20.7 140 ASN B O 1
ATOM 2852 N N . LYS B 1 141 ? 9.211 -36.25 -19.719 1 25.06 141 LYS B N 1
ATOM 2853 C CA . LYS B 1 141 ? 8.969 -34.938 -20.359 1 25.06 141 LYS B CA 1
ATOM 2854 C C . LYS B 1 141 ? 10.273 -34.312 -20.844 1 25.06 141 LYS B C 1
ATOM 2856 O O . LYS B 1 141 ? 11.289 -34.375 -20.141 1 25.06 141 LYS B O 1
ATOM 2861 N N . PRO B 1 142 ? 10.414 -33.656 -21.984 1 23.16 142 PRO B N 1
ATOM 2862 C CA . PRO B 1 142 ? 11.594 -33.125 -22.672 1 23.16 142 PRO B CA 1
ATOM 2863 C C . PRO B 1 142 ? 12.148 -31.859 -22 1 23.16 142 PRO B C 1
ATOM 2865 O O . PRO B 1 142 ? 11.406 -31.156 -21.297 1 23.16 142 PRO B O 1
ATOM 2868 N N . SER B 1 143 ? 13.555 -31.5 -21.984 1 24.22 143 SER B N 1
ATOM 2869 C CA . SER B 1 143 ? 14.484 -30.625 -21.281 1 24.22 143 SER B CA 1
ATOM 2870 C C . SER B 1 143 ? 14.273 -29.172 -21.672 1 24.22 143 SER B C 1
ATOM 2872 O O . SER B 1 143 ? 14.398 -28.812 -22.844 1 24.22 143 SER B O 1
ATOM 2874 N N . PRO B 1 144 ? 13.406 -28.344 -21.297 1 26.66 144 PRO B N 1
ATOM 2875 C CA . PRO B 1 144 ? 13.273 -26.984 -21.844 1 26.66 144 PRO B CA 1
ATOM 2876 C C . PRO B 1 144 ? 14.57 -26.188 -21.734 1 26.66 144 PRO B C 1
ATOM 2878 O O . PRO B 1 144 ? 15.438 -26.516 -20.938 1 26.66 144 PRO B O 1
ATOM 2881 N N . PRO B 1 145 ? 14.859 -25.188 -22.625 1 26.66 145 PRO B N 1
ATOM 2882 C CA . PRO B 1 145 ? 16.109 -24.422 -22.703 1 26.66 145 PRO B CA 1
ATOM 2883 C C . PRO B 1 145 ? 16.453 -23.734 -21.391 1 26.66 145 PRO B C 1
ATOM 2885 O O . PRO B 1 145 ? 15.578 -23.516 -20.547 1 26.66 145 PRO B O 1
ATOM 2888 N N . PRO B 1 146 ? 17.812 -23.375 -21.094 1 26.05 146 PRO B N 1
ATOM 2889 C CA . PRO B 1 146 ? 18.359 -22.922 -19.828 1 26.05 146 PRO B CA 1
ATOM 2890 C C . PRO B 1 146 ? 17.641 -21.672 -19.297 1 26.05 146 PRO B C 1
ATOM 2892 O O . PRO B 1 146 ? 17.703 -20.609 -19.922 1 26.05 146 PRO B O 1
ATOM 2895 N N . PHE B 1 147 ? 16.5 -21.594 -19.141 1 29.16 147 PHE B N 1
ATOM 2896 C CA . PHE B 1 147 ? 15.695 -20.562 -18.469 1 29.16 147 PHE B CA 1
ATOM 2897 C C . PHE B 1 147 ? 16.406 -20.016 -17.25 1 29.16 147 PHE B C 1
ATOM 2899 O O . PHE B 1 147 ? 16.984 -20.781 -16.469 1 29.16 147 PHE B O 1
ATOM 2906 N N . ILE B 1 148 ? 16.984 -18.875 -17.375 1 28.97 148 ILE B N 1
ATOM 2907 C CA . ILE B 1 148 ? 17.688 -18.25 -16.266 1 28.97 148 ILE B CA 1
ATOM 2908 C C . ILE B 1 148 ? 17.047 -18.641 -14.945 1 28.97 148 ILE B C 1
ATOM 2910 O O . ILE B 1 148 ? 15.859 -18.391 -14.727 1 28.97 148 ILE B O 1
ATOM 2914 N N . LYS B 1 149 ? 17.547 -19.656 -14.273 1 31.97 149 LYS B N 1
ATOM 2915 C CA . LYS B 1 149 ? 17.375 -20.391 -13.023 1 31.97 149 LYS B CA 1
ATOM 2916 C C . LYS B 1 149 ? 17.094 -19.453 -11.859 1 31.97 149 LYS B C 1
ATOM 2918 O O . LYS B 1 149 ? 17.453 -19.734 -10.719 1 31.97 149 LYS B O 1
ATOM 2923 N N . LEU B 1 150 ? 17.062 -18.203 -12.203 1 32.25 150 LEU B N 1
ATOM 2924 C CA . LEU B 1 150 ? 16.812 -17.484 -10.969 1 32.25 150 LEU B CA 1
ATOM 2925 C C . LEU B 1 150 ? 15.641 -18.094 -10.203 1 32.25 150 LEU B C 1
ATOM 2927 O O . LEU B 1 150 ? 15.305 -17.641 -9.109 1 32.25 150 LEU B O 1
ATOM 2931 N N . ALA B 1 151 ? 14.641 -18.547 -11 1 36.03 151 ALA B N 1
ATOM 2932 C CA . ALA B 1 151 ? 13.57 -19.266 -10.305 1 36.03 151 ALA B CA 1
ATOM 2933 C C . ALA B 1 151 ? 14.133 -20.438 -9.516 1 36.03 151 ALA B C 1
ATOM 2935 O O . ALA B 1 151 ? 13.812 -21.594 -9.797 1 36.03 151 ALA B O 1
ATOM 2936 N N . LEU B 1 152 ? 15.484 -20.453 -9.328 1 35.03 152 LEU B N 1
ATOM 2937 C CA . LEU B 1 152 ? 16.125 -21.547 -8.586 1 35.03 152 LEU B CA 1
ATOM 2938 C C . LEU B 1 152 ? 15.273 -21.953 -7.387 1 35.03 152 LEU B C 1
ATOM 2940 O O . LEU B 1 152 ? 14.445 -21.172 -6.914 1 35.03 152 LEU B O 1
ATOM 2944 N N . GLN B 1 153 ? 15.453 -23.281 -6.922 1 36.62 153 GLN B N 1
ATOM 2945 C CA . GLN B 1 153 ? 14.852 -24.047 -5.836 1 36.62 153 GLN B CA 1
ATOM 2946 C C . GLN B 1 153 ? 14.727 -23.203 -4.57 1 36.62 153 GLN B C 1
ATOM 2948 O O . GLN B 1 153 ? 15.719 -22.656 -4.078 1 36.62 153 GLN B O 1
ATOM 2953 N N . PRO B 1 154 ? 13.641 -22.484 -4.43 1 41.69 154 PRO B N 1
ATOM 2954 C CA . PRO B 1 154 ? 13.5 -21.922 -3.086 1 41.69 154 PRO B CA 1
ATOM 2955 C C . PRO B 1 154 ? 14.195 -22.75 -2.014 1 41.69 154 PRO B C 1
ATOM 2957 O O . PRO B 1 154 ? 14.266 -23.984 -2.133 1 41.69 154 PRO B O 1
ATOM 2960 N N . SER B 1 155 ? 15.25 -22.453 -1.48 1 39.16 155 SER B N 1
ATOM 2961 C CA . SER B 1 155 ? 15.68 -23.266 -0.343 1 39.16 155 SER B CA 1
ATOM 2962 C C . SER B 1 155 ? 14.492 -23.906 0.355 1 39.16 155 SER B C 1
ATOM 2964 O O . SER B 1 155 ? 13.344 -23.516 0.144 1 39.16 155 SER B O 1
ATOM 2966 N N . HIS B 1 156 ? 14.656 -24.906 1.376 1 40.53 156 HIS B N 1
ATOM 2967 C CA . HIS B 1 156 ? 13.836 -25.812 2.172 1 40.53 156 HIS B CA 1
ATOM 2968 C C . HIS B 1 156 ? 12.539 -25.141 2.615 1 40.53 156 HIS B C 1
ATOM 2970 O O . HIS B 1 156 ? 11.461 -25.719 2.494 1 40.53 156 HIS B O 1
ATOM 2976 N N . LYS B 1 157 ? 12.578 -24.062 3.473 1 47 157 LYS B N 1
ATOM 2977 C CA . LYS B 1 157 ? 11.547 -23.906 4.496 1 47 157 LYS B CA 1
ATOM 2978 C C . LYS B 1 157 ? 10.297 -23.266 3.92 1 47 157 LYS B C 1
ATOM 2980 O O . LYS B 1 157 ? 9.445 -22.766 4.668 1 47 157 LYS B O 1
ATOM 2985 N N . SER B 1 158 ? 10.203 -23.125 2.521 1 57.66 158 SER B N 1
ATOM 2986 C CA . SER B 1 158 ? 8.984 -22.422 2.168 1 57.66 158 SER B CA 1
ATOM 2987 C C . SER B 1 158 ? 7.781 -23.359 2.16 1 57.66 158 SER B C 1
ATOM 2989 O O . SER B 1 158 ? 7.82 -24.422 1.541 1 57.66 158 SER B O 1
ATOM 2991 N N . ARG B 1 159 ? 6.793 -23.109 2.938 1 65.06 159 ARG B N 1
ATOM 2992 C CA . ARG B 1 159 ? 5.543 -23.859 3.098 1 65.06 159 ARG B CA 1
ATOM 2993 C C . ARG B 1 159 ? 4.73 -23.844 1.809 1 65.06 159 ARG B C 1
ATOM 2995 O O . ARG B 1 159 ? 3.979 -24.781 1.53 1 65.06 159 ARG B O 1
ATOM 3002 N N . PHE B 1 160 ? 5.027 -22.875 0.854 1 81.62 160 PHE B N 1
ATOM 3003 C CA . PHE B 1 160 ? 4.246 -22.766 -0.371 1 81.62 160 PHE B CA 1
ATOM 3004 C C . PHE B 1 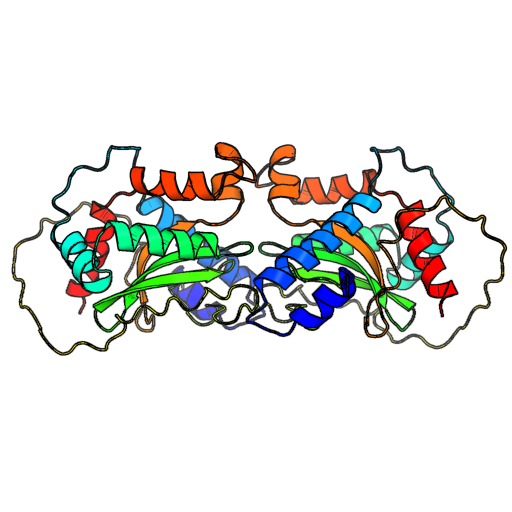160 ? 5.145 -22.859 -1.599 1 81.62 160 PHE B C 1
ATOM 3006 O O . PHE B 1 160 ? 6.246 -22.312 -1.611 1 81.62 160 PHE B O 1
ATOM 3013 N N . ASN B 1 161 ? 4.801 -23.703 -2.525 1 89.44 161 ASN B N 1
ATOM 3014 C CA . ASN B 1 161 ? 5.363 -23.656 -3.871 1 89.44 161 ASN B CA 1
ATOM 3015 C C . ASN B 1 161 ? 4.566 -22.719 -4.777 1 89.44 161 ASN B C 1
ATOM 3017 O O . ASN B 1 161 ? 3.451 -23.047 -5.184 1 89.44 161 ASN B O 1
ATOM 3021 N N . PRO B 1 162 ? 5.105 -21.562 -5.129 1 94.06 162 PRO B N 1
ATOM 3022 C CA . PRO B 1 162 ? 4.348 -20.656 -5.98 1 94.06 162 PRO B CA 1
ATOM 3023 C C . PRO B 1 162 ? 4.223 -21.141 -7.422 1 94.06 162 PRO B C 1
ATOM 3025 O O . PRO B 1 162 ? 5.191 -21.672 -7.984 1 94.06 162 PRO B O 1
ATOM 3028 N N . LEU B 1 163 ? 3.061 -20.953 -8.023 1 95.19 163 LEU B N 1
ATOM 3029 C CA . LEU B 1 163 ? 2.805 -21.406 -9.391 1 95.19 163 LEU B CA 1
ATOM 3030 C C . LEU B 1 163 ? 2.477 -20.234 -10.297 1 95.19 163 LEU B C 1
ATOM 3032 O O . LEU B 1 163 ? 2.895 -20.203 -11.453 1 95.19 163 LEU B O 1
ATOM 3036 N N . LEU B 1 164 ? 1.705 -19.328 -9.82 1 96.5 164 LEU B N 1
ATOM 3037 C CA . LEU B 1 164 ? 1.229 -18.156 -10.547 1 96.5 164 LEU B CA 1
ATOM 3038 C C . LEU B 1 164 ? 1.038 -16.984 -9.602 1 96.5 164 LEU B C 1
ATOM 3040 O O . LEU B 1 164 ? 0.679 -17.156 -8.438 1 96.5 164 LEU B O 1
ATOM 3044 N N . CYS B 1 165 ? 1.296 -15.734 -10.055 1 97.5 165 CYS B N 1
ATOM 3045 C CA . CYS B 1 165 ? 0.966 -14.586 -9.219 1 97.5 16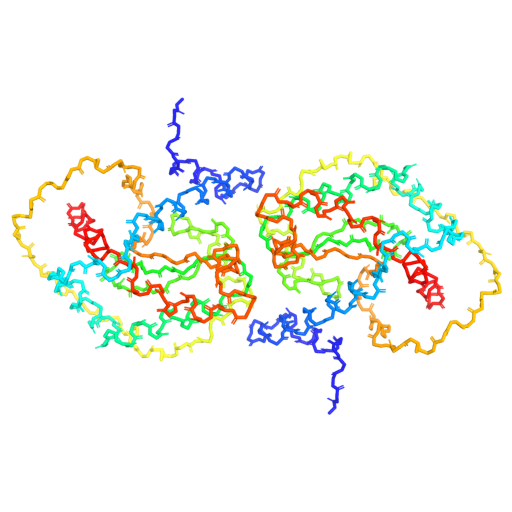5 CYS B CA 1
ATOM 3046 C C . CYS B 1 165 ? 0.495 -13.414 -10.07 1 97.5 165 CYS B C 1
ATOM 3048 O O . CYS B 1 165 ? 0.8 -13.336 -11.258 1 97.5 165 CYS B O 1
ATOM 3050 N N . LEU B 1 166 ? -0.261 -12.625 -9.508 1 98.31 166 LEU B N 1
ATOM 3051 C CA . LEU B 1 166 ? -0.751 -11.383 -10.094 1 98.31 166 LEU B CA 1
ATOM 3052 C C . LEU B 1 166 ? -0.283 -10.18 -9.289 1 98.31 166 LEU B C 1
ATOM 3054 O O . LEU B 1 166 ? -0.453 -10.141 -8.062 1 98.31 166 LEU B O 1
ATOM 3058 N N . ASN B 1 167 ? 0.396 -9.266 -9.984 1 98.38 167 ASN B N 1
ATOM 3059 C CA . ASN B 1 167 ? 0.814 -8 -9.383 1 98.38 167 ASN B CA 1
ATOM 3060 C C . ASN B 1 167 ? -0.374 -7.074 -9.148 1 98.38 167 ASN B C 1
ATOM 3062 O O . ASN B 1 167 ? -1.007 -6.613 -10.102 1 98.38 167 ASN B O 1
ATOM 3066 N N . MET B 1 168 ? -0.64 -6.723 -7.875 1 96.38 168 MET B N 1
ATOM 3067 C CA . MET B 1 168 ? -1.812 -5.914 -7.559 1 96.38 168 MET B CA 1
ATOM 3068 C C . MET B 1 168 ? -1.403 -4.516 -7.105 1 96.38 168 MET B C 1
ATOM 3070 O O . MET B 1 168 ? -2.207 -3.789 -6.52 1 96.38 168 MET B O 1
ATOM 3074 N N . TRP B 1 169 ? -0.211 -4.152 -7.391 1 95.94 169 TRP B N 1
ATOM 3075 C CA . TRP B 1 169 ? 0.194 -2.762 -7.207 1 95.94 169 TRP B CA 1
ATOM 3076 C C . TRP B 1 169 ? -0.481 -1.858 -8.234 1 95.94 169 TRP B C 1
ATOM 3078 O O . TRP B 1 169 ? -0.652 -2.244 -9.391 1 95.94 169 TRP B O 1
ATOM 3088 N N . GLU B 1 170 ? -0.709 -0.625 -7.785 1 95.25 170 GLU B N 1
ATOM 3089 C CA . GLU B 1 170 ? -1.447 0.29 -8.648 1 95.25 170 GLU B CA 1
ATOM 3090 C C . GLU B 1 170 ? -0.681 0.568 -9.938 1 95.25 170 GLU B C 1
ATOM 3092 O O . GLU B 1 170 ? -1.282 0.714 -11.008 1 95.25 170 GLU B O 1
ATOM 3097 N N . HIS B 1 171 ? 0.589 0.64 -9.883 1 94.88 171 HIS B N 1
ATOM 3098 C CA . HIS B 1 171 ? 1.359 0.959 -11.078 1 94.88 171 HIS B CA 1
ATOM 3099 C C . HIS B 1 171 ? 1.256 -0.156 -12.109 1 94.88 171 HIS B C 1
ATOM 3101 O O . HIS B 1 171 ? 1.63 0.032 -13.273 1 94.88 171 HIS B O 1
ATOM 3107 N N . ALA B 1 172 ? 0.816 -1.297 -11.703 1 95.5 172 ALA B N 1
ATOM 3108 C CA . ALA B 1 172 ? 0.702 -2.422 -12.625 1 95.5 172 ALA B CA 1
ATOM 3109 C C . ALA B 1 172 ? -0.485 -2.242 -13.562 1 95.5 172 ALA B C 1
ATOM 3111 O O . ALA B 1 172 ? -0.517 -2.822 -14.656 1 95.5 172 ALA B O 1
ATOM 3112 N N . TYR B 1 173 ? -1.477 -1.41 -13.164 1 94.62 173 TYR B N 1
ATOM 3113 C CA . TYR B 1 173 ? -2.668 -1.469 -14.008 1 94.62 173 TYR B CA 1
ATOM 3114 C C . TYR B 1 173 ? -3.232 -0.074 -14.242 1 94.62 173 TYR B C 1
ATOM 3116 O O . TYR B 1 173 ? -4.035 0.128 -15.156 1 94.62 173 TYR B O 1
ATOM 3124 N N . ILE B 1 174 ? -2.834 0.919 -13.508 1 92.44 174 ILE B N 1
ATOM 3125 C CA . ILE B 1 174 ? -3.49 2.221 -13.586 1 92.44 174 ILE B CA 1
ATOM 3126 C C . ILE B 1 174 ? -3.238 2.844 -14.953 1 92.44 174 ILE B C 1
ATOM 3128 O O . ILE B 1 174 ? -4.121 3.494 -15.523 1 92.44 174 ILE B O 1
ATOM 3132 N N . LYS B 1 175 ? -2.092 2.666 -15.461 1 89.38 175 LYS B N 1
ATOM 3133 C CA . LYS B 1 175 ? -1.765 3.279 -16.734 1 89.38 175 LYS B CA 1
ATOM 3134 C C . LYS B 1 175 ? -2.684 2.768 -17.844 1 89.38 175 LYS B C 1
ATOM 3136 O O . LYS B 1 175 ? -3.205 3.553 -18.641 1 89.38 175 LYS B O 1
ATOM 3141 N N . ASP B 1 176 ? -2.928 1.542 -17.859 1 90.62 176 ASP B N 1
ATOM 3142 C CA . ASP B 1 176 ? -3.656 0.913 -18.953 1 90.62 176 ASP B CA 1
ATOM 3143 C C . ASP B 1 176 ? -5.152 0.861 -18.672 1 90.62 176 ASP B C 1
ATOM 3145 O O . ASP B 1 176 ? -5.977 0.975 -19.578 1 90.62 176 ASP B O 1
ATOM 3149 N N . PHE B 1 177 ? -5.523 0.795 -17.375 1 94.06 177 PHE B N 1
ATOM 3150 C CA . PHE B 1 177 ? -6.914 0.488 -17.062 1 94.06 177 PHE B CA 1
ATOM 3151 C C . PHE B 1 177 ? -7.547 1.612 -16.25 1 94.06 177 PHE B C 1
ATOM 3153 O O . PHE B 1 177 ? -8.773 1.656 -16.094 1 94.06 177 PHE B O 1
ATOM 3160 N N . GLY B 1 178 ? -6.754 2.541 -15.727 1 90.88 178 GLY B N 1
ATOM 3161 C CA . GLY B 1 178 ? -7.277 3.637 -14.93 1 90.88 178 GLY B CA 1
ATOM 3162 C C . GLY B 1 178 ? -7.43 3.283 -13.461 1 90.88 178 GLY B C 1
ATOM 3163 O O . GLY B 1 178 ? -7.273 2.123 -13.078 1 90.88 178 GLY B O 1
ATOM 3164 N N . ILE B 1 179 ? -7.824 4.23 -12.609 1 88.94 179 ILE B N 1
ATOM 3165 C CA . ILE B 1 179 ? -7.914 4.109 -11.164 1 88.94 179 ILE B CA 1
ATOM 3166 C C . ILE B 1 179 ? -9.047 3.15 -10.797 1 88.94 179 ILE B C 1
ATOM 3168 O O . ILE B 1 179 ? -8.969 2.445 -9.789 1 88.94 179 ILE B O 1
ATOM 3172 N N . ARG B 1 180 ? -10.07 3.049 -11.664 1 89 180 ARG B N 1
ATOM 3173 C CA . ARG B 1 180 ? -11.203 2.176 -11.398 1 89 180 ARG B CA 1
ATOM 3174 C C . ARG B 1 180 ? -11.117 0.892 -12.219 1 89 180 ARG B C 1
ATOM 3176 O O . ARG B 1 180 ? -12.109 0.183 -12.383 1 89 180 ARG B O 1
ATOM 3183 N N . GLY B 1 181 ? -9.945 0.586 -12.789 1 94.25 181 GLY B N 1
ATOM 3184 C CA . GLY B 1 181 ? -9.828 -0.5 -13.75 1 94.25 181 GLY B CA 1
ATOM 3185 C C . GLY B 1 181 ? -9.289 -1.78 -13.141 1 94.25 181 GLY B C 1
ATOM 3186 O O . GLY B 1 181 ? -8.82 -2.666 -13.859 1 94.25 181 GLY B O 1
ATOM 3187 N N . LYS B 1 182 ? -9.32 -1.847 -11.844 1 94.44 182 LYS B N 1
ATOM 3188 C CA . LYS B 1 182 ? -8.773 -2.992 -11.125 1 94.44 182 LYS B CA 1
ATOM 3189 C C . LYS B 1 182 ? -9.438 -4.293 -11.57 1 94.44 182 LYS B C 1
ATOM 3191 O O . LYS B 1 182 ? -8.75 -5.27 -11.883 1 94.44 182 LYS B O 1
ATOM 3196 N N . GLU B 1 183 ? -10.727 -4.285 -11.641 1 96.5 183 GLU B N 1
ATOM 3197 C CA . GLU B 1 183 ? -11.469 -5.48 -12.023 1 96.5 183 GLU B CA 1
ATOM 3198 C C . GLU B 1 183 ? -11.148 -5.883 -13.461 1 96.5 183 GLU B C 1
ATOM 3200 O O . GLU B 1 183 ? -10.906 -7.059 -13.742 1 96.5 183 GLU B O 1
ATOM 3205 N N . ASP B 1 184 ? -11.117 -4.957 -14.375 1 97 184 ASP B N 1
ATOM 3206 C CA . ASP B 1 184 ? -10.805 -5.223 -15.773 1 97 184 ASP B CA 1
ATOM 3207 C C . ASP B 1 184 ? -9.383 -5.77 -15.922 1 97 184 ASP B C 1
ATOM 3209 O O . ASP B 1 184 ? -9.133 -6.645 -16.75 1 97 184 ASP B O 1
ATOM 3213 N N . TYR B 1 185 ? -8.484 -5.234 -15.203 1 97.44 185 TYR B N 1
ATOM 3214 C CA . TYR B 1 185 ? -7.102 -5.688 -15.188 1 97.44 185 TYR B CA 1
ATOM 3215 C C . TYR B 1 185 ? -7.016 -7.16 -14.805 1 97.44 185 TYR B C 1
ATOM 3217 O O . TYR B 1 185 ? -6.363 -7.949 -15.492 1 97.44 185 TYR B O 1
ATOM 3225 N N . ILE B 1 186 ? -7.766 -7.574 -13.75 1 97.25 186 ILE B N 1
ATOM 3226 C CA . ILE B 1 186 ? -7.758 -8.953 -13.273 1 97.25 186 ILE B CA 1
ATOM 3227 C C . ILE B 1 186 ? -8.367 -9.867 -14.328 1 97.25 186 ILE B C 1
ATOM 3229 O O . ILE B 1 186 ? -7.828 -10.938 -14.617 1 97.25 186 ILE B O 1
ATOM 3233 N N . ASP B 1 187 ? -9.422 -9.391 -14.914 1 96.19 187 ASP B N 1
ATOM 3234 C CA . ASP B 1 187 ? -10.094 -10.188 -15.938 1 96.19 187 ASP B CA 1
ATOM 3235 C C . ASP B 1 187 ? -9.203 -10.367 -17.172 1 96.19 187 ASP B C 1
ATOM 3237 O O . ASP B 1 187 ? -9.195 -11.438 -17.781 1 96.19 187 ASP B O 1
ATOM 3241 N N . GLY B 1 188 ? -8.492 -9.359 -17.516 1 94.69 188 GLY B N 1
ATOM 3242 C CA . GLY B 1 188 ? -7.605 -9.43 -18.672 1 94.69 188 GLY B CA 1
ATOM 3243 C C . GLY B 1 188 ? -6.375 -10.281 -18.422 1 94.69 188 GLY B C 1
ATOM 3244 O O . GLY B 1 188 ? -5.727 -10.727 -19.375 1 94.69 188 GLY B O 1
ATOM 3245 N N . PHE B 1 189 ? -6.062 -10.5 -17.219 1 95.88 189 PHE B N 1
ATOM 3246 C CA . PHE B 1 189 ? -4.898 -11.273 -16.812 1 95.88 189 PHE B CA 1
ATOM 3247 C C . PHE B 1 189 ? -4.957 -12.688 -17.375 1 95.88 189 PHE B C 1
ATOM 3249 O O . PHE B 1 189 ? -3.951 -13.211 -17.844 1 95.88 189 PHE B O 1
ATOM 3256 N N . TRP B 1 190 ? -6.113 -13.312 -17.484 1 94.12 190 TRP B N 1
ATOM 3257 C CA . TRP B 1 190 ? -6.293 -14.711 -17.844 1 94.12 190 TRP B CA 1
ATOM 3258 C C . TRP B 1 190 ? -5.91 -14.945 -19.312 1 94.12 190 TRP B C 1
ATOM 3260 O O . TRP B 1 190 ? -5.484 -16.047 -19.672 1 94.12 190 TRP B O 1
ATOM 3270 N N . ASP B 1 191 ? -5.949 -13.875 -20.031 1 92.44 191 ASP B N 1
ATOM 3271 C CA . ASP B 1 191 ? -5.656 -13.992 -21.469 1 92.44 191 ASP B CA 1
ATOM 3272 C C . ASP B 1 191 ? -4.16 -13.867 -21.734 1 92.44 191 ASP B C 1
ATOM 3274 O O . ASP B 1 191 ? -3.699 -14.109 -22.844 1 92.44 191 ASP B O 1
ATOM 3278 N N . CYS B 1 192 ? -3.416 -13.594 -20.719 1 94.75 192 CYS B N 1
ATOM 3279 C CA . CYS B 1 192 ? -2.002 -13.297 -20.922 1 94.75 192 CYS B CA 1
ATOM 3280 C C . CYS B 1 192 ? -1.122 -14.297 -20.172 1 94.75 192 CYS B C 1
ATOM 3282 O O . CYS B 1 192 ? 0.099 -14.141 -20.125 1 94.75 192 CYS B O 1
ATOM 3284 N N . ILE B 1 193 ? -1.696 -15.312 -19.625 1 94.88 193 ILE B N 1
ATOM 3285 C CA . ILE B 1 193 ? -0.934 -16.266 -18.812 1 94.88 193 ILE B CA 1
ATOM 3286 C C . ILE B 1 193 ? -0.314 -17.328 -19.719 1 94.88 193 ILE B C 1
ATOM 3288 O O . ILE B 1 193 ? -0.988 -17.875 -20.594 1 94.88 193 ILE B O 1
ATOM 3292 N N . ASN B 1 194 ? 0.95 -17.594 -19.516 1 93.12 194 ASN B N 1
ATOM 3293 C CA . ASN B 1 194 ? 1.623 -18.75 -20.094 1 93.12 194 ASN B CA 1
ATOM 3294 C C . ASN B 1 194 ? 1.445 -20 -19.234 1 93.12 194 ASN B C 1
ATOM 3296 O O . ASN B 1 194 ? 2.291 -20.297 -18.391 1 93.12 194 ASN B O 1
ATOM 3300 N N . TRP B 1 195 ? 0.508 -20.719 -19.547 1 91.81 195 TRP B N 1
ATOM 3301 C CA . TRP B 1 195 ? 0.115 -21.844 -18.703 1 91.81 195 TRP B CA 1
ATOM 3302 C C . TRP B 1 195 ? 1.146 -22.953 -18.766 1 91.81 195 TRP B C 1
ATOM 3304 O O . TRP B 1 195 ? 1.194 -23.828 -17.891 1 91.81 195 TRP B O 1
ATOM 3314 N N . GLU B 1 196 ? 1.913 -23.031 -19.797 1 89.06 196 GLU B N 1
ATOM 3315 C CA . GLU B 1 196 ? 2.996 -24 -19.875 1 89.06 196 GLU B CA 1
ATOM 3316 C C . GLU B 1 196 ? 4.012 -23.781 -18.75 1 89.06 196 GLU B C 1
ATOM 3318 O O . GLU B 1 196 ? 4.469 -24.75 -18.125 1 89.06 196 GLU B O 1
ATOM 3323 N N . VAL B 1 197 ? 4.293 -22.547 -18.578 1 91.56 197 VAL B N 1
ATOM 3324 C CA . VAL B 1 197 ? 5.23 -22.188 -17.516 1 91.56 197 VAL B CA 1
ATOM 3325 C C . VAL B 1 197 ? 4.641 -22.562 -16.156 1 91.56 197 VAL B C 1
ATOM 3327 O O . VAL B 1 197 ? 5.328 -23.125 -15.305 1 91.56 197 VAL B O 1
ATOM 3330 N N . VAL B 1 198 ? 3.387 -22.312 -15.961 1 93.38 198 VAL B N 1
ATOM 3331 C CA . VAL B 1 198 ? 2.713 -22.594 -14.695 1 93.38 198 VAL B CA 1
ATOM 3332 C C . VAL B 1 198 ? 2.709 -24.094 -14.43 1 93.38 198 VAL B C 1
ATOM 3334 O O . VAL B 1 198 ? 3.012 -24.531 -13.32 1 93.38 198 VAL B O 1
ATOM 3337 N N . GLN B 1 199 ? 2.441 -24.859 -15.461 1 90.31 199 GLN B N 1
ATOM 3338 C CA . GLN B 1 199 ? 2.398 -26.312 -15.328 1 90.31 199 GLN B CA 1
ATOM 3339 C C . GLN B 1 199 ? 3.781 -26.891 -15.016 1 90.31 199 GLN B C 1
ATOM 3341 O O . GLN B 1 199 ? 3.91 -27.828 -14.234 1 90.31 199 GLN B O 1
ATOM 3346 N N . ARG B 1 200 ? 4.75 -26.312 -15.664 1 88.94 200 ARG B N 1
ATOM 3347 C CA . ARG B 1 200 ? 6.117 -26.781 -15.445 1 88.94 200 ARG B CA 1
ATOM 3348 C C . ARG B 1 200 ? 6.531 -26.594 -13.984 1 88.94 200 ARG B C 1
ATOM 3350 O O . ARG B 1 200 ? 7.281 -27.406 -13.445 1 88.94 200 ARG B O 1
ATOM 3357 N N . ARG B 1 201 ? 5.996 -25.625 -13.328 1 90 201 ARG B N 1
ATOM 3358 C CA . ARG B 1 201 ? 6.348 -25.344 -11.938 1 90 201 ARG B CA 1
ATOM 3359 C C . ARG B 1 201 ? 5.75 -26.375 -11 1 90 201 ARG B C 1
ATOM 3361 O O . ARG B 1 201 ? 6.246 -26.578 -9.891 1 90 201 ARG B O 1
ATOM 3368 N N . ILE B 1 202 ? 4.723 -26.969 -11.414 1 83.56 202 ILE B N 1
ATOM 3369 C CA . ILE B 1 202 ? 4.125 -28.047 -10.633 1 83.56 202 ILE B CA 1
ATOM 3370 C C . ILE B 1 202 ? 4.977 -29.312 -10.758 1 83.56 202 ILE B C 1
ATOM 3372 O O . ILE B 1 202 ? 5.211 -30 -9.773 1 83.56 202 ILE B O 1
ATOM 3376 N N . ILE B 1 203 ? 5.398 -29.562 -11.992 1 74.12 203 ILE B N 1
ATOM 3377 C CA . ILE B 1 203 ? 6.121 -30.797 -12.312 1 74.12 203 ILE B CA 1
ATOM 3378 C C . ILE B 1 203 ? 7.516 -30.75 -11.688 1 74.12 203 ILE B C 1
ATOM 3380 O O . ILE B 1 203 ? 8.008 -31.766 -11.188 1 74.12 203 ILE B O 1
ATOM 3384 N N . GLN B 1 204 ? 8.164 -29.594 -11.75 1 64.56 204 GLN B N 1
ATOM 3385 C CA . GLN B 1 204 ? 9.516 -29.469 -11.227 1 64.56 204 GLN B CA 1
ATOM 3386 C C . GLN B 1 204 ? 9.562 -29.781 -9.734 1 64.56 204 GLN B C 1
ATOM 3388 O O . GLN B 1 204 ? 10.516 -30.406 -9.258 1 64.56 204 GLN B O 1
ATOM 3393 N N . ARG B 1 205 ? 8.695 -29.281 -8.992 1 60.62 205 ARG B N 1
ATOM 3394 C CA . ARG B 1 205 ? 8.766 -29.609 -7.566 1 60.62 205 ARG B CA 1
ATOM 3395 C C . ARG B 1 205 ? 8.438 -31.078 -7.316 1 60.62 205 ARG B C 1
ATOM 3397 O O . ARG B 1 205 ? 9.031 -31.703 -6.445 1 60.62 205 ARG B O 1
ATOM 3404 N N . ASN B 1 206 ? 7.441 -31.562 -8.078 1 49.69 206 ASN B N 1
ATOM 3405 C CA . ASN B 1 206 ? 7.16 -32.969 -7.887 1 49.69 206 ASN B CA 1
ATOM 3406 C C . ASN B 1 206 ? 8.375 -33.844 -8.227 1 49.69 206 ASN B C 1
ATOM 3408 O O . ASN B 1 206 ? 8.508 -34.969 -7.711 1 49.69 206 ASN B O 1
ATOM 3412 N N . SER B 1 207 ? 9.188 -33.188 -9.062 1 43.03 207 SER B N 1
ATOM 3413 C CA . SER B 1 207 ? 10.383 -33.969 -9.367 1 43.03 207 SER B CA 1
ATOM 3414 C C . SER B 1 207 ? 11.398 -33.875 -8.234 1 43.03 207 SER B C 1
ATOM 3416 O O . SER B 1 207 ? 12.328 -34.688 -8.156 1 43.03 207 SER B O 1
ATOM 3418 N N . PHE B 1 208 ? 11.352 -32.75 -7.547 1 39.5 208 PHE B N 1
ATOM 3419 C CA . PHE B 1 208 ? 12.305 -32.688 -6.449 1 39.5 208 PHE B CA 1
ATOM 3420 C C . PHE B 1 208 ? 11.758 -33.344 -5.203 1 39.5 208 PHE B C 1
ATOM 3422 O O . PHE B 1 208 ? 12.461 -33.5 -4.203 1 39.5 208 PHE B O 1
ATOM 3429 N N . MET B 1 209 ? 10.492 -33.531 -5.117 1 35.81 209 MET B N 1
ATOM 3430 C CA . MET B 1 209 ? 10.055 -34.375 -3.998 1 35.81 209 MET B CA 1
ATOM 3431 C C . MET B 1 209 ? 10.219 -35.844 -4.32 1 35.81 209 MET B C 1
ATOM 3433 O O . MET B 1 209 ? 9.992 -36.281 -5.457 1 35.81 209 MET B O 1
#

Radius of gyration: 25.13 Å; Cα contacts (8 Å, |Δi|>4): 557; chains: 2; bounding box: 57×82×58 Å

Organism: Rhizophagus irregularis (strain DAOM 197198w) (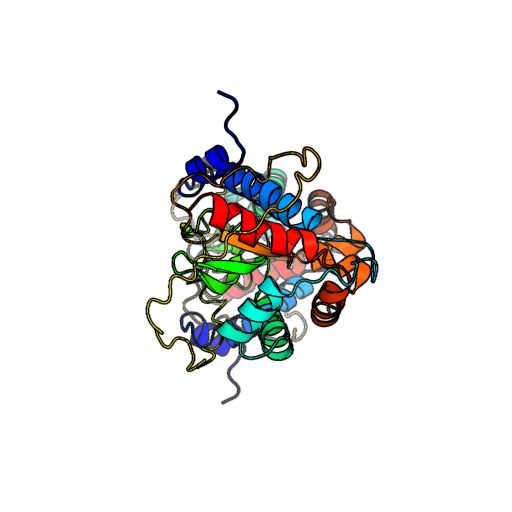NCBI:txid1432141)

Solvent-accessible surface area (backbone atoms only — not comparable to full-atom values): 24189 Å² total; per-residue (Å²): 130,86,64,49,62,63,52,48,30,64,70,19,67,83,32,49,91,33,14,65,60,21,39,52,41,32,41,53,49,53,50,52,60,36,57,68,33,48,42,58,72,77,57,52,67,89,57,87,51,55,68,53,50,50,50,41,25,69,65,47,67,31,65,68,49,40,54,50,50,50,48,51,56,48,69,45,55,68,57,33,22,32,31,29,39,26,32,36,86,81,72,43,69,44,75,47,66,24,41,47,47,32,43,65,77,44,65,83,52,35,51,73,71,33,48,59,38,56,70,71,78,68,80,59,78,68,79,55,77,77,84,78,84,80,77,81,87,79,85,89,76,84,85,75,77,90,61,80,56,79,80,46,77,71,69,83,87,38,64,42,47,75,43,46,57,44,77,49,34,58,83,71,37,32,86,85,46,36,92,84,17,60,66,58,48,58,63,53,44,72,48,23,43,26,58,66,55,34,45,48,47,55,51,54,51,58,65,73,94,128,87,65,49,63,64,52,48,29,64,70,20,67,83,31,51,92,32,14,63,60,19,37,53,40,31,40,52,50,53,50,52,57,36,57,66,33,48,41,58,72,76,58,51,66,88,57,88,50,56,68,53,50,50,50,42,25,69,66,47,67,31,65,67,49,39,53,51,50,50,49,52,57,48,68,45,57,70,58,34,24,33,32,30,40,26,31,36,86,82,73,42,66,44,75,49,69,23,41,48,48,33,44,66,75,44,65,82,50,34,52,72,72,33,45,58,40,56,70,71,78,69,80,58,77,69,79,55,81,75,85,81,84,78,77,82,84,78,86,89,77,85,84,75,76,92,59,81,56,78,81,47,78,71,68,86,86,39,65,43,47,75,45,47,57,46,78,48,34,58,83,70,39,33,84,83,46,36,92,86,17,61,67,59,47,59,64,54,45,72,48,22,43,24,59,66,55,34,46,48,47,56,52,52,51,58,66,72,95

Sequence (418 aa):
MDNTIFELIDKTAQVPENALIFNHASQIWNNDFFFQSLTKKNSSKEVDIMDLNERIKKDFGAIDNFKEHFKNMALGIFGSGWTWLVETEFHILRVVNTYNAGTTLDVTRTQEKDPNNHPMPYNSPFLTSSKNNVLDVGANKPSPPPFIKLALQPSHKSRFNPLLCLNMWEHAYIKDFGIRGKEDYIDGFWDCINWEVVQRRIIQRNSFMMDNTIFELIDKTAQVPENALIFNHASQIWNNDFFFQSLTKKNSSKEVDIMDLNERIKKDFGAIDNFKEHFKNMALGIFGSGWTWLVETEFHILRVVNTYNAGTTLDVTRTQEKDPNNHPMPYNSPFLTSSKNNVLDVGANKPSPPPFIKLALQPSHKSRFNPLLCLNMWEHAYIKDFGIRGKEDYIDGFWDCINWEVVQRRIIQRNSFM

InterPro domains:
  IPR019832 Manganese/iron superoxide dismutase, C-terminal [PF02777] (51-106)
  IPR019832 Manganese/iron superoxide dismutase, C-terminal [PF02777] (158-201)
  IPR036314 Manganese/iron superoxide dismutase, C-terminal domain superfamily [G3DSA:3.55.40.20] (49-208)
  IPR036314 Manganese/iron superoxide dismutase, C-terminal domain superfamily [SSF54719] (51-204)
  IPR036324 Manganese/iron superoxide dismutase, N-terminal domain superfamily [SSF46609] (4-39)